Protein 8G93 (pdb70)

Radius of gyration: 23.84 Å; Cα contacts (8 Å, |Δi|>4): 1086; chains: 2; bounding box: 52×50×65 Å

B-factor: mean 42.61, std 30.13, range [10.78, 173.71]

Foldseek 3Di:
DLVVLLVVVVVVVVVCCVVPNFAFAQQAAAEEEFEPCLFFQNLLLLLVVLLSNYAYEYEELPPNSRVVSVVNSVVSVHHYHYDHADLLDLVRLLVVLVVCCVPPRAHAEYALDDAAFDFAAPVPDDPVRLSSRLSRLAVSLVSNCVSRVVVCQVVLAHEYEREAACLLLDPDGSGVSNSVSSVNSVVCLVVVQVVCVVVVSPHYAYAYEYEYDEPGVSDDDVHYRNQSSVQRSVCVRSSPHYGYVVPSVVVVSVVVVD/DVVVVVVVVVLLVVVVVVVVVCCVVPNFAFAQQAAAEEEFEPCLFFQSLLLLQVVLLSNYAYEYEELDPNSNVVSVVNSVVSVHHYHYDNADLLDLVRLLVVLVVCCVPPRAHAEYALADAAFDFAAPVPDDVVRLSSRLSRLAVSLVSNCVSRVVVCQVVLAHEYEQEAACLLLDPDGSGVSNSVSSVNSVVCLVVVQVVCVVVVRPRYAYAYEYEYDEPGVNDDPDDPDPYHYRNQSSVQRSVCVRSSPHYGYVVPSVVVVSVVVVPDD

Structure (mmCIF, N/CA/C/O backbone):
data_8G93
#
_entry.id   8G93
#
_cell.length_a   76.730
_cell.length_b   186.320
_cell.length_c   65.320
_cell.angle_alpha   90.00
_cell.angle_beta   90.00
_cell.angle_gamma   90.00
#
_symmetry.space_group_name_H-M   'P 21 21 2'
#
loop_
_entity.id
_entity.type
_entity.pdbx_description
1 polymer 'Hydroxysteroid 17-beta dehydrogenase 13'
2 non-polymer NICOTINAMIDE-ADENINE-DINUCLEOTIDE
3 non-polymer 3-fluoro-N-({(1r,4r)-4-[(2-fluorophenoxy)methyl]-1-hydroxycyclohexyl}methyl)-4-hydroxybenzamide
4 water water
#
loop_
_atom_site.group_PDB
_atom_site.id
_atom_site.type_symbol
_atom_site.label_atom_id
_atom_site.label_alt_id
_atom_site.label_comp_id
_atom_site.label_asym_id
_atom_site.label_entity_id
_atom_site.label_seq_id
_atom_site.pdbx_PDB_ins_code
_atom_site.Cartn_x
_atom_site.Cartn_y
_atom_site.Cartn_z
_atom_site.occupancy
_atom_site.B_iso_or_equiv
_atom_site.auth_seq_id
_atom_site.auth_comp_id
_atom_site.auth_asym_id
_atom_site.auth_atom_id
_atom_site.pdbx_PDB_model_num
ATOM 1 N N . LEU A 1 9 ? 40.540 2.472 73.653 1.00 72.69 8 LEU A N 1
ATOM 2 C CA . LEU A 1 9 ? 39.129 2.460 73.278 1.00 72.59 8 LEU A CA 1
ATOM 3 C C . LEU A 1 9 ? 38.825 3.603 72.314 1.00 75.86 8 LEU A C 1
ATOM 4 O O . LEU A 1 9 ? 38.330 3.354 71.211 1.00 76.28 8 LEU A O 1
ATOM 9 N N . LEU A 1 10 ? 39.110 4.855 72.734 1.00 70.66 9 LEU A N 1
ATOM 10 C CA . LEU A 1 10 ? 38.864 6.068 71.945 1.00 68.88 9 LEU A CA 1
ATOM 11 C C . LEU A 1 10 ? 39.818 6.227 70.756 1.00 71.29 9 LEU A C 1
ATOM 12 O O . LEU A 1 10 ? 39.428 6.817 69.747 1.00 70.06 9 LEU A O 1
ATOM 17 N N . LEU A 1 11 ? 41.055 5.700 70.866 1.00 67.99 10 LEU A N 1
ATOM 18 C CA . LEU A 1 11 ? 42.062 5.735 69.796 1.00 67.72 10 LEU A CA 1
ATOM 19 C C . LEU A 1 11 ? 41.563 4.893 68.609 1.00 71.92 10 LEU A C 1
ATOM 20 O O . LEU A 1 11 ? 41.799 5.255 67.453 1.00 71.29 10 LEU A O 1
ATOM 25 N N . LEU A 1 12 ? 40.791 3.824 68.902 1.00 68.98 11 LEU A N 1
ATOM 26 C CA . LEU A 1 12 ? 40.204 2.955 67.879 1.00 69.21 11 LEU A CA 1
ATOM 27 C C . LEU A 1 12 ? 38.999 3.595 67.196 1.00 74.32 11 LEU A C 1
ATOM 28 O O . LEU A 1 12 ? 38.877 3.492 65.974 1.00 74.36 11 LEU A O 1
ATOM 33 N N . LEU A 1 13 ? 38.124 4.272 67.977 1.00 71.32 12 LEU A N 1
ATOM 34 C CA . LEU A 1 13 ? 36.937 4.974 67.468 1.00 71.32 12 LEU A CA 1
ATOM 35 C C . LEU A 1 13 ? 37.361 6.080 66.499 1.00 76.23 12 LEU A C 1
ATOM 36 O O . LEU A 1 13 ? 36.666 6.346 65.520 1.00 74.99 12 LEU A O 1
ATOM 41 N N . THR A 1 14 ? 38.540 6.675 66.762 1.00 74.61 13 THR A N 1
ATOM 42 C CA . THR A 1 14 ? 39.198 7.703 65.962 1.00 74.95 13 THR A CA 1
ATOM 43 C C . THR A 1 14 ? 39.592 7.126 64.586 1.00 80.35 13 THR A C 1
ATOM 44 O O . THR A 1 14 ? 39.274 7.756 63.583 1.00 80.28 13 THR A O 1
ATOM 48 N N . ILE A 1 15 ? 40.250 5.930 64.543 1.00 77.30 14 ILE A N 1
ATOM 49 C CA . ILE A 1 15 ? 40.660 5.239 63.303 1.00 77.34 14 ILE A CA 1
ATOM 50 C C . ILE A 1 15 ? 39.420 4.733 62.523 1.00 81.00 14 ILE A C 1
ATOM 51 O O . ILE A 1 15 ? 39.383 4.864 61.293 1.00 80.28 14 ILE A O 1
ATOM 56 N N . ILE A 1 16 ? 38.397 4.204 63.252 1.00 77.10 15 ILE A N 1
ATOM 57 C CA . ILE A 1 16 ? 37.135 3.692 62.688 1.00 76.56 15 ILE A CA 1
ATOM 58 C C . ILE A 1 16 ? 36.334 4.826 61.991 1.00 80.24 15 ILE A C 1
ATOM 59 O O . ILE A 1 16 ? 36.046 4.692 60.805 1.00 79.40 15 ILE A O 1
ATOM 64 N N . TYR A 1 17 ? 36.020 5.935 62.708 1.00 77.16 16 TYR A N 1
ATOM 65 C CA . TYR A 1 17 ? 35.299 7.105 62.175 1.00 76.70 16 TYR A CA 1
ATOM 66 C C . TYR A 1 17 ? 36.062 7.741 61.006 1.00 79.84 16 TYR A C 1
ATOM 67 O O . TYR A 1 17 ? 35.435 8.066 59.998 1.00 79.28 16 TYR A O 1
ATOM 76 N N . SER A 1 18 ? 37.400 7.919 61.145 1.00 76.55 17 SER A N 1
ATOM 77 C CA . SER A 1 18 ? 38.270 8.517 60.122 1.00 76.79 17 SER A CA 1
ATOM 78 C C . SER A 1 18 ? 38.289 7.730 58.811 1.00 83.14 17 SER A C 1
ATOM 79 O O . SER A 1 18 ? 38.183 8.341 57.742 1.00 82.79 17 SER A O 1
ATOM 82 N N . TYR A 1 19 ? 38.430 6.387 58.891 1.00 81.00 18 TYR A N 1
ATOM 83 C CA . TYR A 1 19 ? 38.458 5.521 57.715 1.00 81.43 18 TYR A CA 1
ATOM 84 C C . TYR A 1 19 ? 37.056 5.378 57.095 1.00 84.73 18 TYR A C 1
ATOM 85 O O . TYR A 1 19 ? 36.959 5.271 55.875 1.00 84.54 18 TYR A O 1
ATOM 94 N N . LEU A 1 20 ? 35.980 5.415 57.925 1.00 80.88 19 LEU A N 1
ATOM 95 C CA . LEU A 1 20 ? 34.578 5.360 57.479 1.00 80.48 19 LEU A CA 1
ATOM 96 C C . LEU A 1 20 ? 34.260 6.598 56.636 1.00 85.67 19 LEU A C 1
ATOM 97 O O . LEU A 1 20 ? 33.603 6.481 55.601 1.00 86.05 19 LEU A O 1
ATOM 102 N N . GLU A 1 21 ? 34.738 7.779 57.086 1.00 81.90 20 GLU A N 1
ATOM 103 C CA . GLU A 1 21 ? 34.556 9.072 56.427 1.00 81.12 20 GLU A CA 1
ATOM 104 C C . GLU A 1 21 ? 35.291 9.134 55.086 1.00 83.57 20 GLU A C 1
ATOM 105 O O . GLU A 1 21 ? 34.692 9.572 54.104 1.00 83.57 20 GLU A O 1
ATOM 111 N N . ALA A 1 22 ? 36.573 8.693 55.040 1.00 78.54 21 ALA A N 1
ATOM 112 C CA . ALA A 1 22 ? 37.393 8.680 53.822 1.00 78.09 21 ALA A CA 1
ATOM 113 C C . ALA A 1 22 ? 36.846 7.685 52.777 1.00 82.14 21 ALA A C 1
ATOM 114 O O . ALA A 1 22 ? 37.148 7.811 51.585 1.00 80.91 21 ALA A O 1
ATOM 116 N N . LEU A 1 23 ? 36.026 6.710 53.241 1.00 79.12 22 LEU A N 1
ATOM 117 C CA . LEU A 1 23 ? 35.364 5.691 52.430 1.00 78.97 22 LEU A CA 1
ATOM 118 C C . LEU A 1 23 ? 34.122 6.310 51.771 1.00 83.52 22 LEU A C 1
ATOM 119 O O . LEU A 1 23 ? 33.941 6.150 50.561 1.00 83.76 22 LEU A O 1
ATOM 124 N N . VAL A 1 24 ? 33.287 7.027 52.561 1.00 79.60 23 VAL A N 1
ATOM 125 C CA . VAL A 1 24 ? 32.070 7.708 52.088 1.00 79.49 23 VAL A CA 1
ATOM 126 C C . VAL A 1 24 ? 32.438 8.883 51.148 1.00 85.03 23 VAL A C 1
ATOM 127 O O . VAL A 1 24 ? 31.719 9.132 50.180 1.00 84.35 23 VAL A O 1
ATOM 131 N N . LYS A 1 25 ? 33.594 9.540 51.394 1.00 83.02 24 LYS A N 1
ATOM 132 C CA . LYS A 1 25 ? 34.117 10.669 50.608 1.00 83.50 24 LYS A CA 1
ATOM 133 C C . LYS A 1 25 ? 34.479 10.296 49.162 1.00 89.98 24 LYS A C 1
ATOM 134 O O . LYS A 1 25 ? 34.579 11.185 48.313 1.00 90.14 24 LYS A O 1
ATOM 140 N N . VAL A 1 26 ? 34.674 8.991 48.887 1.00 87.94 25 VAL A N 1
ATOM 141 C CA . VAL A 1 26 ? 35.002 8.471 47.554 1.00 88.16 25 VAL A CA 1
ATOM 142 C C . VAL A 1 26 ? 33.774 7.744 46.961 1.00 93.16 25 VAL A C 1
ATOM 143 O O . VAL A 1 26 ? 33.512 7.874 45.761 1.00 92.84 25 VAL A O 1
ATOM 147 N N . PHE A 1 27 ? 33.016 7.008 47.810 1.00 90.42 26 PHE A N 1
ATOM 148 C CA . PHE A 1 27 ? 31.813 6.262 47.416 1.00 90.47 26 PHE A CA 1
ATOM 149 C C . PHE A 1 27 ? 30.641 7.201 47.076 1.00 93.08 26 PHE A C 1
ATOM 150 O O . PHE A 1 27 ? 30.086 7.105 45.980 1.00 93.22 26 PHE A O 1
ATOM 158 N N . PHE A 1 28 ? 30.289 8.114 48.001 1.00 88.01 27 PHE A N 1
ATOM 159 C CA . PHE A 1 28 ? 29.208 9.096 47.829 1.00 86.90 27 PHE A CA 1
ATOM 160 C C . PHE A 1 28 ? 29.775 10.510 48.070 1.00 85.28 27 PHE A C 1
ATOM 161 O O . PHE A 1 28 ? 29.574 11.076 49.150 1.00 84.54 27 PHE A O 1
ATOM 169 N N . PRO A 1 29 ? 30.526 11.088 47.100 1.00 77.95 28 PRO A N 1
ATOM 170 C CA . PRO A 1 29 ? 31.115 12.417 47.333 1.00 75.98 28 PRO A CA 1
ATOM 171 C C . PRO A 1 29 ? 30.151 13.590 47.160 1.00 74.92 28 PRO A C 1
ATOM 172 O O . PRO A 1 29 ? 29.197 13.515 46.382 1.00 74.27 28 PRO A O 1
ATOM 176 N N . ARG A 1 30 ? 30.418 14.684 47.893 1.00 67.96 29 ARG A N 1
ATOM 177 C CA . ARG A 1 30 ? 29.656 15.931 47.800 1.00 65.50 29 ARG A CA 1
ATOM 178 C C . ARG A 1 30 ? 30.272 16.690 46.618 1.00 65.69 29 ARG A C 1
ATOM 179 O O . ARG A 1 30 ? 31.496 16.643 46.442 1.00 64.63 29 ARG A O 1
ATOM 187 N N . LYS A 1 31 ? 29.445 17.349 45.782 1.00 59.68 30 LYS A N 1
ATOM 188 C CA . LYS A 1 31 ? 29.998 18.062 44.631 1.00 58.13 30 LYS A CA 1
ATOM 189 C C . LYS A 1 31 ? 30.604 19.418 45.043 1.00 55.34 30 LYS A C 1
ATOM 190 O O . LYS A 1 31 ? 30.083 20.097 45.934 1.00 55.08 30 LYS A O 1
ATOM 196 N N . ARG A 1 32 ? 31.757 19.749 44.431 1.00 46.49 31 ARG A N 1
ATOM 197 C CA . ARG A 1 32 ? 32.537 20.959 44.698 1.00 43.48 31 ARG A CA 1
ATOM 198 C C . ARG A 1 32 ? 32.109 22.095 43.777 1.00 43.98 31 ARG A C 1
ATOM 199 O O . ARG A 1 32 ? 32.057 21.921 42.562 1.00 45.87 31 ARG A O 1
ATOM 207 N N . LYS A 1 33 ? 31.790 23.252 44.348 1.00 35.78 32 LYS A N 1
ATOM 208 C CA . LYS A 1 33 ? 31.411 24.429 43.563 1.00 33.03 32 LYS A CA 1
ATOM 209 C C . LYS A 1 33 ? 32.687 25.221 43.242 1.00 37.10 32 LYS A C 1
ATOM 210 O O . LYS A 1 33 ? 33.745 24.946 43.815 1.00 38.78 32 LYS A O 1
ATOM 216 N N . SER A 1 34 ? 32.586 26.205 42.347 1.00 31.45 33 SER A N 1
ATOM 217 C CA . SER A 1 34 ? 33.690 27.089 42.034 1.00 29.42 33 SER A CA 1
ATOM 218 C C . SER A 1 34 ? 33.497 28.385 42.833 1.00 32.42 33 SER A C 1
ATOM 219 O O . SER A 1 34 ? 32.353 28.819 43.074 1.00 32.32 33 SER A O 1
ATOM 222 N N . VAL A 1 35 ? 34.623 28.973 43.284 1.00 25.85 34 VAL A N 1
ATOM 223 C CA . VAL A 1 35 ? 34.653 30.257 43.959 1.00 24.23 34 VAL A CA 1
ATOM 224 C C . VAL A 1 35 ? 35.526 31.257 43.153 1.00 29.59 34 VAL A C 1
ATOM 225 O O . VAL A 1 35 ? 35.848 32.341 43.640 1.00 31.21 34 VAL A O 1
ATOM 229 N N . ALA A 1 36 ? 35.871 30.903 41.902 1.00 27.19 35 ALA A N 1
ATOM 230 C CA . ALA A 1 36 ? 36.646 31.758 41.015 1.00 26.54 35 ALA A CA 1
ATOM 231 C C . ALA A 1 36 ? 35.829 33.011 40.693 1.00 29.21 35 ALA A C 1
ATOM 232 O O . ALA A 1 36 ? 34.652 32.906 40.349 1.00 27.13 35 ALA A O 1
ATOM 234 N N . GLY A 1 37 ? 36.443 34.174 40.889 1.00 26.35 36 GLY A N 1
ATOM 235 C CA . GLY A 1 37 ? 35.830 35.462 40.580 1.00 26.32 36 GLY A CA 1
ATOM 236 C C . GLY A 1 37 ? 34.953 36.053 41.654 1.00 31.25 36 GLY A C 1
ATOM 237 O O . GLY A 1 37 ? 34.473 37.179 41.508 1.00 32.32 36 GLY A O 1
ATOM 238 N N . GLU A 1 38 ? 34.745 35.301 42.743 1.00 27.66 37 GLU A N 1
ATOM 239 C CA . GLU A 1 38 ? 33.948 35.713 43.895 1.00 27.16 37 GLU A CA 1
ATOM 240 C C . GLU A 1 38 ? 34.771 36.705 44.670 1.00 30.39 37 GLU A C 1
ATOM 241 O O . GLU A 1 38 ? 35.997 36.589 44.674 1.00 30.53 37 GLU A O 1
ATOM 247 N N . ILE A 1 39 ? 34.114 37.666 45.335 1.00 25.96 38 ILE A N 1
ATOM 248 C CA . ILE A 1 39 ? 34.813 38.636 46.173 1.00 24.28 38 ILE A CA 1
ATOM 249 C C . ILE A 1 39 ? 34.782 38.061 47.586 1.00 27.20 38 ILE A C 1
ATOM 250 O O . ILE A 1 39 ? 33.727 37.995 48.215 1.00 26.74 38 ILE A O 1
ATOM 255 N N . VAL A 1 40 ? 35.943 37.564 48.043 1.00 22.43 39 VAL A N 1
ATOM 256 C CA . VAL A 1 40 ? 36.108 36.942 49.353 1.00 20.01 39 VAL A CA 1
ATOM 257 C C . VAL A 1 40 ? 36.733 37.918 50.353 1.00 24.46 39 VAL A C 1
ATOM 258 O O . VAL A 1 40 ? 37.834 38.392 50.122 1.00 25.31 39 VAL A O 1
ATOM 262 N N . LEU A 1 41 ? 36.008 38.248 51.443 1.00 21.11 40 LEU A N 1
ATOM 263 C CA . LEU A 1 41 ? 36.536 39.098 52.509 1.00 20.29 40 LEU A CA 1
ATOM 264 C C . LEU A 1 41 ? 36.954 38.165 53.625 1.00 24.54 40 LEU A C 1
ATOM 265 O O . LEU A 1 41 ? 36.105 37.429 54.137 1.00 24.29 40 LEU A O 1
ATOM 270 N N . ILE A 1 42 ? 38.253 38.182 53.996 1.00 20.03 41 ILE A N 1
ATOM 271 C CA . ILE A 1 42 ? 38.786 37.387 55.119 1.00 18.53 41 ILE A CA 1
ATOM 272 C C . ILE A 1 42 ? 39.301 38.308 56.208 1.00 23.55 41 ILE A C 1
ATOM 273 O O . ILE A 1 42 ? 40.183 39.131 55.938 1.00 23.60 41 ILE A O 1
ATOM 278 N N . THR A 1 43 ? 38.770 38.151 57.440 1.00 21.39 42 THR A N 1
ATOM 279 C CA . THR A 1 43 ? 39.208 38.945 58.590 1.00 20.86 42 THR A CA 1
ATOM 280 C C . THR A 1 43 ? 40.324 38.217 59.317 1.00 26.21 42 THR A C 1
ATOM 281 O O . THR A 1 43 ? 40.408 36.986 59.244 1.00 25.44 42 THR A O 1
ATOM 285 N N . GLY A 1 44 ? 41.173 38.982 60.005 1.00 23.73 43 GLY A N 1
ATOM 286 C CA . GLY A 1 44 ? 42.330 38.450 60.704 1.00 23.45 43 GLY A CA 1
ATOM 287 C C . GLY A 1 44 ? 43.192 37.615 59.779 1.00 29.30 43 GLY A C 1
ATOM 288 O O . GLY A 1 44 ? 43.649 36.535 60.174 1.00 29.79 43 GLY A O 1
ATOM 289 N N . ALA A 1 45 ? 43.372 38.102 58.513 1.00 25.53 44 ALA A N 1
ATOM 290 C CA . ALA A 1 45 ? 44.104 37.450 57.424 1.00 25.16 44 ALA A CA 1
ATOM 291 C C . ALA A 1 45 ? 45.580 37.781 57.407 1.00 29.99 44 ALA A C 1
ATOM 292 O O . ALA A 1 45 ? 46.299 37.380 56.481 1.00 29.36 44 ALA A O 1
ATOM 294 N N . GLY A 1 46 ? 46.040 38.471 58.448 1.00 26.79 45 GLY A N 1
ATOM 295 C CA . GLY A 1 46 ? 47.435 38.885 58.568 1.00 25.21 45 GLY A CA 1
ATOM 296 C C . GLY A 1 46 ? 48.353 37.850 59.153 1.00 25.19 45 GLY A C 1
ATOM 297 O O . GLY A 1 46 ? 49.535 38.124 59.326 1.00 25.25 45 GLY A O 1
ATOM 298 N N . HIS A 1 47 ? 47.815 36.669 59.481 1.00 21.34 46 HIS A N 1
ATOM 299 C CA . HIS A 1 47 ? 48.519 35.544 60.114 1.00 20.87 46 HIS A CA 1
ATOM 300 C C . HIS A 1 47 ? 47.599 34.326 60.245 1.00 25.09 46 HIS A C 1
ATOM 301 O O . HIS A 1 47 ? 46.394 34.439 60.071 1.00 23.97 46 HIS A O 1
ATOM 308 N N . GLY A 1 48 ? 48.201 33.192 60.595 1.00 23.48 47 GLY A N 1
ATOM 309 C CA . GLY A 1 48 ? 47.574 31.927 60.949 1.00 22.84 47 GLY A CA 1
ATOM 310 C C . GLY A 1 48 ? 46.549 31.379 60.005 1.00 28.02 47 GLY A C 1
ATOM 311 O O . GLY A 1 48 ? 46.822 31.245 58.819 1.00 28.81 47 GLY A O 1
ATOM 312 N N . ILE A 1 49 ? 45.375 31.006 60.538 1.00 25.06 48 ILE A N 1
ATOM 313 C CA . ILE A 1 49 ? 44.302 30.395 59.743 1.00 25.04 48 ILE A CA 1
ATOM 314 C C . ILE A 1 49 ? 43.816 31.344 58.635 1.00 28.93 48 ILE A C 1
ATOM 315 O O . ILE A 1 49 ? 43.717 30.908 57.510 1.00 27.97 48 ILE A O 1
ATOM 320 N N . GLY A 1 50 ? 43.554 32.614 58.958 1.00 26.25 49 GLY A N 1
ATOM 321 C CA . GLY A 1 50 ? 43.112 33.625 58.001 1.00 24.96 49 GLY A CA 1
ATOM 322 C C . GLY A 1 50 ? 44.079 33.843 56.855 1.00 29.05 49 GLY A C 1
ATOM 323 O O . GLY A 1 50 ? 43.651 34.061 55.712 1.00 30.39 49 GLY A O 1
ATOM 324 N N . ARG A 1 51 ? 45.391 33.762 57.142 1.00 24.26 50 ARG A N 1
ATOM 325 C CA . ARG A 1 51 ? 46.445 33.915 56.135 1.00 23.15 50 ARG A CA 1
ATOM 326 C C . ARG A 1 51 ? 46.433 32.751 55.187 1.00 27.30 50 ARG A C 1
ATOM 327 O O . ARG A 1 51 ? 46.445 32.949 53.970 1.00 27.11 50 ARG A O 1
ATOM 335 N N . TRP A 1 52 ? 46.456 31.527 55.739 1.00 26.65 51 TRP A N 1
ATOM 336 C CA . TRP A 1 52 ? 46.539 30.308 54.933 1.00 28.03 51 TRP A CA 1
ATOM 337 C C . TRP A 1 52 ? 45.219 30.023 54.194 1.00 33.75 51 TRP A C 1
ATOM 338 O O . TRP A 1 52 ? 45.242 29.401 53.134 1.00 34.18 51 TRP A O 1
ATOM 349 N N . THR A 1 53 ? 44.088 30.562 54.702 1.00 30.35 52 THR A N 1
ATOM 350 C CA . THR A 1 53 ? 42.788 30.496 54.050 1.00 29.49 52 THR A CA 1
ATOM 351 C C . THR A 1 53 ? 42.829 31.430 52.833 1.00 33.64 52 THR A C 1
ATOM 352 O O . THR A 1 53 ? 42.240 31.091 51.802 1.00 35.11 52 THR A O 1
ATOM 356 N N . ALA A 1 54 ? 43.521 32.595 52.951 1.00 28.40 53 ALA A N 1
ATOM 357 C CA . ALA A 1 54 ? 43.670 33.556 51.853 1.00 28.02 53 ALA A CA 1
ATOM 358 C C . ALA A 1 54 ? 44.449 32.943 50.720 1.00 31.00 53 ALA A C 1
ATOM 359 O O . ALA A 1 54 ? 44.115 33.196 49.562 1.00 31.53 53 ALA A O 1
ATOM 361 N N . TYR A 1 55 ? 45.443 32.087 51.045 1.00 27.09 54 TYR A N 1
ATOM 362 C CA . TYR A 1 55 ? 46.281 31.366 50.061 1.00 26.86 54 TYR A CA 1
ATOM 363 C C . TYR A 1 55 ? 45.462 30.346 49.278 1.00 29.86 54 TYR A C 1
ATOM 364 O O . TYR A 1 55 ? 45.653 30.211 48.063 1.00 31.08 54 TYR A O 1
ATOM 373 N N . GLU A 1 56 ? 44.544 29.643 49.963 1.00 24.38 55 GLU A N 1
ATOM 374 C CA . GLU A 1 56 ? 43.649 28.660 49.348 1.00 24.86 55 GLU A CA 1
ATOM 375 C C . GLU A 1 56 ? 42.694 29.341 48.373 1.00 28.37 55 GLU A C 1
ATOM 376 O O . GLU A 1 56 ? 42.500 28.845 47.261 1.00 27.88 55 GLU A O 1
ATOM 382 N N . PHE A 1 57 ? 42.132 30.500 48.780 1.00 24.96 56 PHE A N 1
ATOM 383 C CA . PHE A 1 57 ? 41.247 31.299 47.937 1.00 24.41 56 PHE A CA 1
ATOM 384 C C . PHE A 1 57 ? 41.950 31.897 46.726 1.00 32.84 56 PHE A C 1
ATOM 385 O O . PHE A 1 57 ? 41.314 32.026 45.681 1.00 34.19 56 PHE A O 1
ATOM 393 N N . ALA A 1 58 ? 43.253 32.246 46.856 1.00 30.46 57 ALA A N 1
ATOM 394 C CA . ALA A 1 58 ? 44.084 32.782 45.771 1.00 30.11 57 ALA A CA 1
ATOM 395 C C . ALA A 1 58 ? 44.295 31.704 44.701 1.00 34.00 57 ALA A C 1
ATOM 396 O O . ALA A 1 58 ? 44.197 31.995 43.504 1.00 34.01 57 ALA A O 1
ATOM 398 N N . LYS A 1 59 ? 44.502 30.441 45.134 1.00 29.92 58 LYS A N 1
ATOM 399 C CA . LYS A 1 59 ? 44.667 29.291 44.233 1.00 28.85 58 LYS A CA 1
ATOM 400 C C . LYS A 1 59 ? 43.341 28.965 43.550 1.00 32.49 58 LYS A C 1
ATOM 401 O O . LYS A 1 59 ? 43.348 28.433 42.462 1.00 34.92 58 LYS A O 1
ATOM 407 N N . GLN A 1 60 ? 42.207 29.273 44.206 1.00 28.97 59 GLN A N 1
ATOM 408 C CA . GLN A 1 60 ? 40.837 29.053 43.731 1.00 27.69 59 GLN A CA 1
ATOM 409 C C . GLN A 1 60 ? 40.379 30.100 42.724 1.00 30.47 59 GLN A C 1
ATOM 410 O O . GLN A 1 60 ? 39.305 29.959 42.142 1.00 31.51 59 GLN A O 1
ATOM 416 N N . LYS A 1 61 ? 41.200 31.144 42.525 1.00 26.99 60 LYS A N 1
ATOM 417 C CA . LYS A 1 61 ? 41.048 32.269 41.588 1.00 26.67 60 LYS A CA 1
ATOM 418 C C . LYS A 1 61 ? 39.929 33.267 42.005 1.00 31.06 60 LYS A C 1
ATOM 419 O O . LYS A 1 61 ? 39.264 33.877 41.157 1.00 31.88 60 LYS A O 1
ATOM 425 N N . SER A 1 62 ? 39.796 33.488 43.324 1.00 25.72 61 SER A N 1
ATOM 426 C CA . SER A 1 62 ? 38.854 34.448 43.918 1.00 24.72 61 SER A CA 1
ATOM 427 C C . SER A 1 62 ? 39.508 35.840 43.948 1.00 27.28 61 SER A C 1
ATOM 428 O O . SER A 1 62 ? 40.732 35.945 43.859 1.00 24.51 61 SER A O 1
ATOM 431 N N . ARG A 1 63 ? 38.690 36.894 44.092 1.00 24.76 62 ARG A N 1
ATOM 432 C CA . ARG A 1 63 ? 39.131 38.282 44.275 1.00 24.07 62 ARG A CA 1
ATOM 433 C C . ARG A 1 63 ? 39.190 38.398 45.795 1.00 27.79 62 ARG A C 1
ATOM 434 O O . ARG A 1 63 ? 38.237 38.007 46.486 1.00 28.74 62 ARG A O 1
ATOM 442 N N . LEU A 1 64 ? 40.305 38.888 46.332 1.00 22.25 63 LEU A N 1
ATOM 443 C CA . LEU A 1 64 ? 40.483 38.906 47.781 1.00 20.25 63 LEU A CA 1
ATOM 444 C C . LEU A 1 64 ? 40.477 40.250 48.422 1.00 22.18 63 LEU A C 1
ATOM 445 O O . LEU A 1 64 ? 41.116 41.179 47.921 1.00 20.60 63 LEU A O 1
ATOM 450 N N . VAL A 1 65 ? 39.738 40.357 49.557 1.00 18.91 64 VAL A N 1
ATOM 451 C CA . VAL A 1 65 ? 39.654 41.542 50.417 1.00 17.72 64 VAL A CA 1
ATOM 452 C C . VAL A 1 65 ? 40.138 41.061 51.786 1.00 24.33 64 VAL A C 1
ATOM 453 O O . VAL A 1 65 ? 39.516 40.203 52.407 1.00 24.74 64 VAL A O 1
ATOM 457 N N . LEU A 1 66 ? 41.305 41.530 52.198 1.00 21.64 65 LEU A N 1
ATOM 458 C CA . LEU A 1 66 ? 41.906 41.083 53.437 1.00 20.80 65 LEU A CA 1
ATOM 459 C C . LEU A 1 66 ? 41.894 42.184 54.469 1.00 25.99 65 LEU A C 1
ATOM 460 O O . LEU A 1 66 ? 42.322 43.312 54.181 1.00 26.84 65 LEU A O 1
ATOM 465 N N . TRP A 1 67 ? 41.343 41.865 55.652 1.00 20.26 66 TRP A N 1
ATOM 466 C CA . TRP A 1 67 ? 41.238 42.784 56.794 1.00 19.88 66 TRP A CA 1
ATOM 467 C C . TRP A 1 67 ? 42.059 42.294 57.963 1.00 25.38 66 TRP A C 1
ATOM 468 O O . TRP A 1 67 ? 42.053 41.096 58.245 1.00 26.72 66 TRP A O 1
ATOM 479 N N . ASP A 1 68 ? 42.722 43.221 58.682 1.00 20.95 67 ASP A N 1
ATOM 480 C CA . ASP A 1 68 ? 43.460 42.938 59.910 1.00 21.04 67 ASP A CA 1
ATOM 481 C C . ASP A 1 68 ? 43.921 44.256 60.542 1.00 23.04 67 ASP A C 1
ATOM 482 O O . ASP A 1 68 ? 43.969 45.276 59.847 1.00 21.44 67 ASP A O 1
ATOM 487 N N . ILE A 1 69 ? 44.254 44.231 61.860 1.00 18.68 68 ILE A N 1
ATOM 488 C CA . ILE A 1 69 ? 44.796 45.371 62.612 1.00 17.66 68 ILE A CA 1
ATOM 489 C C . ILE A 1 69 ? 46.339 45.394 62.480 1.00 23.97 68 ILE A C 1
ATOM 490 O O . ILE A 1 69 ? 47.006 46.429 62.707 1.00 22.66 68 ILE A O 1
ATOM 495 N N . ASN A 1 70 ? 46.886 44.234 62.058 1.00 22.24 69 ASN A N 1
ATOM 496 C CA . ASN A 1 70 ? 48.297 44.054 61.764 1.00 22.49 69 ASN A CA 1
ATOM 497 C C . ASN A 1 70 ? 48.501 44.315 60.272 1.00 28.72 69 ASN A C 1
ATOM 498 O O . ASN A 1 70 ? 48.403 43.389 59.455 1.00 30.21 69 ASN A O 1
ATOM 503 N N . LYS A 1 71 ? 48.810 45.575 59.938 1.00 23.95 70 LYS A N 1
ATOM 504 C CA . LYS A 1 71 ? 49.047 46.088 58.601 1.00 23.55 70 LYS A CA 1
ATOM 505 C C . LYS A 1 71 ? 50.140 45.325 57.836 1.00 29.76 70 LYS A C 1
ATOM 506 O O . LYS A 1 71 ? 49.904 44.908 56.702 1.00 26.31 70 LYS A O 1
ATOM 512 N N . HIS A 1 72 ? 51.337 45.165 58.463 1.00 29.82 71 HIS A N 1
ATOM 513 C CA . HIS A 1 72 ? 52.495 44.479 57.887 1.00 30.47 71 HIS A CA 1
ATOM 514 C C . HIS A 1 72 ? 52.172 43.018 57.589 1.00 34.30 71 HIS A C 1
ATOM 515 O O . HIS A 1 72 ? 52.413 42.567 56.470 1.00 34.80 71 HIS A O 1
ATOM 522 N N . GLY A 1 73 ? 51.592 42.312 58.559 1.00 29.54 72 GLY A N 1
ATOM 523 C CA . GLY A 1 73 ? 51.180 40.923 58.394 1.00 28.68 72 GLY A CA 1
ATOM 524 C C . GLY A 1 73 ? 50.136 40.735 57.300 1.00 31.54 72 GLY A C 1
ATOM 525 O O . GLY A 1 73 ? 50.192 39.744 56.572 1.00 30.54 72 GLY A O 1
ATOM 526 N N . VAL A 1 74 ? 49.166 41.670 57.176 1.00 26.93 73 VAL A N 1
ATOM 527 C CA . VAL A 1 74 ? 48.111 41.549 56.171 1.00 26.20 73 VAL A CA 1
ATOM 528 C C . VAL A 1 74 ? 48.670 41.870 54.760 1.00 30.22 73 VAL A C 1
ATOM 529 O O . VAL A 1 74 ? 48.294 41.189 53.815 1.00 29.27 73 VAL A O 1
ATOM 533 N N . GLU A 1 75 ? 49.631 42.816 54.642 1.00 27.31 74 GLU A N 1
ATOM 534 C CA . GLU A 1 75 ? 50.264 43.150 53.360 1.00 26.82 74 GLU A CA 1
ATOM 535 C C . GLU A 1 75 ? 51.226 42.040 52.926 1.00 32.05 74 GLU A C 1
ATOM 536 O O . GLU A 1 75 ? 51.439 41.832 51.725 1.00 33.39 74 GLU A O 1
ATOM 542 N N . GLU A 1 76 ? 51.738 41.279 53.910 1.00 28.22 75 GLU A N 1
ATOM 543 C CA . GLU A 1 76 ? 52.625 40.130 53.711 1.00 27.77 75 GLU A CA 1
ATOM 544 C C . GLU A 1 76 ? 51.802 38.992 53.147 1.00 29.68 75 GLU A C 1
ATOM 545 O O . GLU A 1 76 ? 52.245 38.365 52.195 1.00 29.18 75 GLU A O 1
ATOM 551 N N . THR A 1 77 ? 50.588 38.757 53.695 1.00 26.40 76 THR A N 1
ATOM 552 C CA . THR A 1 77 ? 49.665 37.744 53.159 1.00 26.04 76 THR A CA 1
ATOM 553 C C . THR A 1 77 ? 49.289 38.091 51.713 1.00 27.07 76 THR A C 1
ATOM 554 O O . THR A 1 77 ? 49.278 37.206 50.869 1.00 27.26 76 THR A O 1
ATOM 558 N N . ALA A 1 78 ? 48.963 39.371 51.449 1.00 23.29 77 ALA A N 1
ATOM 559 C CA . ALA A 1 78 ? 48.539 39.889 50.156 1.00 24.64 77 ALA A CA 1
ATOM 560 C C . ALA A 1 78 ? 49.610 39.717 49.106 1.00 30.01 77 ALA A C 1
ATOM 561 O O . ALA A 1 78 ? 49.280 39.371 47.974 1.00 30.10 77 ALA A O 1
ATOM 563 N N . ALA A 1 79 ? 50.889 39.935 49.478 1.00 27.55 78 ALA A N 1
ATOM 564 C CA . ALA A 1 79 ? 52.020 39.775 48.574 1.00 27.75 78 ALA A CA 1
ATOM 565 C C . ALA A 1 79 ? 52.112 38.326 48.130 1.00 33.07 78 ALA A C 1
ATOM 566 O O . ALA A 1 79 ? 52.287 38.097 46.948 1.00 35.07 78 ALA A O 1
ATOM 568 N N . GLU A 1 80 ? 51.901 37.358 49.040 1.00 30.09 79 GLU A N 1
ATOM 569 C CA . GLU A 1 80 ? 51.913 35.934 48.690 1.00 29.84 79 GLU A CA 1
ATOM 570 C C . GLU A 1 80 ? 50.743 35.522 47.804 1.00 33.05 79 GLU A C 1
ATOM 571 O O . GLU A 1 80 ? 50.927 34.737 46.866 1.00 31.62 79 GLU A O 1
ATOM 577 N N . CYS A 1 81 ? 49.548 36.078 48.084 1.00 29.72 80 CYS A N 1
ATOM 578 C CA . CYS A 1 81 ? 48.340 35.856 47.294 1.00 29.00 80 CYS A CA 1
ATOM 579 C C . CYS A 1 81 ? 48.535 36.364 45.862 1.00 33.88 80 CYS A C 1
ATOM 580 O O . CYS A 1 81 ? 48.155 35.666 44.930 1.00 34.13 80 CYS A O 1
ATOM 583 N N . ARG A 1 82 ? 49.169 37.552 45.689 1.00 30.47 81 ARG A N 1
ATOM 584 C CA . ARG A 1 82 ? 49.466 38.143 44.387 1.00 30.71 81 ARG A CA 1
ATOM 585 C C . ARG A 1 82 ? 50.470 37.282 43.611 1.00 36.14 81 ARG A C 1
ATOM 586 O O . ARG A 1 82 ? 50.368 37.186 42.384 1.00 36.44 81 ARG A O 1
ATOM 594 N N . LYS A 1 83 ? 51.418 36.628 44.319 1.00 33.78 82 LYS A N 1
ATOM 595 C CA . LYS A 1 83 ? 52.378 35.705 43.693 1.00 34.73 82 LYS A CA 1
ATOM 596 C C . LYS A 1 83 ? 51.621 34.467 43.147 1.00 41.22 82 LYS A C 1
ATOM 597 O O . LYS A 1 83 ? 51.978 33.937 42.089 1.00 44.01 82 LYS A O 1
ATOM 603 N N . LEU A 1 84 ? 50.538 34.060 43.852 1.00 35.56 83 LEU A N 1
ATOM 604 C CA . LEU A 1 84 ? 49.657 32.947 43.495 1.00 33.28 83 LEU A CA 1
ATOM 605 C C . LEU A 1 84 ? 48.711 33.299 42.316 1.00 37.02 83 LEU A C 1
ATOM 606 O O . LEU A 1 84 ? 47.972 32.424 41.832 1.00 38.32 83 LEU A O 1
ATOM 611 N N . GLY A 1 85 ? 48.748 34.562 41.880 1.00 30.88 84 GLY A N 1
ATOM 612 C CA . GLY A 1 85 ? 48.009 35.050 40.719 1.00 29.96 84 GLY A CA 1
ATOM 613 C C . GLY A 1 85 ? 46.738 35.813 41.003 1.00 31.74 84 GLY A C 1
ATOM 614 O O . GLY A 1 85 ? 46.086 36.269 40.063 1.00 31.50 84 GLY A O 1
ATOM 615 N N . ALA A 1 86 ? 46.395 35.992 42.287 1.00 26.18 85 ALA A N 1
ATOM 616 C CA . ALA A 1 86 ? 45.157 36.671 42.695 1.00 24.82 85 ALA A CA 1
ATOM 617 C C . ALA A 1 86 ? 45.240 38.194 42.749 1.00 29.99 85 ALA A C 1
ATOM 618 O O . ALA A 1 86 ? 46.305 38.758 42.999 1.00 29.52 85 ALA A O 1
ATOM 620 N N . THR A 1 87 ? 44.090 38.848 42.548 1.00 27.06 86 THR A N 1
ATOM 621 C CA . THR A 1 87 ? 43.912 40.281 42.723 1.00 26.83 86 THR A CA 1
ATOM 622 C C . THR A 1 87 ? 43.519 40.441 44.193 1.00 30.33 86 THR A C 1
ATOM 623 O O . THR A 1 87 ? 42.607 39.771 44.670 1.00 29.51 86 THR A O 1
ATOM 627 N N . VAL A 1 88 ? 44.242 41.282 44.920 1.00 27.96 87 VAL A N 1
ATOM 628 C CA . VAL A 1 88 ? 44.042 41.445 46.356 1.00 26.83 87 VAL A CA 1
ATOM 629 C C . VAL A 1 88 ? 43.976 42.907 46.780 1.00 30.36 87 VAL A C 1
ATOM 630 O O . VAL A 1 88 ? 44.856 43.683 46.414 1.00 29.53 87 VAL A O 1
ATOM 634 N N . HIS A 1 89 ? 42.997 43.238 47.655 1.00 27.81 88 HIS A N 1
ATOM 635 C CA . HIS A 1 89 ? 42.823 44.541 48.304 1.00 27.08 88 HIS A CA 1
ATOM 636 C C . HIS A 1 89 ? 42.957 44.362 49.829 1.00 28.15 88 HIS A C 1
ATOM 637 O O . HIS A 1 89 ? 42.298 43.497 50.386 1.00 26.15 88 HIS A O 1
ATOM 644 N N . THR A 1 90 ? 43.838 45.146 50.489 1.00 25.01 89 THR A N 1
ATOM 645 C CA . THR A 1 90 ? 44.012 45.104 51.955 1.00 25.20 89 THR A CA 1
ATOM 646 C C . THR A 1 90 ? 43.472 46.357 52.629 1.00 28.50 89 THR A C 1
ATOM 647 O O . THR A 1 90 ? 43.523 47.446 52.069 1.00 28.51 89 THR A O 1
ATOM 651 N N . PHE A 1 91 ? 42.973 46.200 53.844 1.00 25.91 90 PHE A N 1
ATOM 652 C CA . PHE A 1 91 ? 42.447 47.297 54.649 1.00 25.31 90 PHE A CA 1
ATOM 653 C C . PHE A 1 91 ? 42.825 47.012 56.095 1.00 27.06 90 PHE A C 1
ATOM 654 O O . PHE A 1 91 ? 42.832 45.845 56.504 1.00 24.84 90 PHE A O 1
ATOM 662 N N . VAL A 1 92 ? 43.233 48.070 56.839 1.00 23.17 91 VAL A N 1
ATOM 663 C CA . VAL A 1 92 ? 43.531 47.983 58.273 1.00 21.54 91 VAL A CA 1
ATOM 664 C C . VAL A 1 92 ? 42.209 48.257 58.988 1.00 26.33 91 VAL A C 1
ATOM 665 O O . VAL A 1 92 ? 41.724 49.390 58.954 1.00 26.63 91 VAL A O 1
ATOM 669 N N . VAL A 1 93 ? 41.580 47.206 59.547 1.00 20.50 92 VAL A N 1
ATOM 670 C CA . VAL A 1 93 ? 40.262 47.322 60.164 1.00 18.96 92 VAL A CA 1
ATOM 671 C C . VAL A 1 93 ? 40.216 46.593 61.491 1.00 21.63 92 VAL A C 1
ATOM 672 O O . VAL A 1 93 ? 40.543 45.405 61.558 1.00 20.03 92 VAL A O 1
ATOM 676 N N . ASP A 1 94 ? 39.746 47.294 62.536 1.00 19.73 93 ASP A N 1
ATOM 677 C CA . ASP A 1 94 ? 39.527 46.702 63.839 1.00 18.60 93 ASP A CA 1
ATOM 678 C C . ASP A 1 94 ? 38.171 46.032 63.737 1.00 22.77 93 ASP A C 1
ATOM 679 O O . ASP A 1 94 ? 37.143 46.715 63.697 1.00 21.78 93 ASP A O 1
ATOM 684 N N . CYS A 1 95 ? 38.187 44.683 63.667 1.00 20.09 94 CYS A N 1
ATOM 685 C CA . CYS A 1 95 ? 37.017 43.840 63.470 1.00 21.39 94 CYS A CA 1
ATOM 686 C C . CYS A 1 95 ? 36.199 43.607 64.739 1.00 26.57 94 CYS A C 1
ATOM 687 O O . CYS A 1 95 ? 35.253 42.829 64.725 1.00 26.42 94 CYS A O 1
ATOM 690 N N . GLY A 1 96 ? 36.524 44.363 65.787 1.00 24.37 95 GLY A N 1
ATOM 691 C CA . GLY A 1 96 ? 35.806 44.424 67.041 1.00 24.02 95 GLY A CA 1
ATOM 692 C C . GLY A 1 96 ? 35.211 45.813 67.219 1.00 27.92 95 GLY A C 1
ATOM 693 O O . GLY A 1 96 ? 34.547 46.074 68.225 1.00 27.30 95 GLY A O 1
ATOM 694 N N . ASN A 1 97 ? 35.461 46.728 66.251 1.00 23.32 96 ASN A N 1
ATOM 695 C CA . ASN A 1 97 ? 34.983 48.107 66.294 1.00 23.19 96 ASN A CA 1
ATOM 696 C C . ASN A 1 97 ? 33.932 48.330 65.203 1.00 30.11 96 ASN A C 1
ATOM 697 O O . ASN A 1 97 ? 34.269 48.439 64.021 1.00 29.50 96 ASN A O 1
ATOM 702 N N . ARG A 1 98 ? 32.648 48.408 65.639 1.00 27.33 97 ARG A N 1
ATOM 703 C CA . ARG A 1 98 ? 31.426 48.621 64.861 1.00 27.00 97 ARG A CA 1
ATOM 704 C C . ARG A 1 98 ? 31.528 49.786 63.865 1.00 31.90 97 ARG A C 1
ATOM 705 O O . ARG A 1 98 ? 31.223 49.602 62.704 1.00 32.44 97 ARG A O 1
ATOM 713 N N . GLU A 1 99 ? 31.985 50.958 64.310 1.00 29.58 98 GLU A N 1
ATOM 714 C CA . GLU A 1 99 ? 32.160 52.170 63.508 1.00 28.98 98 GLU A CA 1
ATOM 715 C C . GLU A 1 99 ? 33.230 51.962 62.422 1.00 31.48 98 GLU A C 1
ATOM 716 O O . GLU A 1 99 ? 33.003 52.352 61.280 1.00 30.45 98 GLU A O 1
ATOM 722 N N . ASP A 1 100 ? 34.385 51.340 62.780 1.00 26.99 99 ASP A N 1
ATOM 723 C CA . ASP A 1 100 ? 35.497 51.048 61.865 1.00 24.96 99 ASP A CA 1
ATOM 724 C C . ASP A 1 100 ? 35.058 50.053 60.799 1.00 27.51 99 ASP A C 1
ATOM 725 O O . ASP A 1 100 ? 35.424 50.220 59.628 1.00 25.73 99 ASP A O 1
ATOM 730 N N . ILE A 1 101 ? 34.263 49.032 61.195 1.00 24.97 100 ILE A N 1
ATOM 731 C CA . ILE A 1 101 ? 33.733 48.008 60.278 1.00 25.26 100 ILE A CA 1
ATOM 732 C C . ILE A 1 101 ? 32.827 48.639 59.221 1.00 30.45 100 ILE A C 1
ATOM 733 O O . ILE A 1 101 ? 33.043 48.411 58.023 1.00 32.56 100 ILE A O 1
ATOM 738 N N . TYR A 1 102 ? 31.856 49.470 59.662 1.00 25.64 101 TYR A N 1
ATOM 739 C CA . TYR A 1 102 ? 30.892 50.109 58.766 1.00 25.32 101 TYR A CA 1
ATOM 740 C C . TYR A 1 102 ? 31.519 51.054 57.767 1.00 30.44 101 TYR A C 1
ATOM 741 O O . TYR A 1 102 ? 31.116 51.038 56.593 1.00 31.47 101 TYR A O 1
ATOM 750 N N . ASN A 1 103 ? 32.492 51.875 58.213 1.00 26.04 102 ASN A N 1
ATOM 751 C CA . ASN A 1 103 ? 33.195 52.809 57.330 1.00 24.92 102 ASN A CA 1
ATOM 752 C C . ASN A 1 103 ? 34.029 52.052 56.304 1.00 28.34 102 ASN A C 1
ATOM 753 O O . ASN A 1 103 ? 34.089 52.471 55.160 1.00 29.24 102 ASN A O 1
ATOM 758 N N . SER A 1 104 ? 34.662 50.931 56.710 1.00 24.40 103 SER A N 1
ATOM 759 C CA . SER A 1 104 ? 35.494 50.090 55.848 1.00 23.64 103 SER A CA 1
ATOM 760 C C . SER A 1 104 ? 34.667 49.342 54.826 1.00 27.95 103 SER A C 1
ATOM 761 O O . SER A 1 104 ? 35.138 49.155 53.708 1.00 27.72 103 SER A O 1
ATOM 764 N N . VAL A 1 105 ? 33.418 48.952 55.193 1.00 24.81 104 VAL A N 1
ATOM 765 C CA . VAL A 1 105 ? 32.471 48.322 54.272 1.00 23.70 104 VAL A CA 1
ATOM 766 C C . VAL A 1 105 ? 32.128 49.346 53.164 1.00 28.91 104 VAL A C 1
ATOM 767 O O . VAL A 1 105 ? 32.040 48.950 52.002 1.00 27.41 104 VAL A O 1
ATOM 771 N N . LYS A 1 106 ? 32.056 50.681 53.513 1.00 25.64 105 LYS A N 1
ATOM 772 C CA . LYS A 1 106 ? 31.821 51.741 52.519 1.00 25.47 105 LYS A CA 1
ATOM 773 C C . LYS A 1 106 ? 32.975 51.786 51.505 1.00 29.90 105 LYS A C 1
ATOM 774 O O . LYS A 1 106 ? 32.761 51.994 50.298 1.00 29.65 105 LYS A O 1
ATOM 780 N N . GLN A 1 107 ? 34.196 51.632 52.015 1.00 26.72 106 GLN A N 1
ATOM 781 C CA . GLN A 1 107 ? 35.401 51.671 51.212 1.00 26.90 106 GLN A CA 1
ATOM 782 C C . GLN A 1 107 ? 35.533 50.425 50.349 1.00 30.94 106 GLN A C 1
ATOM 783 O O . GLN A 1 107 ? 35.924 50.535 49.179 1.00 31.07 106 GLN A O 1
ATOM 789 N N . VAL A 1 108 ? 35.147 49.253 50.893 1.00 26.88 107 VAL A N 1
ATOM 790 C CA . VAL A 1 108 ? 35.188 47.997 50.132 1.00 26.07 107 VAL A CA 1
ATOM 791 C C . VAL A 1 108 ? 34.196 48.090 48.956 1.00 32.95 107 VAL A C 1
ATOM 792 O O . VAL A 1 108 ? 34.555 47.782 47.815 1.00 33.30 107 VAL A O 1
ATOM 796 N N . LYS A 1 109 ? 33.008 48.629 49.213 1.00 30.89 108 LYS A N 1
ATOM 797 C CA . LYS A 1 109 ? 31.977 48.810 48.189 1.00 31.67 108 LYS A CA 1
ATOM 798 C C . LYS A 1 109 ? 32.441 49.715 47.042 1.00 36.99 108 LYS A C 1
ATOM 799 O O . LYS A 1 109 ? 32.240 49.380 45.872 1.00 39.39 108 LYS A O 1
ATOM 805 N N . LYS A 1 110 ? 33.072 50.851 47.383 1.00 32.53 109 LYS A N 1
ATOM 806 C CA . LYS A 1 110 ? 33.585 51.854 46.441 1.00 31.60 109 LYS A CA 1
ATOM 807 C C . LYS A 1 110 ? 34.814 51.371 45.650 1.00 37.34 109 LYS A C 1
ATOM 808 O O . LYS A 1 110 ? 34.973 51.760 44.492 1.00 38.17 109 LYS A O 1
ATOM 814 N N . GLU A 1 111 ? 35.693 50.553 46.261 1.00 34.37 110 GLU A N 1
ATOM 815 C CA . GLU A 1 111 ? 36.919 50.110 45.589 1.00 33.38 110 GLU A CA 1
ATOM 816 C C . GLU A 1 111 ? 36.865 48.763 44.889 1.00 33.29 110 GLU A C 1
ATOM 817 O O . GLU A 1 111 ? 37.540 48.592 43.877 1.00 34.03 110 GLU A O 1
ATOM 823 N N . VAL A 1 112 ? 36.170 47.784 45.478 1.00 27.64 111 VAL A N 1
ATOM 824 C CA . VAL A 1 112 ? 36.124 46.400 44.989 1.00 26.59 111 VAL A CA 1
ATOM 825 C C . VAL A 1 112 ? 34.741 46.018 44.459 1.00 32.58 111 VAL A C 1
ATOM 826 O O . VAL A 1 112 ? 34.627 45.493 43.337 1.00 33.94 111 VAL A O 1
ATOM 830 N N . GLY A 1 113 ? 33.720 46.258 45.282 1.00 27.97 112 GLY A N 1
ATOM 831 C CA . GLY A 1 113 ? 32.338 45.935 44.972 1.00 27.35 112 GLY A CA 1
ATOM 832 C C . GLY A 1 113 ? 31.682 45.210 46.123 1.00 32.35 112 GLY A C 1
ATOM 833 O O . GLY A 1 113 ? 32.032 45.431 47.290 1.00 31.45 112 GLY A O 1
ATOM 834 N N . ASP A 1 114 ? 30.745 44.307 45.790 1.00 29.09 113 ASP A N 1
ATOM 835 C CA . ASP A 1 114 ? 29.994 43.532 46.769 1.00 27.56 113 ASP A CA 1
ATOM 836 C C . ASP A 1 114 ? 30.635 42.201 47.121 1.00 28.78 113 ASP A C 1
ATOM 837 O O . ASP A 1 114 ? 30.771 41.345 46.239 1.00 27.37 113 ASP A O 1
ATOM 842 N N . VAL A 1 115 ? 30.987 42.010 48.428 1.00 22.62 114 VAL A N 1
ATOM 843 C CA . VAL A 1 115 ? 31.555 40.769 48.935 1.00 21.15 114 VAL A CA 1
ATOM 844 C C . VAL A 1 115 ? 30.480 39.687 48.777 1.00 26.22 114 VAL A C 1
ATOM 845 O O . VAL A 1 115 ? 29.318 39.923 49.131 1.00 25.69 114 VAL A O 1
ATOM 849 N N . THR A 1 116 ? 30.877 38.508 48.250 1.00 22.80 115 THR A N 1
ATOM 850 C CA . THR A 1 116 ? 30.006 37.339 48.063 1.00 22.28 115 THR A CA 1
ATOM 851 C C . THR A 1 116 ? 30.329 36.234 49.071 1.00 27.93 115 THR A C 1
ATOM 852 O O . THR A 1 116 ? 29.458 35.420 49.342 1.00 30.20 115 THR A O 1
ATOM 856 N N . ILE A 1 117 ? 31.577 36.174 49.591 1.00 22.15 116 ILE A N 1
ATOM 857 C CA . ILE A 1 117 ? 31.991 35.186 50.592 1.00 20.73 116 ILE A CA 1
ATOM 858 C C . ILE A 1 117 ? 32.632 35.929 51.752 1.00 25.35 116 ILE A C 1
ATOM 859 O O . ILE A 1 117 ? 33.632 36.609 51.553 1.00 26.75 116 ILE A O 1
ATOM 864 N N . LEU A 1 118 ? 32.058 35.815 52.945 1.00 19.49 117 LEU A N 1
ATOM 865 C CA . LEU A 1 118 ? 32.594 36.451 54.137 1.00 18.61 117 LEU A CA 1
ATOM 866 C C . LEU A 1 118 ? 33.165 35.399 55.060 1.00 24.66 117 LEU A C 1
ATOM 867 O O . LEU A 1 118 ? 32.449 34.471 55.450 1.00 23.63 117 LEU A O 1
ATOM 872 N N . VAL A 1 119 ? 34.459 35.552 55.423 1.00 22.33 118 VAL A N 1
ATOM 873 C CA . VAL A 1 119 ? 35.130 34.652 56.377 1.00 21.08 118 VAL A CA 1
ATOM 874 C C . VAL A 1 119 ? 35.414 35.423 57.664 1.00 22.21 118 VAL A C 1
ATOM 875 O O . VAL A 1 119 ? 36.325 36.250 57.680 1.00 21.49 118 VAL A O 1
ATOM 879 N N . ASN A 1 120 ? 34.593 35.196 58.710 1.00 16.88 119 ASN A N 1
ATOM 880 C CA . ASN A 1 120 ? 34.771 35.819 60.020 1.00 17.64 119 ASN A CA 1
ATOM 881 C C . ASN A 1 120 ? 35.797 35.007 60.852 1.00 18.94 119 ASN A C 1
ATOM 882 O O . ASN A 1 120 ? 35.428 34.170 61.693 1.00 16.81 119 ASN A O 1
ATOM 887 N N . ASN A 1 121 ? 37.090 35.271 60.586 1.00 15.62 120 ASN A N 1
ATOM 888 C CA . ASN A 1 121 ? 38.235 34.586 61.201 1.00 16.79 120 ASN A CA 1
ATOM 889 C C . ASN A 1 121 ? 38.879 35.326 62.367 1.00 22.73 120 ASN A C 1
ATOM 890 O O . ASN A 1 121 ? 39.266 34.666 63.324 1.00 24.42 120 ASN A O 1
ATOM 895 N N . ALA A 1 122 ? 39.057 36.659 62.297 1.00 19.14 121 ALA A N 1
ATOM 896 C CA . ALA A 1 122 ? 39.670 37.444 63.378 1.00 17.71 121 ALA A CA 1
ATOM 897 C C . ALA A 1 122 ? 39.136 36.996 64.746 1.00 25.45 121 ALA A C 1
ATOM 898 O O . ALA A 1 122 ? 37.928 36.747 64.912 1.00 27.25 121 ALA A O 1
ATOM 900 N N . GLY A 1 123 ? 40.064 36.838 65.678 1.00 21.47 122 GLY A N 1
ATOM 901 C CA . GLY A 1 123 ? 39.788 36.375 67.020 1.00 21.18 122 GLY A CA 1
ATOM 902 C C . GLY A 1 123 ? 40.846 36.808 68.006 1.00 26.44 122 GLY A C 1
ATOM 903 O O . GLY A 1 123 ? 41.951 37.206 67.616 1.00 23.92 122 GLY A O 1
ATOM 904 N N . THR A 1 124 ? 40.505 36.694 69.315 1.00 24.32 123 THR A N 1
ATOM 905 C CA . THR A 1 124 ? 41.356 37.051 70.443 1.00 24.34 123 THR A CA 1
ATOM 906 C C . THR A 1 124 ? 41.104 36.125 71.637 1.00 28.63 123 THR A C 1
ATOM 907 O O . THR A 1 124 ? 40.017 35.554 71.791 1.00 27.74 123 THR A O 1
ATOM 911 N N . VAL A 1 125 ? 42.127 35.983 72.465 1.00 25.57 124 VAL A N 1
ATOM 912 C CA . VAL A 1 125 ? 42.120 35.125 73.644 1.00 26.52 124 VAL A CA 1
ATOM 913 C C . VAL A 1 125 ? 43.127 35.656 74.631 1.00 29.56 124 VAL A C 1
ATOM 914 O O . VAL A 1 125 ? 44.208 36.100 74.235 1.00 28.99 124 VAL A O 1
ATOM 918 N N . TYR A 1 126 ? 42.745 35.615 75.902 1.00 26.68 125 TYR A N 1
ATOM 919 C CA . TYR A 1 126 ? 43.555 35.955 77.072 1.00 26.67 125 TYR A CA 1
ATOM 920 C C . TYR A 1 126 ? 43.435 34.809 78.075 1.00 28.47 125 TYR A C 1
ATOM 921 O O . TYR A 1 126 ? 42.630 34.909 78.993 1.00 30.04 125 TYR A O 1
ATOM 930 N N . PRO A 1 127 ? 44.162 33.682 77.898 1.00 25.27 126 PRO A N 1
ATOM 931 C CA . PRO A 1 127 ? 44.033 32.574 78.871 1.00 26.17 126 PRO A CA 1
ATOM 932 C C . PRO A 1 127 ? 44.364 32.998 80.295 1.00 32.23 126 PRO A C 1
ATOM 933 O O . PRO A 1 127 ? 45.333 33.739 80.513 1.00 32.67 126 PRO A O 1
ATOM 937 N N . ALA A 1 128 ? 43.489 32.594 81.243 1.00 28.56 127 ALA A N 1
ATOM 938 C CA . ALA A 1 128 ? 43.538 32.872 82.684 1.00 27.90 127 ALA A CA 1
ATOM 939 C C . ALA A 1 128 ? 42.299 32.253 83.333 1.00 31.86 127 ALA A C 1
ATOM 940 O O . ALA A 1 128 ? 41.234 32.184 82.700 1.00 30.16 127 ALA A O 1
ATOM 942 N N . ASP A 1 129 ? 42.404 31.871 84.624 1.00 29.99 128 ASP A N 1
ATOM 943 C CA . ASP A 1 129 ? 41.230 31.383 85.348 1.00 29.63 128 ASP A CA 1
ATOM 944 C C . ASP A 1 129 ? 40.313 32.604 85.543 1.00 33.12 128 ASP A C 1
ATOM 945 O O . ASP A 1 129 ? 40.803 33.748 85.476 1.00 31.22 128 ASP A O 1
ATOM 950 N N . LEU A 1 130 ? 38.997 32.374 85.725 1.00 29.19 129 LEU A N 1
ATOM 951 C CA . LEU A 1 130 ? 38.005 33.443 85.814 1.00 28.13 129 LEU A CA 1
ATOM 952 C C . LEU A 1 130 ? 38.418 34.623 86.704 1.00 30.49 129 LEU A C 1
ATOM 953 O O . LEU A 1 130 ? 38.301 35.772 86.285 1.00 27.73 129 LEU A O 1
ATOM 958 N N . LEU A 1 131 ? 38.930 34.343 87.903 1.00 28.73 130 LEU A N 1
ATOM 959 C CA . LEU A 1 131 ? 39.248 35.393 88.859 1.00 27.88 130 LEU A CA 1
ATOM 960 C C . LEU A 1 131 ? 40.551 36.147 88.546 1.00 35.31 130 LEU A C 1
ATOM 961 O O . LEU A 1 131 ? 40.746 37.246 89.061 1.00 36.54 130 LEU A O 1
ATOM 966 N N . SER A 1 132 ? 41.373 35.613 87.629 1.00 34.06 131 SER A N 1
ATOM 967 C CA . SER A 1 132 ? 42.613 36.230 87.134 1.00 33.55 131 SER A CA 1
ATOM 968 C C . SER A 1 132 ? 42.406 37.021 85.837 1.00 32.79 131 SER A C 1
ATOM 969 O O . SER A 1 132 ? 43.292 37.767 85.442 1.00 32.83 131 SER A O 1
ATOM 972 N N . THR A 1 133 ? 41.254 36.878 85.184 1.00 28.03 132 THR A N 1
ATOM 973 C CA . THR A 1 133 ? 40.971 37.622 83.942 1.00 27.13 132 THR A CA 1
ATOM 974 C C . THR A 1 133 ? 40.781 39.125 84.254 1.00 31.57 132 THR A C 1
ATOM 975 O O . THR A 1 133 ? 40.423 39.480 85.385 1.00 30.85 132 THR A O 1
ATOM 979 N N . LYS A 1 134 ? 41.036 39.996 83.266 1.00 27.93 133 LYS A N 1
ATOM 980 C CA . LYS A 1 134 ? 40.807 41.440 83.390 1.00 27.40 133 LYS A CA 1
ATOM 981 C C . LYS A 1 134 ? 39.461 41.676 82.698 1.00 31.78 133 LYS A C 1
ATOM 982 O O . LYS A 1 134 ? 39.194 41.041 81.683 1.00 31.75 133 LYS A O 1
ATOM 988 N N . ASP A 1 135 ? 38.609 42.559 83.245 1.00 28.27 134 ASP A N 1
ATOM 989 C CA . ASP A 1 135 ? 37.280 42.837 82.672 1.00 27.64 134 ASP A CA 1
ATOM 990 C C . ASP A 1 135 ? 37.351 43.384 81.243 1.00 30.95 134 ASP A C 1
ATOM 991 O O . ASP A 1 135 ? 36.565 42.966 80.396 1.00 30.71 134 ASP A O 1
ATOM 996 N N . GLU A 1 136 ? 38.393 44.190 80.957 1.00 28.75 135 GLU A N 1
ATOM 997 C CA . GLU A 1 136 ? 38.705 44.819 79.656 1.00 28.94 135 GLU A CA 1
ATOM 998 C C . GLU A 1 136 ? 38.972 43.762 78.604 1.00 32.02 135 GLU A C 1
ATOM 999 O O . GLU A 1 136 ? 38.709 43.983 77.424 1.00 32.61 135 GLU A O 1
ATOM 1005 N N . GLU A 1 137 ? 39.529 42.628 79.027 1.00 26.49 136 GLU A N 1
ATOM 1006 C CA . GLU A 1 137 ? 39.881 41.516 78.168 1.00 24.87 136 GLU A CA 1
ATOM 1007 C C . GLU A 1 137 ? 38.678 40.611 77.912 1.00 28.71 136 GLU A C 1
ATOM 1008 O O . GLU A 1 137 ? 38.620 40.004 76.851 1.00 31.24 136 GLU A O 1
ATOM 1014 N N . ILE A 1 138 ? 37.721 40.514 78.861 1.00 24.19 137 ILE A N 1
ATOM 1015 C CA . ILE A 1 138 ? 36.487 39.755 78.641 1.00 22.38 137 ILE A CA 1
ATOM 1016 C C . ILE A 1 138 ? 35.704 40.476 77.533 1.00 25.96 137 ILE A C 1
ATOM 1017 O O . ILE A 1 138 ? 35.259 39.816 76.596 1.00 25.30 137 ILE A O 1
ATOM 1022 N N . THR A 1 139 ? 35.561 41.835 77.647 1.00 23.59 138 THR A N 1
ATOM 1023 C CA . THR A 1 139 ? 34.903 42.721 76.680 1.00 23.15 138 THR A CA 1
ATOM 1024 C C . THR A 1 139 ? 35.540 42.594 75.294 1.00 27.95 138 THR A C 1
ATOM 1025 O O . THR A 1 139 ? 34.812 42.324 74.356 1.00 29.19 138 THR A O 1
ATOM 1029 N N . LYS A 1 140 ? 36.879 42.740 75.172 1.00 24.60 139 LYS A N 1
ATOM 1030 C CA . LYS A 1 140 ? 37.628 42.596 73.899 1.00 24.54 139 LYS A CA 1
ATOM 1031 C C . LYS A 1 140 ? 37.319 41.238 73.252 1.00 24.65 139 LYS A C 1
ATOM 1032 O O . LYS A 1 140 ? 37.032 41.186 72.051 1.00 24.42 139 LYS A O 1
ATOM 1038 N N . THR A 1 141 ? 37.345 40.135 74.058 1.00 19.26 140 THR A N 1
ATOM 1039 C CA . THR A 1 141 ? 37.058 38.779 73.567 1.00 19.10 140 THR A CA 1
ATOM 1040 C C . THR A 1 141 ? 35.683 38.738 72.885 1.00 23.33 140 THR A C 1
ATOM 1041 O O . THR A 1 141 ? 35.600 38.322 71.739 1.00 20.77 140 THR A O 1
ATOM 1045 N N . PHE A 1 142 ? 34.623 39.241 73.569 1.00 20.92 141 PHE A N 1
ATOM 1046 C CA . PHE A 1 142 ? 33.284 39.268 72.987 1.00 18.76 141 PHE A CA 1
ATOM 1047 C C . PHE A 1 142 ? 33.168 40.200 71.785 1.00 22.43 141 PHE A C 1
ATOM 1048 O O . PHE A 1 142 ? 32.513 39.855 70.800 1.00 22.85 141 PHE A O 1
ATOM 1056 N N . GLU A 1 143 ? 33.789 41.384 71.873 1.00 17.91 142 GLU A N 1
ATOM 1057 C CA . GLU A 1 143 ? 33.771 42.401 70.830 1.00 17.26 142 GLU A CA 1
ATOM 1058 C C . GLU A 1 143 ? 34.276 41.905 69.484 1.00 19.95 142 GLU A C 1
ATOM 1059 O O . GLU A 1 143 ? 33.663 42.209 68.455 1.00 18.97 142 GLU A O 1
ATOM 1065 N N . ILE A 1 144 ? 35.382 41.141 69.506 1.00 18.25 143 ILE A N 1
ATOM 1066 C CA . ILE A 1 144 ? 36.048 40.591 68.320 1.00 19.57 143 ILE A CA 1
ATOM 1067 C C . ILE A 1 144 ? 35.486 39.212 67.898 1.00 24.01 143 ILE A C 1
ATOM 1068 O O . ILE A 1 144 ? 35.190 39.016 66.719 1.00 24.25 143 ILE A O 1
ATOM 1073 N N . ASN A 1 145 ? 35.382 38.262 68.843 1.00 18.65 144 ASN A N 1
ATOM 1074 C CA . ASN A 1 145 ? 34.976 36.889 68.542 1.00 18.20 144 ASN A CA 1
ATOM 1075 C C . ASN A 1 145 ? 33.525 36.676 68.198 1.00 20.81 144 ASN A C 1
ATOM 1076 O O . ASN A 1 145 ? 33.197 35.591 67.703 1.00 19.60 144 ASN A O 1
ATOM 1081 N N . ILE A 1 146 ? 32.636 37.641 68.506 1.00 17.27 145 ILE A N 1
ATOM 1082 C CA . ILE A 1 146 ? 31.229 37.447 68.168 1.00 16.33 145 ILE A CA 1
ATOM 1083 C C . ILE A 1 146 ? 30.555 38.745 67.724 1.00 23.02 145 ILE A C 1
ATOM 1084 O O . ILE A 1 146 ? 29.948 38.760 66.638 1.00 22.98 145 ILE A O 1
ATOM 1089 N N . LEU A 1 147 ? 30.647 39.821 68.532 1.00 19.31 146 LEU A N 1
ATOM 1090 C CA . LEU A 1 147 ? 29.971 41.080 68.204 1.00 20.16 146 LEU A CA 1
ATOM 1091 C C . LEU A 1 147 ? 30.391 41.627 66.829 1.00 24.15 146 LEU A C 1
ATOM 1092 O O . LEU A 1 147 ? 29.533 42.067 66.069 1.00 23.06 146 LEU A O 1
ATOM 1097 N N . GLY A 1 148 ? 31.669 41.474 66.493 1.00 20.68 147 GLY A N 1
ATOM 1098 C CA . GLY A 1 148 ? 32.217 41.855 65.203 1.00 20.34 147 GLY A CA 1
ATOM 1099 C C . GLY A 1 148 ? 31.593 41.057 64.075 1.00 25.96 147 GLY A C 1
ATOM 1100 O O . GLY A 1 148 ? 31.348 41.603 62.996 1.00 25.46 147 GLY A O 1
ATOM 1101 N N . HIS A 1 149 ? 31.276 39.763 64.326 1.00 21.50 148 HIS A N 1
ATOM 1102 C CA . HIS A 1 149 ? 30.601 38.932 63.326 1.00 20.01 148 HIS A CA 1
ATOM 1103 C C . HIS A 1 149 ? 29.219 39.507 63.011 1.00 26.21 148 HIS A C 1
ATOM 1104 O O . HIS A 1 149 ? 28.814 39.491 61.848 1.00 27.98 148 HIS A O 1
ATOM 1111 N N . PHE A 1 150 ? 28.518 40.075 64.015 1.00 19.73 149 PHE A N 1
ATOM 1112 C CA . PHE A 1 150 ? 27.206 40.679 63.772 1.00 18.44 149 PHE A CA 1
ATOM 1113 C C . PHE A 1 150 ? 27.309 41.873 62.865 1.00 20.77 149 PHE A C 1
ATOM 1114 O O . PHE A 1 150 ? 26.576 41.916 61.899 1.00 20.12 149 PHE A O 1
ATOM 1122 N N . TRP A 1 151 ? 28.205 42.841 63.169 1.00 19.02 150 TRP A N 1
ATOM 1123 C CA . TRP A 1 151 ? 28.345 44.081 62.392 1.00 19.16 150 TRP A CA 1
ATOM 1124 C C . TRP A 1 151 ? 28.823 43.836 60.966 1.00 21.54 150 TRP A C 1
ATOM 1125 O O . TRP A 1 151 ? 28.306 44.467 60.052 1.00 21.25 150 TRP A O 1
ATOM 1136 N N . ILE A 1 152 ? 29.772 42.909 60.763 1.00 19.18 151 ILE A N 1
ATOM 1137 C CA . ILE A 1 152 ? 30.274 42.602 59.416 1.00 19.58 151 ILE A CA 1
ATOM 1138 C C . ILE A 1 152 ? 29.187 41.872 58.596 1.00 23.82 151 ILE A C 1
ATOM 1139 O O . ILE A 1 152 ? 28.905 42.300 57.493 1.00 23.18 151 ILE A O 1
ATOM 1144 N N . THR A 1 153 ? 28.535 40.836 59.160 1.00 22.46 152 THR A N 1
ATOM 1145 C CA . THR A 1 153 ? 27.466 40.083 58.484 1.00 21.69 152 THR A CA 1
ATOM 1146 C C . THR A 1 153 ? 26.301 40.989 58.130 1.00 25.76 152 THR A C 1
ATOM 1147 O O . THR A 1 153 ? 25.881 40.971 56.974 1.00 27.04 152 THR A O 1
ATOM 1151 N N . LYS A 1 154 ? 25.827 41.823 59.076 1.00 22.48 153 LYS A N 1
ATOM 1152 C CA . LYS A 1 154 ? 24.731 42.785 58.825 1.00 22.04 153 LYS A CA 1
ATOM 1153 C C . LYS A 1 154 ? 25.056 43.759 57.673 1.00 26.82 153 LYS A C 1
ATOM 1154 O O . LYS A 1 154 ? 24.154 44.116 56.926 1.00 25.25 153 LYS A O 1
ATOM 1160 N N . ALA A 1 155 ? 26.331 44.204 57.563 1.00 25.50 154 ALA A N 1
ATOM 1161 C CA . ALA A 1 155 ? 26.768 45.121 56.510 1.00 25.33 154 ALA A CA 1
ATOM 1162 C C . ALA A 1 155 ? 26.820 44.447 55.146 1.00 28.47 154 ALA A C 1
ATOM 1163 O O . ALA A 1 155 ? 26.467 45.080 54.145 1.00 27.27 154 ALA A O 1
ATOM 1165 N N . LEU A 1 156 ? 27.254 43.171 55.103 1.00 24.22 155 LEU A N 1
ATOM 1166 C CA . LEU A 1 156 ? 27.471 42.459 53.848 1.00 23.71 155 LEU A CA 1
ATOM 1167 C C . LEU A 1 156 ? 26.310 41.590 53.357 1.00 29.37 155 LEU A C 1
ATOM 1168 O O . LEU A 1 156 ? 26.212 41.348 52.135 1.00 28.47 155 LEU A O 1
ATOM 1173 N N . LEU A 1 157 ? 25.427 41.145 54.277 1.00 26.53 156 LEU A N 1
ATOM 1174 C CA . LEU A 1 157 ? 24.259 40.318 53.955 1.00 26.04 156 LEU A CA 1
ATOM 1175 C C . LEU A 1 157 ? 23.268 40.952 52.993 1.00 29.05 156 LEU A C 1
ATOM 1176 O O . LEU A 1 157 ? 22.704 40.197 52.203 1.00 28.99 156 LEU A O 1
ATOM 1181 N N . PRO A 1 158 ? 22.953 42.278 53.041 1.00 25.85 157 PRO A N 1
ATOM 1182 C CA . PRO A 1 158 ? 21.903 42.810 52.141 1.00 25.44 157 PRO A CA 1
ATOM 1183 C C . PRO A 1 158 ? 22.134 42.602 50.657 1.00 30.34 157 PRO A C 1
ATOM 1184 O O . PRO A 1 158 ? 21.168 42.325 49.934 1.00 31.19 157 PRO A O 1
ATOM 1188 N N . SER A 1 159 ? 23.397 42.696 50.203 1.00 26.87 158 SER A N 1
ATOM 1189 C CA . SER A 1 159 ? 23.729 42.498 48.775 1.00 27.45 158 SER A CA 1
ATOM 1190 C C . SER A 1 159 ? 23.664 41.014 48.389 1.00 30.42 158 SER A C 1
ATOM 1191 O O . SER A 1 159 ? 23.275 40.695 47.273 1.00 30.92 158 SER A O 1
ATOM 1194 N N . MET A 1 160 ? 24.042 40.121 49.318 1.00 25.03 159 MET A N 1
ATOM 1195 C CA . MET A 1 160 ? 23.996 38.668 49.121 1.00 22.93 159 MET A CA 1
ATOM 1196 C C . MET A 1 160 ? 22.530 38.214 48.986 1.00 30.08 159 MET A C 1
ATOM 1197 O O . MET A 1 160 ? 22.234 37.368 48.149 1.00 30.96 159 MET A O 1
ATOM 1202 N N . ILE A 1 161 ? 21.621 38.784 49.813 1.00 28.24 160 ILE A N 1
ATOM 1203 C CA . ILE A 1 161 ? 20.190 38.485 49.794 1.00 28.95 160 ILE A CA 1
ATOM 1204 C C . ILE A 1 161 ? 19.582 38.936 48.457 1.00 36.06 160 ILE A C 1
ATOM 1205 O O . ILE A 1 161 ? 18.860 38.156 47.821 1.00 37.02 160 ILE A O 1
ATOM 1210 N N . LYS A 1 162 ? 19.901 40.184 48.033 1.00 32.84 161 LYS A N 1
ATOM 1211 C CA . LYS A 1 162 ? 19.417 40.812 46.799 1.00 32.04 161 LYS A CA 1
ATOM 1212 C C . LYS A 1 162 ? 19.717 39.951 45.593 1.00 36.70 161 LYS A C 1
ATOM 1213 O O . LYS A 1 162 ? 18.889 39.870 44.682 1.00 38.08 161 LYS A O 1
ATOM 1219 N N . ARG A 1 163 ? 20.900 39.314 45.583 1.00 31.64 162 ARG A N 1
ATOM 1220 C CA . ARG A 1 163 ? 21.374 38.468 44.485 1.00 30.86 162 ARG A CA 1
ATOM 1221 C C . ARG A 1 163 ? 21.107 36.983 44.744 1.00 33.84 162 ARG A C 1
ATOM 1222 O O . ARG A 1 163 ? 21.328 36.172 43.854 1.00 33.91 162 ARG A O 1
ATOM 1230 N N . ASN A 1 164 ? 20.631 36.630 45.952 1.00 29.40 163 ASN A N 1
ATOM 1231 C CA . ASN A 1 164 ? 20.385 35.260 46.433 1.00 28.61 163 ASN A CA 1
ATOM 1232 C C . ASN A 1 164 ? 21.618 34.397 46.220 1.00 31.01 163 ASN A C 1
ATOM 1233 O O . ASN A 1 164 ? 21.534 33.324 45.629 1.00 30.14 163 ASN A O 1
ATOM 1238 N N . HIS A 1 165 ? 22.778 34.893 46.673 1.00 27.32 164 HIS A N 1
ATOM 1239 C CA . HIS A 1 165 ? 24.056 34.219 46.469 1.00 27.32 164 HIS A CA 1
ATOM 1240 C C . HIS A 1 165 ? 25.088 34.761 47.433 1.00 28.23 164 HIS A C 1
ATOM 1241 O O . HIS A 1 165 ? 25.375 35.956 47.437 1.00 28.82 164 HIS A O 1
ATOM 1248 N N . GLY A 1 166 ? 25.633 33.874 48.242 1.00 21.48 165 GLY A N 1
ATOM 1249 C CA . GLY A 1 166 ? 26.629 34.226 49.240 1.00 19.50 165 GLY A CA 1
ATOM 1250 C C . GLY A 1 166 ? 27.010 33.047 50.093 1.00 23.87 165 GLY A C 1
ATOM 1251 O O . GLY A 1 166 ? 26.385 31.988 50.023 1.00 26.93 165 GLY A O 1
ATOM 1252 N N . HIS A 1 167 ? 28.049 33.213 50.894 1.00 19.07 166 HIS A N 1
ATOM 1253 C CA . HIS A 1 167 ? 28.523 32.183 51.795 1.00 17.18 166 HIS A CA 1
ATOM 1254 C C . HIS A 1 167 ? 29.081 32.898 53.002 1.00 19.81 166 HIS A C 1
ATOM 1255 O O . HIS A 1 167 ? 29.963 33.743 52.847 1.00 19.45 166 HIS A O 1
ATOM 1262 N N . ILE A 1 168 ? 28.508 32.616 54.190 1.00 16.57 167 ILE A N 1
ATOM 1263 C CA . ILE A 1 168 ? 28.907 33.196 55.487 1.00 16.50 167 ILE A CA 1
ATOM 1264 C C . ILE A 1 168 ? 29.677 32.129 56.248 1.00 21.41 167 ILE A C 1
ATOM 1265 O O . ILE A 1 168 ? 29.101 31.115 56.686 1.00 21.34 167 ILE A O 1
ATOM 1270 N N . VAL A 1 169 ? 30.980 32.353 56.383 1.00 17.86 168 VAL A N 1
ATOM 1271 C CA . VAL A 1 169 ? 31.873 31.442 57.095 1.00 18.28 168 VAL A CA 1
ATOM 1272 C C . VAL A 1 169 ? 32.224 31.974 58.529 1.00 22.85 168 VAL A C 1
ATOM 1273 O O . VAL A 1 169 ? 32.814 33.053 58.681 1.00 20.73 168 VAL A O 1
ATOM 1277 N N . THR A 1 170 ? 31.820 31.196 59.568 1.00 20.31 169 THR A N 1
ATOM 1278 C CA . THR A 1 170 ? 32.092 31.507 60.979 1.00 20.84 169 THR A CA 1
ATOM 1279 C C . THR A 1 170 ? 33.253 30.647 61.418 1.00 24.70 169 THR A C 1
ATOM 1280 O O . THR A 1 170 ? 33.161 29.417 61.352 1.00 24.09 169 THR A O 1
ATOM 1284 N N . VAL A 1 171 ? 34.364 31.288 61.806 1.00 21.63 170 VAL A N 1
ATOM 1285 C CA . VAL A 1 171 ? 35.503 30.561 62.361 1.00 21.84 170 VAL A CA 1
ATOM 1286 C C . VAL A 1 171 ? 35.324 30.563 63.883 1.00 25.29 170 VAL A C 1
ATOM 1287 O O . VAL A 1 171 ? 35.455 31.611 64.536 1.00 26.95 170 VAL A O 1
ATOM 1291 N N . ALA A 1 172 ? 34.899 29.422 64.422 1.00 19.40 171 ALA A N 1
ATOM 1292 C CA . ALA A 1 172 ? 34.684 29.280 65.864 1.00 17.95 171 ALA A CA 1
ATOM 1293 C C . ALA A 1 172 ? 35.869 28.519 66.485 1.00 23.78 171 ALA A C 1
ATOM 1294 O O . ALA A 1 172 ? 36.978 29.057 66.478 1.00 24.50 171 ALA A O 1
ATOM 1296 N N . SER A 1 173 ? 35.645 27.285 66.996 1.00 19.91 172 SER A N 1
ATOM 1297 C CA . SER A 1 173 ? 36.629 26.435 67.678 1.00 20.72 172 SER A CA 1
ATOM 1298 C C . SER A 1 173 ? 35.876 25.234 68.239 1.00 24.25 172 SER A C 1
ATOM 1299 O O . SER A 1 173 ? 34.650 25.278 68.336 1.00 23.12 172 SER A O 1
ATOM 1302 N N . VAL A 1 174 ? 36.597 24.204 68.698 1.00 22.30 173 VAL A N 1
ATOM 1303 C CA . VAL A 1 174 ? 35.963 23.108 69.442 1.00 23.56 173 VAL A CA 1
ATOM 1304 C C . VAL A 1 174 ? 35.499 23.665 70.833 1.00 28.27 173 VAL A C 1
ATOM 1305 O O . VAL A 1 174 ? 34.650 23.062 71.506 1.00 26.80 173 VAL A O 1
ATOM 1309 N N . CYS A 1 175 ? 36.045 24.855 71.210 1.00 26.04 174 CYS A N 1
ATOM 1310 C CA . CYS A 1 175 ? 35.739 25.636 72.413 1.00 26.10 174 CYS A CA 1
ATOM 1311 C C . CYS A 1 175 ? 34.333 26.234 72.354 1.00 27.80 174 CYS A C 1
ATOM 1312 O O . CYS A 1 175 ? 33.852 26.746 73.362 1.00 28.69 174 CYS A O 1
ATOM 1315 N N . GLY A 1 176 ? 33.707 26.176 71.188 1.00 21.13 175 GLY A N 1
ATOM 1316 C CA . GLY A 1 176 ? 32.335 26.602 70.970 1.00 19.63 175 GLY A CA 1
ATOM 1317 C C . GLY A 1 176 ? 31.374 25.443 71.120 1.00 22.34 175 GLY A C 1
ATOM 1318 O O . GLY A 1 176 ? 30.154 25.624 71.033 1.00 19.81 175 GLY A O 1
ATOM 1319 N N . HIS A 1 177 ? 31.931 24.243 71.403 1.00 21.93 176 HIS A N 1
ATOM 1320 C CA . HIS A 1 177 ? 31.210 22.973 71.583 1.00 22.47 176 HIS A CA 1
ATOM 1321 C C . HIS A 1 177 ? 31.454 22.382 72.941 1.00 28.73 176 HIS A C 1
ATOM 1322 O O . HIS A 1 177 ? 30.541 21.786 73.521 1.00 28.98 176 HIS A O 1
ATOM 1329 N N . GLU A 1 178 ? 32.668 22.585 73.485 1.00 27.13 177 GLU A N 1
ATOM 1330 C CA . GLU A 1 178 ? 33.002 22.138 74.839 1.00 26.77 177 GLU A CA 1
ATOM 1331 C C . GLU A 1 178 ? 33.730 23.214 75.637 1.00 31.44 177 GLU A C 1
ATOM 1332 O O . GLU A 1 178 ? 34.474 24.005 75.070 1.00 30.53 177 GLU A O 1
ATOM 1338 N N . GLY A 1 179 ? 33.516 23.224 76.946 1.00 28.84 178 GLY A N 1
ATOM 1339 C CA . GLY A 1 179 ? 34.190 24.161 77.826 1.00 28.78 178 GLY A CA 1
ATOM 1340 C C . GLY A 1 179 ? 35.618 23.733 78.080 1.00 33.62 178 GLY A C 1
ATOM 1341 O O . GLY A 1 179 ? 35.913 22.535 78.069 1.00 34.22 178 GLY A O 1
ATOM 1342 N N . ILE A 1 180 ? 36.522 24.713 78.279 1.00 29.42 179 ILE A N 1
ATOM 1343 C CA . ILE A 1 180 ? 37.938 24.454 78.597 1.00 28.76 179 ILE A CA 1
ATOM 1344 C C . ILE A 1 180 ? 38.405 25.280 79.834 1.00 31.33 179 ILE A C 1
ATOM 1345 O O . ILE A 1 180 ? 38.316 26.507 79.789 1.00 29.97 179 ILE A O 1
ATOM 1350 N N . PRO A 1 181 ? 38.979 24.665 80.901 1.00 28.04 180 PRO A N 1
ATOM 1351 C CA . PRO A 1 181 ? 39.522 25.479 81.999 1.00 28.38 180 PRO A CA 1
ATOM 1352 C C . PRO A 1 181 ? 40.534 26.506 81.481 1.00 34.28 180 PRO A C 1
ATOM 1353 O O . PRO A 1 181 ? 41.191 26.285 80.442 1.00 32.36 180 PRO A O 1
ATOM 1357 N N . TYR A 1 182 ? 40.591 27.675 82.164 1.00 31.43 181 TYR A N 1
ATOM 1358 C CA . TYR A 1 182 ? 41.464 28.819 81.835 1.00 30.81 181 TYR A CA 1
ATOM 1359 C C . TYR A 1 182 ? 41.032 29.546 80.526 1.00 32.75 181 TYR A C 1
ATOM 1360 O O . TYR A 1 182 ? 41.639 30.551 80.164 1.00 33.89 181 TYR A O 1
ATOM 1369 N N . LEU A 1 183 ? 39.940 29.096 79.879 1.00 25.45 182 LEU A N 1
ATOM 1370 C CA . LEU A 1 183 ? 39.401 29.719 78.676 1.00 24.51 182 LEU A CA 1
ATOM 1371 C C . LEU A 1 183 ? 37.897 30.015 78.791 1.00 28.93 182 LEU A C 1
ATOM 1372 O O . LEU A 1 183 ? 37.213 30.006 77.780 1.00 29.79 182 LEU A O 1
ATOM 1377 N N . ILE A 1 184 ? 37.404 30.360 79.982 1.00 25.64 183 ILE A N 1
ATOM 1378 C CA . ILE A 1 184 ? 35.971 30.639 80.206 1.00 25.14 183 ILE A CA 1
ATOM 1379 C C . ILE A 1 184 ? 35.484 31.789 79.316 1.00 28.04 183 ILE A C 1
ATOM 1380 O O . ILE A 1 184 ? 34.565 31.514 78.556 1.00 27.22 183 ILE A O 1
ATOM 1385 N N . PRO A 1 185 ? 36.046 33.039 79.342 1.00 25.15 184 PRO A N 1
ATOM 1386 C CA . PRO A 1 185 ? 35.543 34.103 78.426 1.00 23.76 184 PRO A CA 1
ATOM 1387 C C . PRO A 1 185 ? 35.603 33.727 76.950 1.00 27.31 184 PRO A C 1
ATOM 1388 O O . PRO A 1 185 ? 34.667 34.009 76.203 1.00 26.62 184 PRO A O 1
ATOM 1392 N N . TYR A 1 186 ? 36.687 33.026 76.551 1.00 23.64 185 TYR A N 1
ATOM 1393 C CA . TYR A 1 186 ? 36.944 32.564 75.203 1.00 22.34 185 TYR A CA 1
ATOM 1394 C C . TYR A 1 186 ? 35.944 31.506 74.727 1.00 26.83 185 TYR A C 1
ATOM 1395 O O . TYR A 1 186 ? 35.370 31.676 73.658 1.00 26.30 185 TYR A O 1
ATOM 1404 N N . CYS A 1 187 ? 35.716 30.442 75.520 1.00 25.18 186 CYS A N 1
ATOM 1405 C CA . CYS A 1 187 ? 34.739 29.383 75.221 1.00 25.76 186 CYS A CA 1
ATOM 1406 C C . CYS A 1 187 ? 33.346 29.972 75.063 1.00 26.63 186 CYS A C 1
ATOM 1407 O O . CYS A 1 187 ? 32.639 29.643 74.123 1.00 26.57 186 CYS A O 1
ATOM 1410 N N . SER A 1 188 ? 32.968 30.862 75.987 1.00 22.54 187 SER A N 1
ATOM 1411 C CA . SER A 1 188 ? 31.676 31.534 76.023 1.00 21.13 187 SER A CA 1
ATOM 1412 C C . SER A 1 188 ? 31.453 32.313 74.721 1.00 25.59 187 SER A C 1
ATOM 1413 O O . SER A 1 188 ? 30.410 32.151 74.103 1.00 26.12 187 SER A O 1
ATOM 1416 N N . SER A 1 189 ? 32.476 33.045 74.239 1.00 21.80 188 SER A N 1
ATOM 1417 C CA . SER A 1 189 ? 32.450 33.820 72.992 1.00 20.49 188 SER A CA 1
ATOM 1418 C C . SER A 1 189 ? 32.409 32.896 71.749 1.00 22.56 188 SER A C 1
ATOM 1419 O O . SER A 1 189 ? 31.827 33.256 70.721 1.00 18.82 188 SER A O 1
ATOM 1422 N N . LYS A 1 190 ? 33.041 31.710 71.858 1.00 19.15 189 LYS A N 1
ATOM 1423 C CA . LYS A 1 190 ? 33.067 30.725 70.784 1.00 18.48 189 LYS A CA 1
ATOM 1424 C C . LYS A 1 190 ? 31.751 29.955 70.685 1.00 23.22 189 LYS A C 1
ATOM 1425 O O . LYS A 1 190 ? 31.367 29.589 69.582 1.00 23.78 189 LYS A O 1
ATOM 1431 N N . PHE A 1 191 ? 31.062 29.697 71.826 1.00 19.76 190 PHE A N 1
ATOM 1432 C CA . PHE A 1 191 ? 29.730 29.085 71.875 1.00 19.24 190 PHE A CA 1
ATOM 1433 C C . PHE A 1 191 ? 28.764 30.061 71.153 1.00 26.53 190 PHE A C 1
ATOM 1434 O O . PHE A 1 191 ? 27.998 29.646 70.289 1.00 28.21 190 PHE A O 1
ATOM 1442 N N . ALA A 1 192 ? 28.903 31.374 71.440 1.00 21.94 191 ALA A N 1
ATOM 1443 C CA . ALA A 1 192 ? 28.163 32.457 70.820 1.00 20.30 191 ALA A CA 1
ATOM 1444 C C . ALA A 1 192 ? 28.346 32.474 69.286 1.00 23.21 191 ALA A C 1
ATOM 1445 O O . ALA A 1 192 ? 27.378 32.712 68.567 1.00 22.54 191 ALA A O 1
ATOM 1447 N N . ALA A 1 193 ? 29.565 32.176 68.788 1.00 19.78 192 ALA A N 1
ATOM 1448 C CA . ALA A 1 193 ? 29.865 32.112 67.358 1.00 20.69 192 ALA A CA 1
ATOM 1449 C C . ALA A 1 193 ? 29.143 30.907 66.687 1.00 25.54 192 ALA A C 1
ATOM 1450 O O . ALA A 1 193 ? 28.562 31.064 65.612 1.00 26.35 192 ALA A O 1
ATOM 1452 N N . VAL A 1 194 ? 29.127 29.745 67.363 1.00 21.52 193 VAL A N 1
ATOM 1453 C CA . VAL A 1 194 ? 28.428 28.516 66.945 1.00 21.14 193 VAL A CA 1
ATOM 1454 C C . VAL A 1 194 ? 26.900 28.777 66.891 1.00 26.82 193 VAL A C 1
ATOM 1455 O O . VAL A 1 194 ? 26.239 28.394 65.932 1.00 28.03 193 VAL A O 1
ATOM 1459 N N . GLY A 1 195 ? 26.379 29.454 67.901 1.00 24.70 194 GLY A N 1
ATOM 1460 C CA . GLY A 1 195 ? 24.969 29.820 67.983 1.00 24.40 194 GLY A CA 1
ATOM 1461 C C . GLY A 1 195 ? 24.537 30.788 66.904 1.00 26.25 194 GLY A C 1
ATOM 1462 O O . GLY A 1 195 ? 23.446 30.643 66.361 1.00 25.64 194 GLY A O 1
ATOM 1463 N N . PHE A 1 196 ? 25.400 31.778 66.581 1.00 22.13 195 PHE A N 1
ATOM 1464 C CA . PHE A 1 196 ? 25.150 32.770 65.535 1.00 20.55 195 PHE A CA 1
ATOM 1465 C C . PHE A 1 196 ? 25.030 32.025 64.202 1.00 27.21 195 PHE A C 1
ATOM 1466 O O . PHE A 1 196 ? 24.050 32.227 63.491 1.00 27.75 195 PHE A O 1
ATOM 1474 N N . HIS A 1 197 ? 25.988 31.110 63.911 1.00 22.95 196 HIS A N 1
ATOM 1475 C CA . HIS A 1 197 ? 25.990 30.299 62.706 1.00 22.47 196 HIS A CA 1
ATOM 1476 C C . HIS A 1 197 ? 24.737 29.427 62.614 1.00 26.80 196 HIS A C 1
ATOM 1477 O O . HIS A 1 197 ? 24.137 29.361 61.548 1.00 26.93 196 HIS A O 1
ATOM 1484 N N . ARG A 1 198 ? 24.361 28.736 63.709 1.00 24.19 197 ARG A N 1
ATOM 1485 C CA . ARG A 1 198 ? 23.182 27.854 63.717 1.00 24.00 197 ARG A CA 1
ATOM 1486 C C . ARG A 1 198 ? 21.875 28.596 63.490 1.00 25.86 197 ARG A C 1
ATOM 1487 O O . ARG A 1 198 ? 21.114 28.205 62.613 1.00 23.81 197 ARG A O 1
ATOM 1495 N N . ALA A 1 199 ? 21.638 29.681 64.247 1.00 22.16 198 ALA A N 1
ATOM 1496 C CA . ALA A 1 199 ? 20.431 30.507 64.126 1.00 21.23 198 ALA A CA 1
ATOM 1497 C C . ALA A 1 199 ? 20.378 31.209 62.760 1.00 24.88 198 ALA A C 1
ATOM 1498 O O . ALA A 1 199 ? 19.298 31.263 62.170 1.00 24.41 198 ALA A O 1
ATOM 1500 N N . LEU A 1 200 ? 21.552 31.661 62.219 1.00 21.43 199 LEU A N 1
ATOM 1501 C CA . LEU A 1 200 ? 21.652 32.280 60.876 1.00 19.82 199 LEU A CA 1
ATOM 1502 C C . LEU A 1 200 ? 21.253 31.303 59.771 1.00 27.55 199 LEU A C 1
ATOM 1503 O O . LEU A 1 200 ? 20.489 31.680 58.879 1.00 27.98 199 LEU A O 1
ATOM 1508 N N . THR A 1 201 ? 21.739 30.035 59.848 1.00 25.73 200 THR A N 1
ATOM 1509 C CA . THR A 1 201 ? 21.398 28.972 58.884 1.00 25.24 200 THR A CA 1
ATOM 1510 C C . THR A 1 201 ? 19.878 28.775 58.864 1.00 30.40 200 THR A C 1
ATOM 1511 O O . THR A 1 201 ? 19.260 28.873 57.808 1.00 30.91 200 THR A O 1
ATOM 1515 N N . LEU A 1 202 ? 19.279 28.552 60.051 1.00 27.32 201 LEU A N 1
ATOM 1516 C CA . LEU A 1 202 ? 17.848 28.326 60.232 1.00 26.90 201 LEU A CA 1
ATOM 1517 C C . LEU A 1 202 ? 16.970 29.511 59.803 1.00 30.46 201 LEU A C 1
ATOM 1518 O O . LEU A 1 202 ? 15.923 29.277 59.203 1.00 30.13 201 LEU A O 1
ATOM 1523 N N . GLU A 1 203 ? 17.401 30.775 60.066 1.00 27.59 202 GLU A N 1
ATOM 1524 C CA . GLU A 1 203 ? 16.649 31.974 59.664 1.00 26.34 202 GLU A CA 1
ATOM 1525 C C . GLU A 1 203 ? 16.604 32.154 58.138 1.00 30.71 202 GLU A C 1
ATOM 1526 O O . GLU A 1 203 ? 15.531 32.437 57.605 1.00 30.97 202 GLU A O 1
ATOM 1532 N N . LEU A 1 204 ? 17.762 32.019 57.441 1.00 26.79 203 LEU A N 1
ATOM 1533 C CA . LEU A 1 204 ? 17.840 32.118 55.974 1.00 25.31 203 LEU A CA 1
ATOM 1534 C C . LEU A 1 204 ? 16.881 31.099 55.353 1.00 33.62 203 LEU A C 1
ATOM 1535 O O . LEU A 1 204 ? 16.140 31.443 54.430 1.00 35.10 203 LEU A O 1
ATOM 1540 N N . GLN A 1 205 ? 16.861 29.863 55.900 1.00 30.91 204 GLN A N 1
ATOM 1541 C CA . GLN A 1 205 ? 15.996 28.767 55.474 1.00 30.71 204 GLN A CA 1
ATOM 1542 C C . GLN A 1 205 ? 14.536 29.193 55.661 1.00 34.90 204 GLN A C 1
ATOM 1543 O O . GLN A 1 205 ? 13.780 29.183 54.696 1.00 35.79 204 GLN A O 1
ATOM 1549 N N . ALA A 1 206 ? 14.170 29.649 56.873 1.00 30.96 205 ALA A N 1
ATOM 1550 C CA . ALA A 1 206 ? 12.818 30.107 57.216 1.00 31.08 205 ALA A CA 1
ATOM 1551 C C . ALA A 1 206 ? 12.346 31.281 56.352 1.00 37.44 205 ALA A C 1
ATOM 1552 O O . ALA A 1 206 ? 11.155 31.367 56.035 1.00 37.32 205 ALA A O 1
ATOM 1554 N N . LEU A 1 207 ? 13.283 32.162 55.952 1.00 34.59 206 LEU A N 1
ATOM 1555 C CA . LEU A 1 207 ? 13.004 33.328 55.112 1.00 34.20 206 LEU A CA 1
ATOM 1556 C C . LEU A 1 207 ? 12.981 33.010 53.619 1.00 39.15 206 LEU A C 1
ATOM 1557 O O . LEU A 1 207 ? 12.737 33.901 52.799 1.00 40.64 206 LEU A O 1
ATOM 1562 N N . GLY A 1 208 ? 13.186 31.742 53.278 1.00 34.42 207 GLY A N 1
ATOM 1563 C CA . GLY A 1 208 ? 13.182 31.264 51.897 1.00 32.94 207 GLY A CA 1
ATOM 1564 C C . GLY A 1 208 ? 14.406 31.663 51.096 1.00 36.35 207 GLY A C 1
ATOM 1565 O O . GLY A 1 208 ? 14.349 31.668 49.868 1.00 36.04 207 GLY A O 1
ATOM 1566 N N . ILE A 1 209 ? 15.528 32.004 51.773 1.00 33.04 208 ILE A N 1
ATOM 1567 C CA . ILE A 1 209 ? 16.784 32.402 51.117 1.00 33.03 208 ILE A CA 1
ATOM 1568 C C . ILE A 1 209 ? 17.662 31.150 50.880 1.00 38.46 208 ILE A C 1
ATOM 1569 O O . ILE A 1 209 ? 18.383 30.688 51.773 1.00 38.56 208 ILE A O 1
ATOM 1574 N N . THR A 1 210 ? 17.573 30.611 49.659 1.00 34.80 209 THR A N 1
ATOM 1575 C CA . THR A 1 210 ? 18.245 29.370 49.270 1.00 34.51 209 THR A CA 1
ATOM 1576 C C . THR A 1 210 ? 19.693 29.523 48.774 1.00 36.79 209 THR A C 1
ATOM 1577 O O . THR A 1 210 ? 20.433 28.545 48.823 1.00 37.63 209 THR A O 1
ATOM 1581 N N . GLY A 1 211 ? 20.085 30.716 48.331 1.00 30.89 210 GLY A N 1
ATOM 1582 C CA . GLY A 1 211 ? 21.401 30.961 47.736 1.00 30.05 210 GLY A CA 1
ATOM 1583 C C . GLY A 1 211 ? 22.552 31.305 48.661 1.00 31.39 210 GLY A C 1
ATOM 1584 O O . GLY A 1 211 ? 23.716 31.321 48.234 1.00 30.38 210 GLY A O 1
ATOM 1585 N N . ILE A 1 212 ? 22.242 31.608 49.926 1.00 27.66 211 ILE A N 1
ATOM 1586 C CA . ILE A 1 212 ? 23.251 31.971 50.913 1.00 26.00 211 ILE A CA 1
ATOM 1587 C C . ILE A 1 212 ? 23.590 30.763 51.757 1.00 29.10 211 ILE A C 1
ATOM 1588 O O . ILE A 1 212 ? 22.732 30.241 52.464 1.00 30.90 211 ILE A O 1
ATOM 1593 N N . LYS A 1 213 ? 24.823 30.295 51.639 1.00 23.21 212 LYS A N 1
ATOM 1594 C CA . LYS A 1 213 ? 25.320 29.131 52.380 1.00 22.49 212 LYS A CA 1
ATOM 1595 C C . LYS A 1 213 ? 26.073 29.554 53.644 1.00 24.79 212 LYS A C 1
ATOM 1596 O O . LYS A 1 213 ? 26.490 30.708 53.769 1.00 21.88 212 LYS A O 1
ATOM 1602 N N . THR A 1 214 ? 26.207 28.624 54.602 1.00 23.43 213 THR A N 1
ATOM 1603 C CA . THR A 1 214 ? 26.886 28.888 55.867 1.00 23.90 213 THR A CA 1
ATOM 1604 C C . THR A 1 214 ? 27.761 27.710 56.226 1.00 28.12 213 THR A C 1
ATOM 1605 O O . THR A 1 214 ? 27.348 26.554 56.078 1.00 27.73 213 THR A O 1
ATOM 1609 N N . SER A 1 215 ? 28.964 28.010 56.707 1.00 24.51 214 SER A N 1
ATOM 1610 C CA . SER A 1 215 ? 29.930 27.018 57.181 1.00 24.38 214 SER A CA 1
ATOM 1611 C C . SER A 1 215 ? 30.485 27.530 58.494 1.00 25.47 214 SER A C 1
ATOM 1612 O O . SER A 1 215 ? 30.673 28.736 58.654 1.00 23.98 214 SER A O 1
ATOM 1615 N N . CYS A 1 216 ? 30.771 26.609 59.412 1.00 21.90 215 CYS A N 1
ATOM 1616 C CA . CYS A 1 216 ? 31.329 26.909 60.714 1.00 22.22 215 CYS A CA 1
ATOM 1617 C C . CYS A 1 216 ? 32.563 26.040 60.910 1.00 26.76 215 CYS A C 1
ATOM 1618 O O . CYS A 1 216 ? 32.458 24.806 60.908 1.00 27.57 215 CYS A O 1
ATOM 1621 N N . LEU A 1 217 ? 33.736 26.681 61.027 1.00 20.89 216 LEU A N 1
ATOM 1622 C CA . LEU A 1 217 ? 34.991 25.968 61.217 1.00 20.39 216 LEU A CA 1
ATOM 1623 C C . LEU A 1 217 ? 35.294 25.832 62.702 1.00 22.41 216 LEU A C 1
ATOM 1624 O O . LEU A 1 217 ? 35.403 26.832 63.402 1.00 19.10 216 LEU A O 1
ATOM 1629 N N . CYS A 1 218 ? 35.417 24.591 63.174 1.00 21.16 217 CYS A N 1
ATOM 1630 C CA . CYS A 1 218 ? 35.716 24.290 64.563 1.00 22.38 217 CYS A CA 1
ATOM 1631 C C . CYS A 1 218 ? 36.975 23.459 64.740 1.00 27.68 217 CYS A C 1
ATOM 1632 O O . CYS A 1 218 ? 36.883 22.243 64.956 1.00 28.26 217 CYS A O 1
ATOM 1635 N N . PRO A 1 219 ? 38.165 24.095 64.703 1.00 24.63 218 PRO A N 1
ATOM 1636 C CA . PRO A 1 219 ? 39.404 23.341 64.930 1.00 24.42 218 PRO A CA 1
ATOM 1637 C C . PRO A 1 219 ? 39.724 23.146 66.426 1.00 29.12 218 PRO A C 1
ATOM 1638 O O . PRO A 1 219 ? 39.210 23.860 67.296 1.00 27.30 218 PRO A O 1
ATOM 1642 N N . VAL A 1 220 ? 40.596 22.163 66.722 1.00 26.82 219 VAL A N 1
ATOM 1643 C CA . VAL A 1 220 ? 41.150 21.936 68.055 1.00 26.09 219 VAL A CA 1
ATOM 1644 C C . VAL A 1 220 ? 42.368 22.867 68.093 1.00 29.06 219 VAL A C 1
ATOM 1645 O O 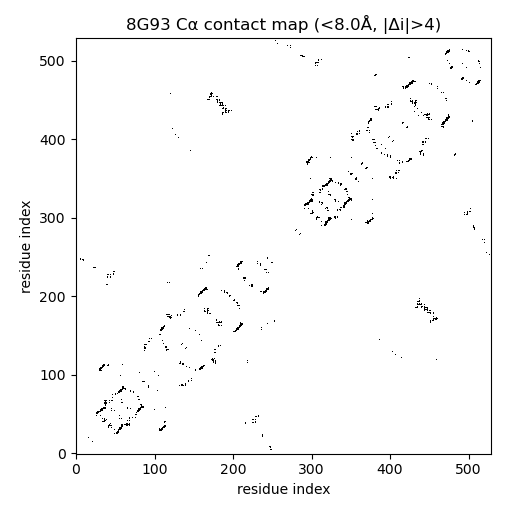. VAL A 1 220 ? 42.429 23.779 67.266 1.00 26.48 219 VAL A O 1
ATOM 1649 N N . PHE A 1 221 ? 43.336 22.658 69.023 1.00 26.92 220 PHE A N 1
ATOM 1650 C CA . PHE A 1 221 ? 44.55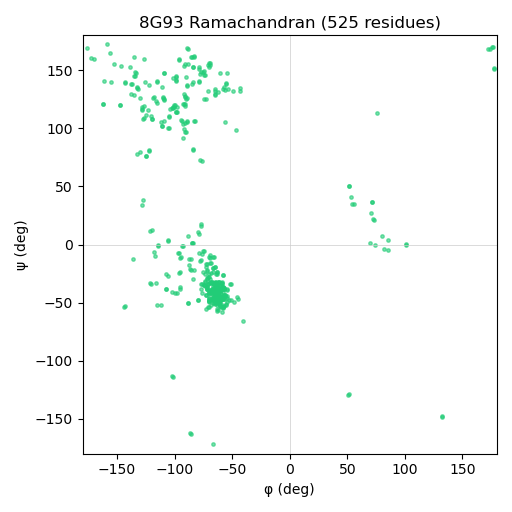1 23.480 69.052 1.00 26.46 220 PHE A CA 1
ATOM 1651 C C . PHE A 1 221 ? 45.294 23.440 67.671 1.00 30.39 220 PHE A C 1
ATOM 1652 O O . PHE A 1 221 ? 45.416 22.376 67.055 1.00 29.11 220 PHE A O 1
ATOM 1660 N N . VAL A 1 222 ? 45.688 24.624 67.168 1.00 26.31 221 VAL A N 1
ATOM 1661 C CA . VAL A 1 222 ? 46.470 24.813 65.946 1.00 25.99 221 VAL A CA 1
ATOM 1662 C C . VAL A 1 222 ? 47.740 25.585 66.353 1.00 34.54 221 VAL A C 1
ATOM 1663 O O . VAL A 1 222 ? 47.657 26.533 67.148 1.00 33.07 221 VAL A O 1
ATOM 1667 N N . ASN A 1 223 ? 48.908 25.160 65.803 1.00 35.21 222 ASN A N 1
ATOM 1668 C CA . ASN A 1 223 ? 50.243 25.728 66.015 1.00 35.93 222 ASN A CA 1
ATOM 1669 C C . ASN A 1 223 ? 50.418 27.047 65.233 1.00 39.56 222 ASN A C 1
ATOM 1670 O O . ASN A 1 223 ? 51.134 27.074 64.236 1.00 40.24 222 ASN A O 1
ATOM 1675 N N . THR A 1 224 ? 49.757 28.133 65.688 1.00 34.49 223 THR A N 1
ATOM 1676 C CA . THR A 1 224 ? 49.780 29.475 65.075 1.00 32.48 223 THR A CA 1
ATOM 1677 C C . THR A 1 224 ? 50.386 30.487 66.077 1.00 35.11 223 THR A C 1
ATOM 1678 O O . THR A 1 224 ? 50.559 31.663 65.762 1.00 34.58 223 THR A O 1
ATOM 1682 N N . GLY A 1 225 ? 50.642 30.037 67.296 1.00 31.74 224 GLY A N 1
ATOM 1683 C CA . GLY A 1 225 ? 51.119 30.909 68.362 1.00 30.38 224 GLY A CA 1
ATOM 1684 C C . GLY A 1 225 ? 49.969 31.693 68.979 1.00 32.98 224 GLY A C 1
ATOM 1685 O O . GLY A 1 225 ? 50.213 32.569 69.802 1.00 32.93 224 GLY A O 1
ATOM 1686 N N . PHE A 1 226 ? 48.695 31.391 68.598 1.00 27.88 225 PHE A N 1
ATOM 1687 C CA . PHE A 1 226 ? 47.502 32.039 69.182 1.00 26.88 225 PHE A CA 1
ATOM 1688 C C . PHE A 1 226 ? 47.522 31.890 70.736 1.00 32.64 225 PHE A C 1
ATOM 1689 O O . PHE A 1 226 ? 47.284 32.869 71.458 1.00 30.58 225 PHE A O 1
ATOM 1697 N N . THR A 1 227 ? 47.852 30.668 71.220 1.00 31.64 226 THR A N 1
ATOM 1698 C CA . THR A 1 227 ? 48.024 30.338 72.638 1.00 33.47 226 THR A CA 1
ATOM 1699 C C . THR A 1 227 ? 49.240 29.432 72.789 1.00 40.44 226 THR A C 1
ATOM 1700 O O . THR A 1 227 ? 49.536 28.651 71.876 1.00 41.57 226 THR A O 1
ATOM 1704 N N . LYS A 1 228 ? 49.881 29.484 73.975 1.00 37.87 227 LYS A N 1
ATOM 1705 C CA . LYS A 1 228 ? 50.998 28.648 74.408 1.00 38.54 227 LYS A CA 1
ATOM 1706 C C . LYS A 1 228 ? 50.579 27.190 74.266 1.00 46.06 227 LYS A C 1
ATOM 1707 O O . LYS A 1 228 ? 49.431 26.851 74.558 1.00 45.52 227 LYS A O 1
ATOM 1713 N N . ASN A 1 229 ? 51.495 26.347 73.776 1.00 46.30 228 ASN A N 1
ATOM 1714 C CA . ASN A 1 229 ? 51.272 24.925 73.539 1.00 47.96 228 ASN A CA 1
ATOM 1715 C C . ASN A 1 229 ? 50.946 24.179 74.861 1.00 56.50 228 ASN A C 1
ATOM 1716 O O . ASN A 1 229 ? 51.647 24.399 75.867 1.00 57.94 228 ASN A O 1
ATOM 1721 N N . PRO A 1 230 ? 49.865 23.347 74.907 1.00 53.82 229 PRO A N 1
ATOM 1722 C CA . PRO A 1 230 ? 49.522 22.647 76.168 1.00 57.01 229 PRO A CA 1
ATOM 1723 C C . PRO A 1 230 ? 50.594 21.686 76.700 1.00 85.87 229 PRO A C 1
ATOM 1724 O O . PRO A 1 230 ? 51.280 21.006 75.936 1.00 53.45 229 PRO A O 1
ATOM 1728 N N . LEU A 1 238 ? 48.285 19.559 65.023 1.00 34.52 237 LEU A N 1
ATOM 1729 C CA . LEU A 1 238 ? 47.465 20.179 63.969 1.00 34.46 237 LEU A CA 1
ATOM 1730 C C . LEU A 1 238 ? 48.129 21.460 63.456 1.00 36.55 237 LEU A C 1
ATOM 1731 O O . LEU A 1 238 ? 48.251 22.451 64.191 1.00 35.31 237 LEU A O 1
ATOM 1736 N N . GLU A 1 239 ? 48.561 21.418 62.186 1.00 33.75 238 GLU A N 1
ATOM 1737 C CA . GLU A 1 239 ? 49.239 22.519 61.490 1.00 33.33 238 GLU A CA 1
ATOM 1738 C C . GLU A 1 239 ? 48.269 23.464 60.735 1.00 34.94 238 GLU A C 1
ATOM 1739 O O . GLU A 1 239 ? 47.149 23.075 60.401 1.00 33.03 238 GLU A O 1
ATOM 1745 N N . THR A 1 240 ? 48.699 24.724 60.516 1.00 31.56 239 THR A N 1
ATOM 1746 C CA . THR A 1 240 ? 47.905 25.793 59.892 1.00 30.64 239 THR A CA 1
ATOM 1747 C C . THR A 1 240 ? 47.421 25.469 58.473 1.00 35.98 239 THR A C 1
ATOM 1748 O O . THR A 1 240 ? 46.262 25.752 58.171 1.00 36.82 239 THR A O 1
ATOM 1752 N N . ASP A 1 241 ? 48.293 24.920 57.609 1.00 32.17 240 ASP A N 1
ATOM 1753 C CA . ASP A 1 241 ? 47.936 24.599 56.227 1.00 32.67 240 ASP A CA 1
ATOM 1754 C C . ASP A 1 241 ? 46.856 23.513 56.144 1.00 38.92 240 ASP A C 1
ATOM 1755 O O . ASP A 1 241 ? 46.004 23.565 55.250 1.00 39.97 240 ASP A O 1
ATOM 1760 N N . THR A 1 242 ? 46.861 22.569 57.111 1.00 35.43 241 THR A N 1
ATOM 1761 C CA . THR A 1 242 ? 45.877 21.482 57.236 1.00 34.72 241 THR A CA 1
ATOM 1762 C C . THR A 1 242 ? 44.479 22.070 57.503 1.00 37.04 241 THR A C 1
ATOM 1763 O O . THR A 1 242 ? 43.504 21.639 56.891 1.00 37.90 241 THR A O 1
ATOM 1767 N N . VAL A 1 243 ? 44.404 23.055 58.404 1.00 31.40 242 VAL A N 1
ATOM 1768 C CA . VAL A 1 243 ? 43.174 23.735 58.807 1.00 29.70 242 VAL A CA 1
ATOM 1769 C C . VAL A 1 243 ? 42.613 24.542 57.650 1.00 30.11 242 VAL A C 1
ATOM 1770 O O . VAL A 1 243 ? 41.415 24.443 57.368 1.00 29.87 242 VAL A O 1
ATOM 1774 N N . ALA A 1 244 ? 43.482 25.313 56.968 1.00 26.17 243 ALA A N 1
ATOM 1775 C CA . ALA A 1 244 ? 43.127 26.110 55.779 1.00 26.55 243 ALA A CA 1
ATOM 1776 C C . ALA A 1 244 ? 42.595 25.215 54.632 1.00 30.63 243 ALA A C 1
ATOM 1777 O O . ALA A 1 244 ? 41.639 25.607 53.980 1.00 30.99 243 ALA A O 1
ATOM 1779 N N . ARG A 1 245 ? 43.183 23.999 54.431 1.00 26.62 244 ARG A N 1
ATOM 1780 C CA . ARG A 1 245 ? 42.739 23.006 53.452 1.00 26.14 244 ARG A CA 1
ATOM 1781 C C . ARG A 1 245 ? 41.356 22.460 53.824 1.00 28.86 244 ARG A C 1
ATOM 1782 O O . ARG A 1 245 ? 40.483 22.371 52.974 1.00 30.32 244 ARG A O 1
ATOM 1790 N N . SER A 1 246 ? 41.152 22.116 55.089 1.00 23.99 245 SER A N 1
ATOM 1791 C CA . SER A 1 246 ? 39.888 21.592 55.612 1.00 23.76 245 SER A CA 1
ATOM 1792 C C . SER A 1 246 ? 38.757 22.600 55.411 1.00 27.63 245 SER A C 1
ATOM 1793 O O . SER A 1 246 ? 37.677 22.225 54.947 1.00 26.02 245 SER A O 1
ATOM 1796 N N . LEU A 1 247 ? 39.023 23.888 55.736 1.00 24.72 246 LEU A N 1
ATOM 1797 C CA . LEU A 1 247 ? 38.075 24.979 55.568 1.00 23.30 246 LEU A CA 1
ATOM 1798 C C . LEU A 1 247 ? 37.679 25.141 54.092 1.00 26.37 246 LEU A C 1
ATOM 1799 O O . LEU A 1 247 ? 36.480 25.131 53.792 1.00 25.11 246 LEU A O 1
ATOM 1804 N N . ILE A 1 248 ? 38.676 25.265 53.168 1.00 24.61 247 ILE A N 1
ATOM 1805 C CA . ILE A 1 248 ? 38.396 25.443 51.742 1.00 23.62 247 ILE A CA 1
ATOM 1806 C C . ILE A 1 248 ? 37.591 24.250 51.200 1.00 29.06 247 ILE A C 1
ATOM 1807 O O . ILE A 1 248 ? 36.603 24.475 50.502 1.00 29.90 247 ILE A O 1
ATOM 1812 N N . ASP A 1 249 ? 37.944 23.006 51.593 1.00 26.88 248 ASP A N 1
ATOM 1813 C CA . ASP A 1 249 ? 37.211 21.807 51.165 1.00 28.23 248 ASP A CA 1
ATOM 1814 C C . ASP A 1 249 ? 35.776 21.803 51.697 1.00 31.10 248 ASP A C 1
ATOM 1815 O O . ASP A 1 249 ? 34.882 21.351 50.997 1.00 30.55 248 ASP A O 1
ATOM 1820 N N . GLY A 1 250 ? 35.574 22.361 52.895 1.00 27.39 249 GLY A N 1
ATOM 1821 C CA . GLY A 1 250 ? 34.269 22.510 53.533 1.00 27.01 249 GLY A CA 1
ATOM 1822 C C . GLY A 1 250 ? 33.383 23.535 52.845 1.00 30.99 249 GLY A C 1
ATOM 1823 O O . GLY A 1 250 ? 32.205 23.265 52.609 1.00 30.60 249 GLY A O 1
ATOM 1824 N N . ILE A 1 251 ? 33.942 24.722 52.516 1.00 25.59 250 ILE A N 1
ATOM 1825 C CA . ILE A 1 251 ? 33.248 25.803 51.803 1.00 23.28 250 ILE A CA 1
ATOM 1826 C C . ILE A 1 251 ? 32.785 25.360 50.403 1.00 29.36 250 ILE A C 1
ATOM 1827 O O . ILE A 1 251 ? 31.622 25.581 50.021 1.00 28.67 250 ILE A O 1
ATOM 1832 N N . LEU A 1 252 ? 33.700 24.737 49.641 1.00 27.21 251 LEU A N 1
ATOM 1833 C CA . LEU A 1 252 ? 33.467 24.301 48.260 1.00 27.76 251 LEU A CA 1
ATOM 1834 C C . LEU A 1 252 ? 32.389 23.242 48.143 1.00 31.61 251 LEU A C 1
ATOM 1835 O O . LEU A 1 252 ? 31.751 23.115 47.103 1.00 31.30 251 LEU A O 1
ATOM 1840 N N . THR A 1 253 ? 32.186 22.504 49.221 1.00 28.42 252 THR A N 1
ATOM 1841 C CA . THR A 1 253 ? 31.301 21.361 49.314 1.00 28.61 252 THR A CA 1
ATOM 1842 C C . THR A 1 253 ? 30.036 21.728 50.108 1.00 32.73 252 THR A C 1
ATOM 1843 O O . THR A 1 253 ? 29.166 20.884 50.302 1.00 33.02 252 THR A O 1
ATOM 1847 N N . ASN A 1 254 ? 29.913 23.013 50.491 1.00 29.72 253 ASN A N 1
ATOM 1848 C CA . ASN A 1 254 ? 28.818 23.604 51.280 1.00 29.82 253 ASN A CA 1
ATOM 1849 C C . ASN A 1 254 ? 28.550 22.881 52.615 1.00 32.20 253 ASN A C 1
ATOM 1850 O O . ASN A 1 254 ? 27.394 22.810 53.057 1.00 32.17 253 ASN A O 1
ATOM 1855 N N . LYS A 1 255 ? 29.625 22.375 53.266 1.00 28.22 254 LYS A N 1
ATOM 1856 C CA . LYS A 1 255 ? 29.540 21.701 54.568 1.00 27.93 254 LYS A CA 1
ATOM 1857 C C . LYS A 1 255 ? 29.281 22.726 55.666 1.00 29.43 254 LYS A C 1
ATOM 1858 O O . LYS A 1 255 ? 29.996 23.716 55.764 1.00 29.86 254 LYS A O 1
ATOM 1864 N N . LYS A 1 256 ? 28.220 22.515 56.445 1.00 25.73 255 LYS A N 1
ATOM 1865 C CA . LYS A 1 256 ? 27.813 23.417 57.524 1.00 25.73 255 LYS A CA 1
ATOM 1866 C C . LYS A 1 256 ? 28.742 23.416 58.726 1.00 27.84 255 LYS A C 1
ATOM 1867 O O . LYS A 1 256 ? 29.096 24.491 59.187 1.00 26.65 255 LYS A O 1
ATOM 1873 N N . MET A 1 257 ? 29.122 22.238 59.249 1.00 24.84 256 MET A N 1
ATOM 1874 C CA . MET A 1 257 ? 29.974 22.142 60.451 1.00 24.64 256 MET A CA 1
ATOM 1875 C C . MET A 1 257 ? 31.270 21.405 60.136 1.00 29.63 256 MET A C 1
ATOM 1876 O O . MET A 1 257 ? 31.252 20.200 59.891 1.00 30.19 256 MET A O 1
ATOM 1881 N N . ILE A 1 258 ? 32.386 22.148 60.092 1.00 26.26 257 ILE A N 1
ATOM 1882 C CA . ILE A 1 258 ? 33.701 21.608 59.733 1.00 25.78 257 ILE A CA 1
ATOM 1883 C C . ILE A 1 258 ? 34.569 21.479 60.975 1.00 31.36 257 ILE A C 1
ATOM 1884 O O . ILE A 1 258 ? 35.125 22.471 61.445 1.00 32.29 257 ILE A O 1
ATOM 1889 N N . PHE A 1 259 ? 34.669 20.258 61.514 1.00 28.09 258 PHE A N 1
ATOM 1890 C CA . PHE A 1 259 ? 35.506 19.980 62.681 1.00 27.48 258 PHE A CA 1
ATOM 1891 C C . PHE A 1 259 ? 36.884 19.610 62.174 1.00 31.24 258 PHE A C 1
ATOM 1892 O O . PHE A 1 259 ? 37.000 18.920 61.159 1.00 26.45 258 PHE A O 1
ATOM 1900 N N . VAL A 1 260 ? 37.930 20.143 62.827 1.00 30.98 259 VAL A N 1
ATOM 1901 C CA . VAL A 1 260 ? 39.310 19.861 62.436 1.00 31.08 259 VAL A CA 1
ATOM 1902 C C . VAL A 1 260 ? 40.060 19.375 63.687 1.00 34.40 259 VAL A C 1
ATOM 1903 O O . VAL A 1 260 ? 40.262 20.169 64.602 1.00 33.45 259 VAL A O 1
ATOM 1907 N N . PRO A 1 261 ? 40.414 18.065 63.789 1.00 32.12 260 PRO A N 1
ATOM 1908 C CA . PRO A 1 261 ? 40.189 16.976 62.811 1.00 32.77 260 PRO A CA 1
ATOM 1909 C C . PRO A 1 261 ? 38.726 16.545 62.779 1.00 39.73 260 PRO A C 1
ATOM 1910 O O . PRO A 1 261 ? 38.066 16.579 63.815 1.00 40.56 260 PRO A O 1
ATOM 1914 N N . SER A 1 262 ? 38.222 16.150 61.602 1.00 37.29 261 SER A N 1
ATOM 1915 C CA . SER A 1 262 ? 36.821 15.748 61.419 1.00 37.62 261 SER A CA 1
ATOM 1916 C C . SER A 1 262 ? 36.336 14.691 62.415 1.00 43.37 261 SER A C 1
ATOM 1917 O O . SER A 1 262 ? 35.180 14.758 62.833 1.00 42.99 261 SER A O 1
ATOM 1920 N N . TYR A 1 263 ? 37.236 13.757 62.836 1.00 42.34 262 TYR A N 1
ATOM 1921 C CA . TYR A 1 263 ? 36.952 12.694 63.811 1.00 43.25 262 TYR A CA 1
ATOM 1922 C C . TYR A 1 263 ? 36.648 13.217 65.222 1.00 48.80 262 TYR A C 1
ATOM 1923 O O . TYR A 1 263 ? 36.234 12.428 66.071 1.00 48.56 262 TYR A O 1
ATOM 1932 N N . TYR A 1 264 ? 36.877 14.522 65.483 1.00 46.49 263 TYR A N 1
ATOM 1933 C CA . TYR A 1 264 ? 36.648 15.103 66.802 1.00 47.57 263 TYR A CA 1
ATOM 1934 C C . TYR A 1 264 ? 35.182 15.054 67.235 1.00 51.78 263 TYR A C 1
ATOM 1935 O O . TYR A 1 264 ? 34.896 15.018 68.426 1.00 50.81 263 TYR A O 1
ATOM 1944 N N . ASN A 1 265 ? 34.273 14.977 66.261 1.00 49.02 264 ASN A N 1
ATOM 1945 C CA . ASN A 1 265 ? 32.833 14.868 66.441 1.00 49.10 264 ASN A CA 1
ATOM 1946 C C . ASN A 1 265 ? 32.411 13.635 67.279 1.00 55.42 264 ASN A C 1
ATOM 1947 O O . ASN A 1 265 ? 31.363 13.705 67.919 1.00 56.32 264 ASN A O 1
ATOM 1952 N N . ILE A 1 266 ? 33.210 12.527 67.311 1.00 52.65 265 ILE A N 1
ATOM 1953 C CA . ILE A 1 266 ? 32.853 11.360 68.143 1.00 53.26 265 ILE A CA 1
ATOM 1954 C C . ILE A 1 266 ? 32.827 11.726 69.633 1.00 58.30 265 ILE A C 1
ATOM 1955 O O . ILE A 1 266 ? 31.928 11.273 70.333 1.00 58.26 265 ILE A O 1
ATOM 1960 N N . TYR A 1 267 ? 33.788 12.556 70.103 1.00 55.33 266 TYR A N 1
ATOM 1961 C CA . TYR A 1 267 ? 33.863 13.012 71.494 1.00 55.81 266 TYR A CA 1
ATOM 1962 C C . TYR A 1 267 ? 32.648 13.862 71.841 1.00 58.78 266 TYR A C 1
ATOM 1963 O O . TYR A 1 267 ? 32.110 13.749 72.944 1.00 58.58 266 TYR A O 1
ATOM 1972 N N . LEU A 1 268 ? 32.190 14.668 70.873 1.00 54.41 267 LEU A N 1
ATOM 1973 C CA . LEU A 1 268 ? 31.015 15.523 70.999 1.00 54.61 267 LEU A CA 1
ATOM 1974 C C . LEU A 1 268 ? 29.725 14.699 71.043 1.00 60.08 267 LEU A C 1
ATOM 1975 O O . LEU A 1 268 ? 28.842 15.011 71.842 1.00 59.97 267 LEU A O 1
ATOM 1980 N N . ILE A 1 269 ? 29.617 13.645 70.200 1.00 57.29 268 ILE A N 1
ATOM 1981 C CA . ILE A 1 269 ? 28.470 12.729 70.184 1.00 57.13 268 ILE A CA 1
ATOM 1982 C C . ILE A 1 269 ? 28.477 11.922 71.502 1.00 62.27 268 ILE A C 1
ATOM 1983 O O . ILE A 1 269 ? 27.415 11.695 72.073 1.00 61.62 268 ILE A O 1
ATOM 1988 N N . LEU A 1 270 ? 29.674 11.535 71.996 1.00 60.86 269 LEU A N 1
ATOM 1989 C CA . LEU A 1 270 ? 29.830 10.780 73.244 1.00 61.95 269 LEU A CA 1
ATOM 1990 C C . LEU A 1 270 ? 29.415 11.561 74.474 1.00 67.61 269 LEU A C 1
ATOM 1991 O O . LEU A 1 270 ? 28.745 10.994 75.331 1.00 67.17 269 LEU A O 1
ATOM 1996 N N . ASP A 1 271 ? 29.772 12.863 74.544 1.00 66.41 270 ASP A N 1
ATOM 1997 C CA . ASP A 1 271 ? 29.422 13.772 75.650 1.00 67.27 270 ASP A CA 1
ATOM 1998 C C . ASP A 1 271 ? 27.910 13.909 75.856 1.00 71.57 270 ASP A C 1
ATOM 1999 O O . ASP A 1 271 ? 27.469 14.036 77.003 1.00 70.88 270 ASP A O 1
ATOM 2004 N N . LYS A 1 272 ? 27.120 13.826 74.756 1.00 68.39 271 LYS A N 1
ATOM 2005 C CA . LYS A 1 272 ? 25.655 13.891 74.759 1.00 68.59 271 LYS A CA 1
ATOM 2006 C C . LYS A 1 272 ? 24.982 12.584 75.216 1.00 75.30 271 LYS A C 1
ATOM 2007 O O . LYS A 1 272 ? 23.790 12.399 74.964 1.00 75.74 271 LYS A O 1
ATOM 2013 N N . PHE A 1 273 ? 25.740 11.680 75.895 1.00 72.76 272 PHE A N 1
ATOM 2014 C CA . PHE A 1 273 ? 25.261 10.392 76.422 1.00 92.70 272 PHE A CA 1
ATOM 2015 C C . PHE A 1 273 ? 25.810 10.129 77.829 1.00 119.13 272 PHE A C 1
ATOM 2016 O O . PHE A 1 273 ? 25.246 9.338 78.573 1.00 89.78 272 PHE A O 1
ATOM 2024 N N . ASN B 1 3 ? 4.965 13.021 57.661 1.00 154.48 2 ASN B N 1
ATOM 2025 C CA . ASN B 1 3 ? 4.381 14.060 58.504 1.00 154.38 2 ASN B CA 1
ATOM 2026 C C . ASN B 1 3 ? 3.510 13.491 59.633 1.00 159.17 2 ASN B C 1
ATOM 2027 O O . ASN B 1 3 ? 3.656 13.919 60.781 1.00 158.65 2 ASN B O 1
ATOM 2032 N N . ILE B 1 4 ? 2.617 12.526 59.312 1.00 156.38 3 ILE B N 1
ATOM 2033 C CA . ILE B 1 4 ? 1.753 11.843 60.291 1.00 156.35 3 ILE B CA 1
ATOM 2034 C C . ILE B 1 4 ? 2.619 10.805 61.035 1.00 160.67 3 ILE B C 1
ATOM 2035 O O . ILE B 1 4 ? 2.472 10.632 62.248 1.00 160.04 3 ILE B O 1
ATOM 2040 N N . ILE B 1 5 ? 3.535 10.141 60.287 1.00 157.61 4 ILE B N 1
ATOM 2041 C CA . ILE B 1 5 ? 4.474 9.117 60.763 1.00 157.42 4 ILE B CA 1
ATOM 2042 C C . ILE B 1 5 ? 5.520 9.714 61.733 1.00 161.72 4 ILE B C 1
ATOM 2043 O O . ILE B 1 5 ? 5.729 9.138 62.805 1.00 161.39 4 ILE B O 1
ATOM 2048 N N . LEU B 1 6 ? 6.157 10.861 61.372 1.00 158.28 5 LEU B N 1
ATOM 2049 C CA . LEU B 1 6 ? 7.161 11.516 62.228 1.00 158.02 5 LEU B CA 1
ATOM 2050 C C . LEU B 1 6 ? 6.537 12.151 63.486 1.00 162.22 5 LEU B C 1
ATOM 2051 O O . LEU B 1 6 ? 7.232 12.285 64.498 1.00 161.82 5 LEU B O 1
ATOM 2056 N N . ASP B 1 7 ? 5.232 12.521 63.427 1.00 158.89 6 ASP B N 1
ATOM 2057 C CA . ASP B 1 7 ? 4.502 13.077 64.572 1.00 158.64 6 ASP B CA 1
ATOM 2058 C C . ASP B 1 7 ? 4.278 11.971 65.607 1.00 162.14 6 ASP B C 1
ATOM 2059 O O . ASP B 1 7 ? 4.599 12.180 66.775 1.00 161.96 6 ASP B O 1
ATOM 2064 N N . LEU B 1 8 ? 3.773 10.789 65.169 1.00 157.86 7 LEU B N 1
ATOM 2065 C CA . LEU B 1 8 ? 3.513 9.620 66.023 1.00 157.12 7 LEU B CA 1
ATOM 2066 C C . LEU B 1 8 ? 4.803 8.971 66.570 1.00 159.79 7 LEU B C 1
ATOM 2067 O O . LEU B 1 8 ? 4.762 8.337 67.627 1.00 159.35 7 LEU B O 1
ATOM 2072 N N . LEU B 1 9 ? 5.940 9.157 65.862 1.00 155.19 8 LEU B N 1
ATOM 2073 C CA . LEU B 1 9 ? 7.261 8.635 66.228 1.00 154.40 8 LEU B CA 1
ATOM 2074 C C . LEU B 1 9 ? 7.842 9.409 67.422 1.00 157.83 8 LEU B C 1
ATOM 2075 O O . LEU B 1 9 ? 8.187 8.796 68.435 1.00 157.44 8 LEU B O 1
ATOM 2080 N N . LEU B 1 10 ? 7.948 10.750 67.293 1.00 153.74 9 LEU B N 1
ATOM 2081 C CA . LEU B 1 10 ? 8.493 11.644 68.321 1.00 153.13 9 LEU B CA 1
ATOM 2082 C C . LEU B 1 10 ? 7.577 11.816 69.535 1.00 156.35 9 LEU B C 1
ATOM 2083 O O . LEU B 1 10 ? 8.080 12.046 70.639 1.00 156.20 9 LEU B O 1
ATOM 2088 N N . LEU B 1 11 ? 6.234 11.696 69.330 1.00 151.99 10 LEU B N 1
ATOM 2089 C CA . LEU B 1 11 ? 5.204 11.775 70.379 1.00 151.39 10 LEU B CA 1
ATOM 2090 C C . LEU B 1 11 ? 5.349 10.572 71.324 1.00 154.75 10 LEU B C 1
ATOM 2091 O O . LEU B 1 11 ? 5.159 10.734 72.530 1.00 154.26 10 LEU B O 1
ATOM 2096 N N . LEU B 1 12 ? 5.646 9.367 70.770 1.00 150.75 11 LEU B N 1
ATOM 2097 C CA . LEU B 1 12 ? 5.848 8.144 71.554 1.00 150.21 11 LEU B CA 1
ATOM 2098 C C . LEU B 1 12 ? 7.068 8.291 72.466 1.00 153.31 11 LEU B C 1
ATOM 2099 O O . LEU B 1 12 ? 6.990 7.905 73.630 1.00 152.73 11 LEU B O 1
ATOM 2104 N N . LEU B 1 13 ? 8.160 8.914 71.958 1.00 149.40 12 LEU B N 1
ATOM 2105 C CA . LEU B 1 13 ? 9.397 9.192 72.705 1.00 148.93 12 LEU B CA 1
ATOM 2106 C C . LEU B 1 13 ? 9.238 10.309 73.754 1.00 152.45 12 LEU B C 1
ATOM 2107 O O . LEU B 1 13 ? 10.011 10.357 74.710 1.00 151.76 12 LEU B O 1
ATOM 2112 N N . THR B 1 14 ? 8.223 11.190 73.579 1.00 148.95 13 THR B N 1
ATOM 2113 C CA . THR B 1 14 ? 7.838 12.266 74.507 1.00 148.54 13 THR B CA 1
ATOM 2114 C C . THR B 1 14 ? 7.160 11.599 75.731 1.00 152.46 13 THR B C 1
ATOM 2115 O O . THR B 1 14 ? 7.091 12.196 76.807 1.00 151.77 13 THR B O 1
ATOM 2119 N N . ILE B 1 15 ? 6.696 10.340 75.551 1.00 149.34 14 ILE B N 1
ATOM 2120 C CA . ILE B 1 15 ? 6.068 9.521 76.594 1.00 149.17 14 ILE B CA 1
ATOM 2121 C C . ILE B 1 15 ? 7.078 8.476 77.137 1.00 153.29 14 ILE B C 1
ATOM 2122 O O . ILE B 1 15 ? 7.126 8.269 78.352 1.00 152.98 14 ILE B O 1
ATOM 2127 N N . ILE B 1 16 ? 7.894 7.850 76.244 1.00 149.59 15 ILE B N 1
ATOM 2128 C CA . ILE B 1 16 ? 8.909 6.835 76.573 1.00 149.21 15 ILE B CA 1
ATOM 2129 C C . ILE B 1 16 ? 10.011 7.421 77.487 1.00 152.80 15 ILE B C 1
ATOM 2130 O O . ILE B 1 16 ? 10.195 6.900 78.588 1.00 152.51 15 ILE B O 1
ATOM 2135 N N . TYR B 1 17 ? 10.708 8.507 77.049 1.00 148.73 16 TYR B N 1
ATOM 2136 C CA . TYR B 1 17 ? 11.771 9.189 77.813 1.00 148.03 16 TYR B CA 1
ATOM 2137 C C . TYR B 1 17 ? 11.230 9.734 79.141 1.00 150.21 16 TYR B C 1
ATOM 2138 O O . TYR B 1 17 ? 11.891 9.566 80.166 1.00 149.57 16 TYR B O 1
ATOM 2147 N N . SER B 1 18 ? 10.036 10.378 79.117 1.00 145.77 17 SER B N 1
ATOM 2148 C CA . SER B 1 18 ? 9.385 10.962 80.296 1.00 145.23 17 SER B CA 1
ATOM 2149 C C . SER B 1 18 ? 9.049 9.930 81.375 1.00 148.66 17 SER B C 1
ATOM 2150 O O . SER B 1 18 ? 9.315 10.183 82.553 1.00 148.24 17 SER B O 1
ATOM 2153 N N . TYR B 1 19 ? 8.467 8.778 80.978 1.00 144.79 18 TYR B N 1
ATOM 2154 C CA . TYR B 1 19 ? 8.107 7.708 81.909 1.00 144.32 18 TYR B CA 1
ATOM 2155 C C . TYR B 1 19 ? 9.345 6.940 82.398 1.00 147.37 18 TYR B C 1
ATOM 2156 O O . TYR B 1 19 ? 9.353 6.499 83.547 1.00 146.53 18 TYR B O 1
ATOM 2165 N N . LEU B 1 20 ? 10.400 6.823 81.548 1.00 143.69 19 LEU B N 1
ATOM 2166 C CA . LEU B 1 20 ? 11.681 6.187 81.897 1.00 143.28 19 LEU B CA 1
ATOM 2167 C C . LEU B 1 20 ? 12.369 6.994 83.004 1.00 146.80 19 LEU B C 1
ATOM 2168 O O . LEU B 1 20 ? 12.907 6.410 83.945 1.00 146.43 19 LEU B O 1
ATOM 2173 N N . GLU B 1 21 ? 12.337 8.341 82.881 1.00 142.78 20 GLU B N 1
ATOM 2174 C CA . GLU B 1 21 ? 12.922 9.295 83.825 1.00 142.14 20 GLU B CA 1
ATOM 2175 C C . GLU B 1 21 ? 12.203 9.262 85.176 1.00 144.55 20 GLU B C 1
ATOM 2176 O O . GLU B 1 21 ? 12.877 9.210 86.204 1.00 144.47 20 GLU B O 1
ATOM 2182 N N . ALA B 1 22 ? 10.847 9.281 85.176 1.00 139.33 21 ALA B N 1
ATOM 2183 C CA . ALA B 1 22 ? 10.023 9.239 86.394 1.00 138.21 21 ALA B CA 1
ATOM 2184 C C . ALA B 1 22 ? 10.157 7.893 87.131 1.00 139.66 21 ALA B C 1
ATOM 2185 O O . ALA B 1 22 ? 9.866 7.815 88.328 1.00 138.96 21 ALA B O 1
ATOM 2187 N N . LEU B 1 23 ? 10.615 6.847 86.404 1.00 134.36 22 LEU B N 1
ATOM 2188 C CA . LEU B 1 23 ? 10.861 5.496 86.908 1.00 132.99 22 LEU B CA 1
ATOM 2189 C C . LEU B 1 23 ? 12.212 5.469 87.639 1.00 133.88 22 LEU B C 1
ATOM 2190 O O . LEU B 1 23 ? 12.281 4.964 88.761 1.00 133.22 22 LEU B O 1
ATOM 2195 N N . VAL B 1 24 ? 13.272 6.032 87.009 1.00 128.36 23 VAL B N 1
ATOM 2196 C CA . VAL B 1 24 ? 14.628 6.121 87.575 1.00 127.20 23 VAL B CA 1
ATOM 2197 C C . VAL B 1 24 ? 14.645 7.087 88.789 1.00 129.37 23 VAL B C 1
ATOM 2198 O O . VAL B 1 24 ? 15.368 6.836 89.752 1.00 128.86 23 VAL B O 1
ATOM 2202 N N . LYS B 1 25 ? 13.790 8.138 88.765 1.00 124.62 24 LYS B N 1
ATOM 2203 C CA . LYS B 1 25 ? 13.649 9.146 89.827 1.00 123.76 24 LYS B CA 1
ATOM 2204 C C . LYS B 1 25 ? 13.120 8.571 91.152 1.00 126.44 24 LYS B C 1
ATOM 2205 O O . LYS B 1 25 ? 13.287 9.203 92.195 1.00 126.00 24 LYS B O 1
ATOM 2211 N N . VAL B 1 26 ? 12.488 7.383 91.109 1.00 122.18 25 VAL B N 1
ATOM 2212 C CA . VAL B 1 26 ? 11.953 6.694 92.290 1.00 121.71 25 VAL B CA 1
ATOM 2213 C C . VAL B 1 26 ? 12.838 5.472 92.632 1.00 124.07 25 VAL B C 1
ATOM 2214 O O . VAL B 1 26 ? 13.083 5.206 93.814 1.00 123.50 25 VAL B O 1
ATOM 2218 N N . PHE B 1 27 ? 13.338 4.757 91.593 1.00 119.12 26 PHE B N 1
ATOM 2219 C CA . PHE B 1 27 ? 14.203 3.579 91.739 1.00 117.98 26 PHE B CA 1
ATOM 2220 C C . PHE B 1 27 ? 15.608 3.956 92.242 1.00 118.15 26 PHE B C 1
ATOM 2221 O O . PHE B 1 27 ? 16.054 3.418 93.258 1.00 117.62 26 PHE B O 1
ATOM 2229 N N . PHE B 1 28 ? 16.285 4.894 91.549 1.00 111.69 27 PHE B N 1
ATOM 2230 C CA . PHE B 1 28 ? 17.625 5.384 91.908 1.00 109.93 27 PHE B CA 1
ATOM 2231 C C . PHE B 1 28 ? 17.580 6.922 92.045 1.00 108.48 27 PHE B C 1
ATOM 2232 O O . PHE B 1 28 ? 18.000 7.634 91.125 1.00 108.12 27 PHE B O 1
ATOM 2240 N N . PRO B 1 29 ? 17.031 7.460 93.159 1.00 100.64 28 PRO B N 1
ATOM 2241 C CA . PRO B 1 29 ? 16.914 8.924 93.275 1.00 98.64 28 PRO B CA 1
ATOM 2242 C C . PRO B 1 29 ? 18.189 9.656 93.669 1.00 96.37 28 PRO B C 1
ATOM 2243 O O . PRO B 1 29 ? 19.040 9.098 94.364 1.00 96.72 28 PRO B O 1
ATOM 2247 N N . ARG B 1 30 ? 18.296 10.926 93.244 1.00 86.96 29 ARG B N 1
ATOM 2248 C CA . ARG B 1 30 ? 19.387 11.824 93.613 1.00 84.09 29 ARG B CA 1
ATOM 2249 C C . ARG B 1 30 ? 18.972 12.436 94.965 1.00 83.77 29 ARG B C 1
ATOM 2250 O O . ARG B 1 30 ? 17.787 12.752 95.150 1.00 83.67 29 ARG B O 1
ATOM 2258 N N . LYS B 1 31 ? 19.908 12.558 95.925 1.00 76.47 30 LYS B N 1
ATOM 2259 C CA . LYS B 1 31 ? 19.538 13.112 97.231 1.00 74.34 30 LYS B CA 1
ATOM 2260 C C . LYS B 1 31 ? 19.433 14.652 97.182 1.00 72.00 30 LYS B C 1
ATOM 2261 O O . LYS B 1 31 ? 20.204 15.319 96.473 1.00 71.64 30 LYS B O 1
ATOM 2267 N N . ARG B 1 32 ? 18.418 15.187 97.889 1.00 63.08 31 ARG B N 1
ATOM 2268 C CA . ARG B 1 32 ? 18.102 16.613 97.955 1.00 60.26 31 ARG B CA 1
ATOM 2269 C C . ARG B 1 32 ? 18.823 17.286 99.120 1.00 58.29 31 ARG B C 1
ATOM 2270 O O . ARG B 1 32 ? 18.723 16.824 100.256 1.00 58.71 31 ARG B O 1
ATOM 2278 N N . LYS B 1 33 ? 19.555 18.369 98.840 1.00 49.65 32 LYS B N 1
ATOM 2279 C CA . LYS B 1 33 ? 20.256 19.125 99.871 1.00 47.03 32 LYS B CA 1
ATOM 2280 C C . LYS B 1 33 ? 19.306 20.194 100.438 1.00 47.98 32 LYS B C 1
ATOM 2281 O O . LYS B 1 33 ? 18.240 20.440 99.855 1.00 48.29 32 LYS B O 1
ATOM 2287 N N . SER B 1 34 ? 19.698 20.829 101.560 1.00 39.84 33 SER B N 1
ATOM 2288 C CA . SER B 1 34 ? 18.934 21.929 102.129 1.00 38.21 33 SER B CA 1
ATOM 2289 C C . SER B 1 34 ? 19.585 23.239 101.684 1.00 39.63 33 SER B C 1
ATOM 2290 O O . SER B 1 34 ? 20.806 23.308 101.507 1.00 38.30 33 SER B O 1
ATOM 2293 N N . VAL B 1 35 ? 18.755 24.259 101.459 1.00 36.58 34 VAL B N 1
ATOM 2294 C CA . VAL B 1 35 ? 19.180 25.616 101.098 1.00 35.87 34 VAL B CA 1
ATOM 2295 C C . VAL B 1 35 ? 18.650 26.626 102.149 1.00 39.47 34 VAL B C 1
ATOM 2296 O O . VAL B 1 35 ? 18.732 27.838 101.938 1.00 38.94 34 VAL B O 1
ATOM 2300 N N . ALA B 1 36 ? 18.128 26.113 103.297 1.00 34.65 35 ALA B N 1
ATOM 2301 C CA . ALA B 1 36 ? 17.640 26.947 104.389 1.00 34.26 35 ALA B CA 1
ATOM 2302 C C . ALA B 1 36 ? 18.801 27.733 104.979 1.00 37.78 35 ALA B C 1
ATOM 2303 O O . ALA B 1 36 ? 19.859 27.151 105.237 1.00 37.70 35 ALA B O 1
ATOM 2305 N N . GLY B 1 37 ? 18.614 29.049 105.113 1.00 33.37 36 GLY B N 1
ATOM 2306 C CA . GLY B 1 37 ? 19.599 29.956 105.694 1.00 33.01 36 GLY B CA 1
ATOM 2307 C C . GLY B 1 37 ? 20.701 30.431 104.769 1.00 40.46 36 GLY B C 1
ATOM 2308 O O . GLY B 1 37 ? 21.526 31.254 105.186 1.00 43.61 36 GLY B O 1
ATOM 2309 N N . GLU B 1 38 ? 20.732 29.919 103.516 1.00 34.15 37 GLU B N 1
ATOM 2310 C CA . GLU B 1 38 ? 21.678 30.295 102.466 1.00 32.47 37 GLU B CA 1
ATOM 2311 C C . GLU B 1 38 ? 21.256 31.654 101.966 1.00 33.22 37 GLU B C 1
ATOM 2312 O O . GLU B 1 38 ? 20.054 31.961 101.977 1.00 32.84 37 GLU B O 1
ATOM 2318 N N . ILE B 1 39 ? 22.234 32.467 101.519 1.00 25.53 38 ILE B N 1
ATOM 2319 C CA . ILE B 1 39 ? 21.944 33.780 100.966 1.00 23.53 38 ILE B CA 1
ATOM 2320 C C . ILE B 1 39 ? 21.848 33.596 99.470 1.00 27.89 38 ILE B C 1
ATOM 2321 O O . ILE B 1 39 ? 22.850 33.320 98.806 1.00 28.98 38 ILE B O 1
ATOM 2326 N N . VAL B 1 40 ? 20.623 33.667 98.951 1.00 24.64 39 VAL B N 1
ATOM 2327 C CA . VAL B 1 40 ? 20.338 33.474 97.511 1.00 23.73 39 VAL B CA 1
ATOM 2328 C C . VAL B 1 40 ? 20.120 34.821 96.809 1.00 27.74 39 VAL B C 1
ATOM 2329 O O . VAL B 1 40 ? 19.220 35.572 97.184 1.00 27.99 39 VAL B O 1
ATOM 2333 N N . LEU B 1 41 ? 20.972 35.146 95.830 1.00 24.51 40 LEU B N 1
ATOM 2334 C CA . LEU B 1 41 ? 20.805 36.358 95.032 1.00 24.36 40 LEU B CA 1
ATOM 2335 C C . LEU B 1 41 ? 20.157 35.933 93.732 1.00 26.28 40 LEU B C 1
ATOM 2336 O O . LEU B 1 41 ? 20.742 35.114 93.025 1.00 25.20 40 LEU B O 1
ATOM 2341 N N . ILE B 1 42 ? 18.950 36.478 93.424 1.00 22.06 41 ILE B N 1
ATOM 2342 C CA . ILE B 1 42 ? 18.242 36.220 92.168 1.00 21.33 41 ILE B CA 1
ATOM 2343 C C . ILE B 1 42 ? 18.124 37.511 91.347 1.00 25.60 41 ILE B C 1
ATOM 2344 O O . ILE B 1 42 ? 17.554 38.482 91.845 1.00 24.49 41 ILE B O 1
ATOM 2349 N N . THR B 1 43 ? 18.653 37.516 90.089 1.00 22.63 42 THR B N 1
ATOM 2350 C CA . THR B 1 43 ? 18.539 38.657 89.161 1.00 22.49 42 THR B CA 1
ATOM 2351 C C . THR B 1 43 ? 17.272 38.485 88.321 1.00 27.53 42 THR B C 1
ATOM 2352 O O . THR B 1 43 ? 16.910 37.354 87.990 1.00 29.36 42 THR B O 1
ATOM 2356 N N . GLY B 1 44 ? 16.601 39.591 88.003 1.00 21.31 43 GLY B N 1
ATOM 2357 C CA . GLY B 1 44 ? 15.358 39.555 87.252 1.00 20.59 43 GLY B CA 1
ATOM 2358 C C . GLY B 1 44 ? 14.216 38.984 88.053 1.00 27.14 43 GLY B C 1
ATOM 2359 O O . GLY B 1 44 ? 13.276 38.435 87.489 1.00 27.35 43 GLY B O 1
ATOM 2360 N N . ALA B 1 45 ? 14.299 39.122 89.390 1.00 26.97 44 ALA B N 1
ATOM 2361 C CA . ALA B 1 45 ? 13.332 38.670 90.390 1.00 26.54 44 ALA B CA 1
ATOM 2362 C C . ALA B 1 45 ? 12.009 39.473 90.354 1.00 32.21 44 ALA B C 1
ATOM 2363 O O . ALA B 1 45 ? 11.038 39.098 91.018 1.00 31.64 44 ALA B O 1
ATOM 2365 N N . GLY B 1 46 ? 11.992 40.556 89.579 1.00 29.62 45 GLY B N 1
ATOM 2366 C CA . GLY B 1 46 ? 10.828 41.419 89.423 1.00 29.97 45 GLY B CA 1
ATOM 2367 C C . GLY B 1 46 ? 9.619 40.815 88.729 1.00 32.77 45 GLY B C 1
ATOM 2368 O O . GLY B 1 46 ? 8.499 41.278 88.951 1.00 33.58 45 GLY B O 1
ATOM 2369 N N . HIS B 1 47 ? 9.819 39.781 87.897 1.00 27.68 46 HIS B N 1
ATOM 2370 C CA . HIS B 1 47 ? 8.748 39.144 87.122 1.00 27.63 46 HIS B CA 1
ATOM 2371 C C . HIS B 1 47 ? 9.172 37.715 86.709 1.00 32.67 46 HIS B C 1
ATOM 2372 O O . HIS B 1 47 ? 10.324 37.341 86.922 1.00 32.29 46 HIS B O 1
ATOM 2379 N N . GLY B 1 48 ? 8.227 36.957 86.130 1.00 29.29 47 GLY B N 1
ATOM 2380 C CA . GLY B 1 48 ? 8.392 35.665 85.466 1.00 27.97 47 GLY B CA 1
ATOM 2381 C C . GLY B 1 48 ? 9.125 34.589 86.215 1.00 30.83 47 GLY B C 1
ATOM 2382 O O . GLY B 1 48 ? 8.768 34.290 87.355 1.00 31.36 47 GLY B O 1
ATOM 2383 N N . ILE B 1 49 ? 10.140 33.976 85.562 1.00 26.29 48 ILE B N 1
ATOM 2384 C CA . ILE B 1 49 ? 10.915 32.875 86.152 1.00 25.06 48 ILE B CA 1
ATOM 2385 C C . ILE B 1 49 ? 11.641 33.312 87.441 1.00 29.42 48 ILE B C 1
ATOM 2386 O O . ILE B 1 49 ? 11.543 32.605 88.431 1.00 30.23 48 ILE B O 1
ATOM 2391 N N . GLY B 1 50 ? 12.288 34.474 87.431 1.00 26.28 49 GLY B N 1
ATOM 2392 C CA . GLY B 1 50 ? 13.016 35.010 88.580 1.00 26.06 49 GLY B CA 1
ATOM 2393 C C . GLY B 1 50 ? 12.175 35.201 89.822 1.00 30.93 49 GLY B C 1
ATOM 2394 O O . GLY B 1 50 ? 12.621 34.895 90.936 1.00 31.11 49 GLY B O 1
ATOM 2395 N N . ARG B 1 51 ? 10.946 35.693 89.620 1.00 27.96 50 ARG B N 1
ATOM 2396 C CA . ARG B 1 51 ? 9.938 35.941 90.633 1.00 27.89 50 ARG B CA 1
ATOM 2397 C C . ARG B 1 51 ? 9.434 34.631 91.229 1.00 34.63 50 ARG B C 1
ATOM 2398 O O . ARG B 1 51 ? 9.327 34.536 92.449 1.00 35.19 50 ARG B O 1
ATOM 2406 N N . TRP B 1 52 ? 9.093 33.639 90.385 1.00 33.73 51 TRP B N 1
ATOM 2407 C CA . TRP B 1 52 ? 8.570 32.355 90.864 1.00 35.42 51 TRP B CA 1
ATOM 2408 C C . TRP B 1 52 ? 9.686 31.468 91.462 1.00 40.76 51 TRP B C 1
ATOM 2409 O O . TRP B 1 52 ? 9.403 30.639 92.330 1.00 41.64 51 TRP B O 1
ATOM 2420 N N . THR B 1 53 ? 10.957 31.697 91.061 1.00 35.88 52 THR B N 1
ATOM 2421 C CA . THR B 1 53 ? 12.125 31.025 91.628 1.00 33.50 52 THR B CA 1
ATOM 2422 C C . THR B 1 53 ? 12.335 31.601 93.043 1.00 37.27 52 THR B C 1
ATOM 2423 O O . THR B 1 53 ? 12.725 30.853 93.943 1.00 37.40 52 THR B O 1
ATOM 2427 N N . ALA B 1 54 ? 12.070 32.925 93.240 1.00 31.41 53 ALA B N 1
ATOM 2428 C CA . ALA B 1 54 ? 12.203 33.597 94.537 1.00 29.05 53 ALA B CA 1
ATOM 2429 C C . ALA B 1 54 ? 11.204 33.019 95.521 1.00 34.72 53 ALA B C 1
ATOM 2430 O O . ALA B 1 54 ? 11.542 32.867 96.689 1.00 33.70 53 ALA B O 1
ATOM 2432 N N . TYR B 1 55 ? 9.996 32.648 95.027 1.00 33.60 54 TYR B N 1
ATOM 2433 C CA . TYR B 1 55 ? 8.922 32.035 95.816 1.00 34.41 54 TYR B CA 1
ATOM 2434 C C . TYR B 1 55 ? 9.313 30.635 96.299 1.00 39.95 54 TYR B C 1
ATOM 2435 O O . TYR B 1 55 ? 9.026 30.285 97.443 1.00 42.26 54 TYR B O 1
ATOM 2444 N N . GLU B 1 56 ? 9.974 29.850 95.436 1.00 35.11 55 GLU B N 1
ATOM 2445 C CA . GLU B 1 56 ? 10.454 28.505 95.756 1.00 34.31 55 GLU B CA 1
ATOM 2446 C C . GLU B 1 56 ? 11.528 28.571 96.839 1.00 38.03 55 GLU B C 1
ATOM 2447 O O . GLU B 1 56 ? 11.485 27.783 97.790 1.00 39.01 55 GLU B O 1
ATOM 2453 N N . PHE B 1 57 ? 12.470 29.533 96.710 1.00 31.85 56 PHE B N 1
ATOM 2454 C CA . PHE B 1 57 ? 13.529 29.755 97.688 1.00 30.33 56 PHE B CA 1
ATOM 2455 C C . PHE B 1 57 ? 12.998 30.240 99.041 1.00 36.34 56 PHE B C 1
ATOM 2456 O O . PHE B 1 57 ? 13.579 29.886 100.063 1.00 37.45 56 PHE B O 1
ATOM 2464 N N . ALA B 1 58 ? 11.894 31.035 99.044 1.00 32.22 57 ALA B N 1
ATOM 2465 C CA . ALA B 1 58 ? 11.230 31.539 100.251 1.00 31.53 57 ALA B CA 1
ATOM 2466 C C . ALA B 1 58 ? 10.619 30.368 101.020 1.00 37.27 57 ALA B C 1
ATOM 2467 O O . ALA B 1 58 ? 10.758 30.305 102.244 1.00 37.37 57 ALA B O 1
ATOM 2469 N N . LYS B 1 59 ? 10.017 29.392 100.295 1.00 35.19 58 LYS B N 1
ATOM 2470 C CA . LYS B 1 59 ? 9.434 28.183 100.893 1.00 35.77 58 LYS B CA 1
ATOM 2471 C C . LYS B 1 59 ? 10.537 27.268 101.445 1.00 42.02 58 LYS B C 1
ATOM 2472 O O . LYS B 1 59 ? 10.305 26.553 102.415 1.00 43.32 58 LYS B O 1
ATOM 2478 N N . GLN B 1 60 ? 11.730 27.314 100.837 1.00 38.93 59 GLN B N 1
ATOM 2479 C CA . GLN B 1 60 ? 12.927 26.548 101.203 1.00 38.44 59 GLN B CA 1
ATOM 2480 C C . GLN B 1 60 ? 13.657 27.099 102.446 1.00 41.95 59 GLN B C 1
ATOM 2481 O O . GLN B 1 60 ? 14.601 26.474 102.942 1.00 41.08 59 GLN B O 1
ATOM 2487 N N . LYS B 1 61 ? 13.216 28.282 102.916 1.00 37.91 60 LYS B N 1
ATOM 2488 C CA . LYS B 1 61 ? 13.687 29.040 104.089 1.00 36.68 60 LYS B CA 1
ATOM 2489 C C . LYS B 1 61 ? 15.097 29.663 103.876 1.00 38.74 60 LYS B C 1
ATOM 2490 O O . LYS B 1 61 ? 15.889 29.804 104.818 1.00 39.02 60 LYS B O 1
ATOM 2496 N N . SER B 1 62 ? 15.351 30.121 102.638 1.00 33.59 61 SER B N 1
ATOM 2497 C CA . SER B 1 62 ? 16.590 30.823 102.280 1.00 32.16 61 SER B CA 1
ATOM 2498 C C . SER B 1 62 ? 16.435 32.317 102.614 1.00 34.50 61 SER B C 1
ATOM 2499 O O . SER B 1 62 ? 15.301 32.795 102.756 1.00 35.21 61 SER B O 1
ATOM 2502 N N . ARG B 1 63 ? 17.569 33.051 102.731 1.00 27.96 62 ARG B N 1
ATOM 2503 C CA . ARG B 1 63 ? 17.590 34.512 102.919 1.00 26.39 62 ARG B CA 1
ATOM 2504 C C . ARG B 1 63 ? 17.841 35.060 101.494 1.00 30.44 62 ARG B C 1
ATOM 2505 O O . ARG B 1 63 ? 18.823 34.706 100.838 1.00 28.32 62 ARG B O 1
ATOM 2513 N N . LEU B 1 64 ? 16.886 35.840 100.995 1.00 27.41 63 LEU B N 1
ATOM 2514 C CA . LEU B 1 64 ? 16.856 36.319 99.638 1.00 26.67 63 LEU B CA 1
ATOM 2515 C C . LEU B 1 64 ? 17.354 37.717 99.418 1.00 29.76 63 LEU B C 1
ATOM 2516 O O . LEU B 1 64 ? 17.117 38.625 100.212 1.00 29.26 63 LEU B O 1
ATOM 2521 N N . VAL B 1 65 ? 18.054 37.870 98.302 1.00 25.71 64 VAL B N 1
ATOM 2522 C CA . VAL B 1 65 ? 18.562 39.128 97.767 1.00 24.50 64 VAL B CA 1
ATOM 2523 C C . VAL B 1 65 ? 18.007 39.178 96.344 1.00 28.10 64 VAL B C 1
ATOM 2524 O O . VAL B 1 65 ? 18.339 38.338 95.513 1.00 28.05 64 VAL B O 1
ATOM 2528 N N . LEU B 1 66 ? 17.089 40.100 96.104 1.00 25.12 65 LEU B N 1
ATOM 2529 C CA . LEU B 1 66 ? 16.443 40.210 94.817 1.00 25.40 65 LEU B CA 1
ATOM 2530 C C . LEU B 1 66 ? 16.878 41.465 94.087 1.00 31.96 65 LEU B C 1
ATOM 2531 O O . LEU B 1 66 ? 16.827 42.564 94.654 1.00 32.70 65 LEU B O 1
ATOM 2536 N N . TRP B 1 67 ? 17.359 41.284 92.842 1.00 27.41 66 TRP B N 1
ATOM 2537 C CA . TRP B 1 67 ? 17.833 42.359 91.974 1.00 27.02 66 TRP B CA 1
ATOM 2538 C C . TRP B 1 67 ? 16.975 42.486 90.755 1.00 29.42 66 TRP B C 1
ATOM 2539 O O . TRP B 1 67 ? 16.610 41.479 90.150 1.00 29.01 66 TRP B O 1
ATOM 2550 N N . ASP B 1 68 ? 16.717 43.727 90.357 1.00 25.78 67 ASP B N 1
ATOM 2551 C CA . ASP B 1 68 ? 15.978 44.042 89.133 1.00 25.50 67 ASP B CA 1
ATOM 2552 C C . ASP B 1 68 ? 16.066 45.535 88.833 1.00 28.60 67 ASP B C 1
ATOM 2553 O O . ASP B 1 68 ? 16.359 46.326 89.741 1.00 27.49 67 ASP B O 1
ATOM 2558 N N . ILE B 1 69 ? 15.817 45.924 87.569 1.00 23.73 68 ILE B N 1
ATOM 2559 C CA . ILE B 1 69 ? 15.789 47.334 87.171 1.00 23.10 68 ILE B CA 1
ATOM 2560 C C . ILE B 1 69 ? 14.409 47.921 87.480 1.00 27.33 68 ILE B C 1
ATOM 2561 O O . ILE B 1 69 ? 14.249 49.148 87.544 1.00 26.87 68 ILE B O 1
ATOM 2566 N N . ASN B 1 70 ? 13.404 47.028 87.589 1.00 24.64 69 ASN B N 1
ATOM 2567 C CA . ASN B 1 70 ? 12.011 47.369 87.869 1.00 24.85 69 ASN B CA 1
ATOM 2568 C C . ASN B 1 70 ? 11.753 47.327 89.395 1.00 28.65 69 ASN B C 1
ATOM 2569 O O . ASN B 1 70 ? 11.557 46.253 89.995 1.00 27.37 69 ASN B O 1
ATOM 2574 N N . LYS B 1 71 ? 11.778 48.525 90.006 1.00 26.68 70 LYS B N 1
ATOM 2575 C CA . LYS B 1 71 ? 11.627 48.751 91.457 1.00 26.19 70 LYS B CA 1
ATOM 2576 C C . LYS B 1 71 ? 10.320 48.200 92.035 1.00 34.48 70 LYS B C 1
ATOM 2577 O O . LYS B 1 71 ? 10.331 47.540 93.078 1.00 35.93 70 LYS B O 1
ATOM 2583 N N . HIS B 1 72 ? 9.208 48.486 91.364 1.00 32.05 71 HIS B N 1
ATOM 2584 C CA . HIS B 1 72 ? 7.850 48.066 91.703 1.00 32.50 71 HIS B CA 1
ATOM 2585 C C . HIS B 1 72 ? 7.715 46.541 91.610 1.00 36.41 71 HIS B C 1
ATOM 2586 O O . HIS B 1 72 ? 7.187 45.933 92.526 1.00 37.20 71 HIS B O 1
ATOM 2593 N N . GLY B 1 73 ? 8.180 45.965 90.499 1.00 32.63 72 GLY B N 1
ATOM 2594 C CA . GLY B 1 73 ? 8.137 44.532 90.232 1.00 31.61 72 GLY B CA 1
ATOM 2595 C C . GLY B 1 73 ? 8.853 43.708 91.281 1.00 34.01 72 GLY B C 1
ATOM 2596 O O . GLY B 1 73 ? 8.247 42.791 91.837 1.00 33.30 72 GLY B O 1
ATOM 2597 N N . VAL B 1 74 ? 10.152 44.029 91.553 1.00 28.56 73 VAL B N 1
ATOM 2598 C CA . VAL B 1 74 ? 10.991 43.332 92.549 1.00 27.76 73 VAL B CA 1
ATOM 2599 C C . VAL B 1 74 ? 10.438 43.475 94.010 1.00 34.24 73 VAL B C 1
ATOM 2600 O O . VAL B 1 74 ? 10.487 42.514 94.789 1.00 34.66 73 VAL B O 1
ATOM 2604 N N . GLU B 1 75 ? 9.912 44.652 94.367 1.00 31.49 74 GLU B N 1
ATOM 2605 C CA . GLU B 1 75 ? 9.353 44.878 95.701 1.00 32.12 74 GLU B CA 1
ATOM 2606 C C . GLU B 1 75 ? 8.028 44.117 95.881 1.00 36.53 74 GLU B C 1
ATOM 2607 O O . GLU B 1 75 ? 7.688 43.707 96.994 1.00 35.45 74 GLU B O 1
ATOM 2613 N N . GLU B 1 76 ? 7.305 43.892 94.762 1.00 34.19 75 GLU B N 1
ATOM 2614 C CA . GLU B 1 76 ? 6.055 43.124 94.724 1.00 33.45 75 GLU B CA 1
ATOM 2615 C C . GLU B 1 76 ? 6.389 41.642 94.964 1.00 37.90 75 GLU B C 1
ATOM 2616 O O . GLU B 1 76 ? 5.716 40.999 95.753 1.00 38.35 75 GLU B O 1
ATOM 2622 N N . THR B 1 77 ? 7.477 41.126 94.353 1.00 34.62 76 THR B N 1
ATOM 2623 C CA . THR B 1 77 ? 7.941 39.752 94.576 1.00 34.07 76 THR B CA 1
ATOM 2624 C C . THR B 1 77 ? 8.374 39.589 96.031 1.00 38.45 76 THR B C 1
ATOM 2625 O O . THR B 1 77 ? 8.076 38.566 96.634 1.00 39.45 76 THR B O 1
ATOM 2629 N N . ALA B 1 78 ? 9.114 40.577 96.568 1.00 34.44 77 ALA B N 1
ATOM 2630 C CA . ALA B 1 78 ? 9.623 40.571 97.936 1.00 34.95 77 ALA B CA 1
ATOM 2631 C C . ALA B 1 78 ? 8.512 40.524 98.953 1.00 39.05 77 ALA B C 1
ATOM 2632 O O . ALA B 1 78 ? 8.656 39.821 99.952 1.00 39.81 77 ALA B O 1
ATOM 2634 N N . ALA B 1 79 ? 7.396 41.251 98.697 1.00 36.39 78 ALA B N 1
ATOM 2635 C CA . ALA B 1 79 ? 6.236 41.283 99.594 1.00 36.58 78 ALA B CA 1
ATOM 2636 C C . ALA B 1 79 ? 5.636 39.886 99.681 1.00 41.79 78 ALA B C 1
ATOM 2637 O O . ALA B 1 79 ? 5.340 39.439 100.789 1.00 42.88 78 ALA B O 1
ATOM 2639 N N . GLU B 1 80 ? 5.567 39.153 98.537 1.00 36.93 79 GLU B N 1
ATOM 2640 C CA . GLU B 1 80 ? 5.055 37.775 98.514 1.00 35.94 79 GLU B CA 1
ATOM 2641 C C . GLU B 1 80 ? 5.976 36.789 99.231 1.00 40.08 79 GLU B C 1
ATOM 2642 O O . GLU B 1 80 ? 5.494 35.910 99.954 1.00 39.48 79 GLU B O 1
ATOM 2648 N N . CYS B 1 81 ? 7.302 36.968 99.057 1.00 35.52 80 CYS B N 1
ATOM 2649 C CA . CYS B 1 81 ? 8.326 36.162 99.705 1.00 34.32 80 CYS B CA 1
ATOM 2650 C C . CYS B 1 81 ? 8.259 36.328 101.215 1.00 37.65 80 CYS B C 1
ATOM 2651 O O . CYS B 1 81 ? 8.348 35.331 101.924 1.00 37.95 80 CYS B O 1
ATOM 2654 N N . ARG B 1 82 ? 8.052 37.574 101.702 1.00 34.32 81 ARG B N 1
ATOM 2655 C CA . ARG B 1 82 ? 7.906 37.884 103.136 1.00 34.84 81 ARG B CA 1
ATOM 2656 C C . ARG B 1 82 ? 6.648 37.240 103.712 1.00 39.39 81 ARG B C 1
ATOM 2657 O O . ARG B 1 82 ? 6.674 36.810 104.858 1.00 40.26 81 ARG B O 1
ATOM 2665 N N . LYS B 1 83 ? 5.562 37.144 102.916 1.00 37.56 82 LYS B N 1
ATOM 2666 C CA . LYS B 1 83 ? 4.321 36.473 103.330 1.00 38.41 82 LYS B CA 1
ATOM 2667 C C . LYS B 1 83 ? 4.583 34.960 103.502 1.00 43.13 82 LYS B C 1
ATOM 2668 O O . LYS B 1 83 ? 4.005 34.334 104.393 1.00 44.41 82 LYS B O 1
ATOM 2674 N N . LEU B 1 84 ? 5.494 34.404 102.683 1.00 39.12 83 LEU B N 1
ATOM 2675 C CA . LEU B 1 84 ? 5.942 33.011 102.708 1.00 39.36 83 LEU B CA 1
ATOM 2676 C C . LEU B 1 84 ? 6.900 32.715 103.885 1.00 44.69 83 LEU B C 1
ATOM 2677 O O . LEU B 1 84 ? 7.275 31.557 104.099 1.00 46.45 83 LEU B O 1
ATOM 2682 N N . GLY B 1 85 ? 7.271 33.759 104.628 1.00 38.92 84 GLY B N 1
ATOM 2683 C CA . GLY B 1 85 ? 8.088 33.661 105.830 1.00 37.49 84 GLY B CA 1
ATOM 2684 C C . GLY B 1 85 ? 9.554 34.002 105.702 1.00 38.48 84 GLY B C 1
ATOM 2685 O O . GLY B 1 85 ? 10.279 33.973 106.703 1.00 37.12 84 GLY B O 1
ATOM 2686 N N . ALA B 1 86 ? 9.997 34.366 104.488 1.00 34.29 85 ALA B N 1
ATOM 2687 C CA . ALA B 1 86 ? 11.404 34.669 104.216 1.00 33.21 85 ALA B CA 1
ATOM 2688 C C . ALA B 1 86 ? 11.840 36.086 104.540 1.00 34.24 85 ALA B C 1
ATOM 2689 O O . ALA B 1 86 ? 11.046 37.020 104.488 1.00 32.93 85 ALA B O 1
ATOM 2691 N N . THR B 1 87 ? 13.133 36.237 104.838 1.00 32.37 86 THR B N 1
ATOM 2692 C CA . THR B 1 87 ? 13.803 37.529 105.024 1.00 31.59 86 THR B CA 1
ATOM 2693 C C . THR B 1 87 ? 14.298 37.903 103.622 1.00 32.13 86 THR B C 1
ATOM 2694 O O . THR B 1 87 ? 14.955 37.090 102.944 1.00 28.99 86 THR B O 1
ATOM 2698 N N . VAL B 1 88 ? 13.900 39.100 103.158 1.00 27.42 87 VAL B N 1
ATOM 2699 C CA . VAL B 1 88 ? 14.193 39.536 101.801 1.00 25.64 87 VAL B CA 1
ATOM 2700 C C . VAL B 1 88 ? 14.743 40.947 101.750 1.00 28.69 87 VAL B C 1
ATOM 2701 O O . VAL B 1 88 ? 14.169 41.847 102.357 1.00 26.49 87 VAL B O 1
ATOM 2705 N N . HIS B 1 89 ? 15.813 41.138 100.951 1.00 26.68 88 HIS B N 1
ATOM 2706 C CA . HIS B 1 89 ? 16.458 42.414 100.656 1.00 27.25 88 HIS B CA 1
ATOM 2707 C C . HIS B 1 89 ? 16.352 42.669 99.151 1.00 31.31 88 HIS B C 1
ATOM 2708 O O . HIS B 1 89 ? 16.715 41.787 98.374 1.00 32.24 88 HIS B O 1
ATOM 2715 N N . THR B 1 90 ? 15.802 43.844 98.737 1.00 26.69 89 THR B N 1
ATOM 2716 C CA . THR B 1 90 ? 15.695 44.211 97.306 1.00 26.11 89 THR B CA 1
ATOM 2717 C C . THR B 1 90 ? 16.661 45.332 96.954 1.00 29.49 89 THR B C 1
ATOM 2718 O O . THR B 1 90 ? 16.946 46.200 97.780 1.00 28.84 89 THR B O 1
ATOM 2722 N N . PHE B 1 91 ? 17.150 45.317 95.721 1.00 27.69 90 PHE B N 1
ATOM 2723 C CA . PHE B 1 91 ? 18.051 46.337 95.200 1.00 26.80 90 PHE B CA 1
ATOM 2724 C C . PHE B 1 91 ? 17.676 46.569 93.739 1.00 30.20 90 PHE B C 1
ATOM 2725 O O . PHE B 1 91 ? 17.321 45.618 93.036 1.00 30.57 90 PHE B O 1
ATOM 2733 N N . VAL B 1 92 ? 17.675 47.847 93.306 1.00 25.70 91 VAL B N 1
ATOM 2734 C CA . VAL B 1 92 ? 17.457 48.240 91.919 1.00 23.95 91 VAL B CA 1
ATOM 2735 C C . VAL B 1 92 ? 18.841 48.247 91.268 1.00 28.57 91 VAL B C 1
ATOM 2736 O O . VAL B 1 92 ? 19.668 49.106 91.590 1.00 28.64 91 VAL B O 1
ATOM 2740 N N . VAL B 1 93 ? 19.118 47.224 90.417 1.00 23.79 92 VAL B N 1
ATOM 2741 C CA . VAL B 1 93 ? 20.439 47.022 89.819 1.00 21.84 92 VAL B CA 1
ATOM 2742 C C . VAL B 1 93 ? 20.302 46.645 88.360 1.00 25.52 92 VAL B C 1
ATOM 2743 O O . VAL B 1 93 ? 19.610 45.674 88.023 1.00 24.28 92 VAL B O 1
ATOM 2747 N N . ASP B 1 94 ? 21.046 47.369 87.497 1.00 22.90 93 ASP B N 1
ATOM 2748 C CA . ASP B 1 94 ? 21.107 47.072 86.080 1.00 22.31 93 ASP B CA 1
ATOM 2749 C C . ASP B 1 94 ? 22.152 45.973 85.955 1.00 24.85 93 ASP B C 1
ATOM 2750 O O . ASP B 1 94 ? 23.340 46.225 86.118 1.00 24.23 93 ASP B O 1
ATOM 2755 N N . CYS B 1 95 ? 21.682 44.745 85.707 1.00 21.40 94 CYS B N 1
ATOM 2756 C CA . CYS B 1 95 ? 22.491 43.526 85.634 1.00 21.42 94 CYS B CA 1
ATOM 2757 C C . CYS B 1 95 ? 23.245 43.357 84.297 1.00 26.04 94 CYS B C 1
ATOM 2758 O O . CYS B 1 95 ? 23.888 42.329 84.079 1.00 25.47 94 CYS B O 1
ATOM 2761 N N . GLY B 1 96 ? 23.220 44.405 83.482 1.00 21.69 95 GLY B N 1
ATOM 2762 C CA . GLY B 1 96 ? 23.984 44.537 82.254 1.00 22.54 95 GLY B CA 1
ATOM 2763 C C . GLY B 1 96 ? 25.008 45.659 82.398 1.00 29.48 95 GLY B C 1
ATOM 2764 O O . GLY B 1 96 ? 25.737 45.955 81.457 1.00 30.65 95 GLY B O 1
ATOM 2765 N N . ASN B 1 97 ? 25.035 46.329 83.570 1.00 25.59 96 ASN B N 1
ATOM 2766 C CA . ASN B 1 97 ? 25.945 47.425 83.891 1.00 24.96 96 ASN B CA 1
ATOM 2767 C C . ASN B 1 97 ? 26.975 46.959 84.917 1.00 30.19 96 ASN B C 1
ATOM 2768 O O . ASN B 1 97 ? 26.651 46.782 86.097 1.00 30.80 96 ASN B O 1
ATOM 2773 N N . ARG B 1 98 ? 28.217 46.750 84.433 1.00 25.67 97 ARG B N 1
ATOM 2774 C CA . ARG B 1 98 ? 29.390 46.277 85.153 1.00 24.98 97 ARG B CA 1
ATOM 2775 C C . ARG B 1 98 ? 29.657 47.090 86.445 1.00 29.90 97 ARG B C 1
ATOM 2776 O O . ARG B 1 98 ? 29.799 46.482 87.504 1.00 27.88 97 ARG B O 1
ATOM 2784 N N . GLU B 1 99 ? 29.632 48.450 86.353 1.00 28.21 98 GLU B N 1
ATOM 2785 C CA . GLU B 1 99 ? 29.848 49.411 87.441 1.00 28.64 98 GLU B CA 1
ATOM 2786 C C . GLU B 1 99 ? 28.729 49.348 88.495 1.00 32.61 98 GLU B C 1
ATOM 2787 O O . GLU B 1 99 ? 29.024 49.336 89.693 1.00 33.52 98 GLU B O 1
ATOM 2793 N N . ASP B 1 100 ? 27.457 49.265 88.048 1.00 28.43 99 ASP B N 1
ATOM 2794 C CA . ASP B 1 100 ? 26.270 49.154 88.899 1.00 27.19 99 ASP B CA 1
ATOM 2795 C C . ASP B 1 100 ? 26.296 47.843 89.677 1.00 29.09 99 ASP B C 1
ATOM 2796 O O . ASP B 1 100 ? 25.941 47.827 90.848 1.00 27.64 99 ASP B O 1
ATOM 2801 N N . ILE B 1 101 ? 26.718 46.742 89.020 1.00 26.18 100 ILE B N 1
ATOM 2802 C CA . ILE B 1 101 ? 26.822 45.411 89.627 1.00 24.57 100 ILE B CA 1
ATOM 2803 C C . ILE B 1 101 ? 27.839 45.417 90.779 1.00 29.81 100 ILE B C 1
ATOM 2804 O O . ILE B 1 101 ? 27.509 44.983 91.891 1.00 29.04 100 ILE B O 1
ATOM 2809 N N . TYR B 1 102 ? 29.057 45.942 90.517 1.00 25.14 101 TYR B N 1
ATOM 2810 C CA . TYR B 1 102 ? 30.129 45.972 91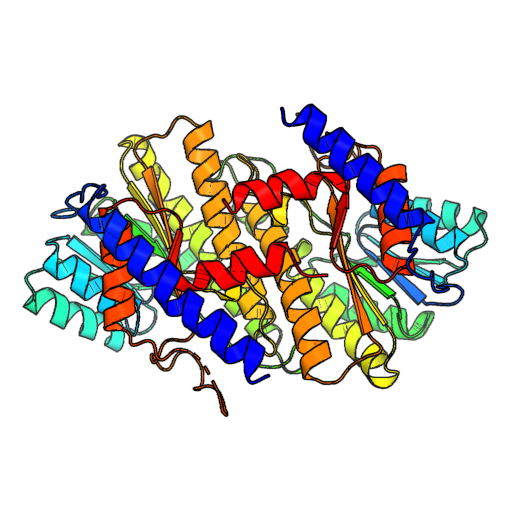.496 1.00 24.58 101 TYR B CA 1
ATOM 2811 C C . TYR B 1 102 ? 29.805 46.797 92.728 1.00 30.45 101 TYR B C 1
ATOM 2812 O O . TYR B 1 102 ? 30.119 46.352 93.843 1.00 31.47 101 TYR B O 1
ATOM 2821 N N . ASN B 1 103 ? 29.200 47.991 92.537 1.00 26.12 102 ASN B N 1
ATOM 2822 C CA . ASN B 1 103 ? 28.811 48.864 93.631 1.00 26.46 102 ASN B CA 1
ATOM 2823 C C . ASN B 1 103 ? 27.746 48.205 94.485 1.00 31.67 102 ASN B C 1
ATOM 2824 O O . ASN B 1 103 ? 27.819 48.303 95.701 1.00 30.40 102 ASN B O 1
ATOM 2829 N N . SER B 1 104 ? 26.761 47.528 93.840 1.00 30.78 103 SER B N 1
ATOM 2830 C CA . SER B 1 104 ? 25.652 46.836 94.503 1.00 30.80 103 SER B CA 1
ATOM 2831 C C . SER B 1 104 ? 26.118 45.618 95.266 1.00 34.72 103 SER B C 1
ATOM 2832 O O . SER B 1 104 ? 25.553 45.339 96.324 1.00 35.58 103 SER B O 1
ATOM 2835 N N . VAL B 1 105 ? 27.170 44.920 94.765 1.00 30.01 104 VAL B N 1
ATOM 2836 C CA . VAL B 1 105 ? 27.785 43.792 95.461 1.00 29.97 104 VAL B CA 1
ATOM 2837 C C . VAL B 1 105 ? 28.398 44.282 96.777 1.00 32.70 104 VAL B C 1
ATOM 2838 O O . VAL B 1 105 ? 28.261 43.584 97.777 1.00 32.26 104 VAL B O 1
ATOM 2842 N N . LYS B 1 106 ? 29.013 45.481 96.809 1.00 30.14 105 LYS B N 1
ATOM 2843 C CA . LYS B 1 106 ? 29.547 46.045 98.064 1.00 30.94 105 LYS B CA 1
ATOM 2844 C C . LYS B 1 106 ? 28.388 46.284 99.093 1.00 36.72 105 LYS B C 1
ATOM 2845 O O . LYS B 1 106 ? 28.548 46.017 100.297 1.00 37.26 105 LYS B O 1
ATOM 2851 N N . GLN B 1 107 ? 27.228 46.774 98.610 1.00 33.80 106 GLN B N 1
ATOM 2852 C CA . GLN B 1 107 ? 26.043 47.020 99.446 1.00 34.18 106 GLN B CA 1
ATOM 2853 C C . GLN B 1 107 ? 25.453 45.694 99.955 1.00 37.31 106 GLN B C 1
ATOM 2854 O O . GLN B 1 107 ? 25.002 45.633 101.095 1.00 38.19 106 GLN B O 1
ATOM 2860 N N . VAL B 1 108 ? 25.410 44.653 99.100 1.00 30.87 107 VAL B N 1
ATOM 2861 C CA . VAL B 1 108 ? 24.866 43.360 99.500 1.00 28.79 107 VAL B CA 1
ATOM 2862 C C . VAL B 1 108 ? 25.752 42.819 100.602 1.00 33.13 107 VAL B C 1
ATOM 2863 O O . VAL B 1 108 ? 25.221 42.426 101.651 1.00 32.94 107 VAL B O 1
ATOM 2867 N N . LYS B 1 109 ? 27.095 42.921 100.425 1.00 29.49 108 LYS B N 1
ATOM 2868 C CA . LYS B 1 109 ? 28.090 42.487 101.423 1.00 29.80 108 LYS B CA 1
ATOM 2869 C C . LYS B 1 109 ? 27.913 43.195 102.778 1.00 36.27 108 LYS B C 1
ATOM 2870 O O . LYS B 1 109 ? 27.923 42.546 103.822 1.00 36.79 108 LYS B O 1
ATOM 2876 N N . LYS B 1 110 ? 27.738 44.527 102.743 1.00 33.68 109 LYS B N 1
ATOM 2877 C CA . LYS B 1 110 ? 27.567 45.373 103.912 1.00 33.54 109 LYS B CA 1
ATOM 2878 C C . LYS B 1 110 ? 26.197 45.175 104.606 1.00 36.32 109 LYS B C 1
ATOM 2879 O O . LYS B 1 110 ? 26.118 45.310 105.828 1.00 35.57 109 LYS B O 1
ATOM 2885 N N . GLU B 1 111 ? 25.126 44.885 103.837 1.00 31.25 110 GLU B N 1
ATOM 2886 C CA . GLU B 1 111 ? 23.775 44.762 104.386 1.00 30.44 110 GLU B CA 1
ATOM 2887 C C . GLU B 1 111 ? 23.296 43.369 104.744 1.00 34.21 110 GLU B C 1
ATOM 2888 O O . GLU B 1 111 ? 22.539 43.232 105.698 1.00 37.15 110 GLU B O 1
ATOM 2894 N N . VAL B 1 112 ? 23.669 42.360 103.971 1.00 28.73 111 VAL B N 1
ATOM 2895 C CA . VAL B 1 112 ? 23.208 40.967 104.101 1.00 26.92 111 VAL B CA 1
ATOM 2896 C C . VAL B 1 112 ? 24.348 40.020 104.470 1.00 30.32 111 VAL B C 1
ATOM 2897 O O . VAL B 1 112 ? 24.213 39.236 105.408 1.00 30.73 111 VAL B O 1
ATOM 2901 N N . GLY B 1 113 ? 25.439 40.079 103.701 1.00 27.45 112 GLY B N 1
ATOM 2902 C CA . GLY B 1 113 ? 26.622 39.246 103.883 1.00 26.57 112 GLY B CA 1
ATOM 2903 C C . GLY B 1 113 ? 27.072 38.645 102.575 1.00 30.13 112 GLY B C 1
ATOM 2904 O O . GLY B 1 113 ? 26.894 39.252 101.517 1.00 29.13 112 GLY B O 1
ATOM 2905 N N . ASP B 1 114 ? 27.647 37.438 102.630 1.00 28.31 113 ASP B N 1
ATOM 2906 C CA . ASP B 1 114 ? 28.147 36.744 101.437 1.00 28.56 113 ASP B CA 1
ATOM 2907 C C . ASP B 1 114 ? 27.111 35.842 100.796 1.00 30.04 113 ASP B C 1
ATOM 2908 O O . ASP B 1 114 ? 26.629 34.905 101.448 1.00 29.22 113 ASP B O 1
ATOM 2913 N N . VAL B 1 115 ? 26.788 36.115 99.497 1.00 25.40 114 VAL B N 1
ATOM 2914 C CA . VAL B 1 115 ? 25.862 35.306 98.706 1.00 23.46 114 VAL B CA 1
ATOM 2915 C C . VAL B 1 115 ? 26.508 33.920 98.549 1.00 26.75 114 VAL B C 1
ATOM 2916 O O . VAL B 1 115 ? 27.710 33.832 98.226 1.00 23.86 114 VAL B O 1
ATOM 2920 N N . THR B 1 116 ? 25.709 32.849 98.801 1.00 24.01 115 THR B N 1
ATOM 2921 C CA . THR B 1 116 ? 26.131 31.453 98.654 1.00 24.17 115 THR B CA 1
ATOM 2922 C C . THR B 1 116 ? 25.512 30.812 97.406 1.00 32.09 115 THR B C 1
ATOM 2923 O O . THR B 1 116 ? 26.077 29.853 96.891 1.00 34.18 115 THR B O 1
ATOM 2927 N N . ILE B 1 117 ? 24.338 31.297 96.948 1.00 27.36 116 ILE B N 1
ATOM 2928 C CA . ILE B 1 117 ? 23.676 30.792 95.734 1.00 27.72 116 ILE B CA 1
ATOM 2929 C C . ILE B 1 117 ? 23.388 31.977 94.814 1.00 30.06 116 ILE B C 1
ATOM 2930 O O . ILE B 1 117 ? 22.675 32.889 95.207 1.00 32.25 116 ILE B O 1
ATOM 2935 N N . LEU B 1 118 ? 23.943 31.971 93.618 1.00 25.60 117 LEU B N 1
ATOM 2936 C CA . LEU B 1 118 ? 23.700 33.030 92.644 1.00 24.43 117 LEU B CA 1
ATOM 2937 C C . LEU B 1 118 ? 22.857 32.497 91.514 1.00 28.29 117 LEU B C 1
ATOM 2938 O O . LEU B 1 118 ? 23.239 31.514 90.875 1.00 28.30 117 LEU B O 1
ATOM 2943 N N . VAL B 1 119 ? 21.714 33.161 91.244 1.00 24.00 118 VAL B N 1
ATOM 2944 C CA . VAL B 1 119 ? 20.822 32.801 90.128 1.00 21.43 118 VAL B CA 1
ATOM 2945 C C . VAL B 1 119 ? 20.880 33.912 89.074 1.00 25.68 118 VAL B C 1
ATOM 2946 O O . VAL B 1 119 ? 20.301 34.973 89.283 1.00 26.35 118 VAL B O 1
ATOM 2950 N N . ASN B 1 120 ? 21.626 33.681 87.987 1.00 22.28 119 ASN B N 1
ATOM 2951 C CA . ASN B 1 120 ? 21.767 34.616 86.868 1.00 22.55 119 ASN B CA 1
ATOM 2952 C C . ASN B 1 120 ? 20.583 34.430 85.907 1.00 26.56 119 ASN B C 1
ATOM 2953 O O . ASN B 1 120 ? 20.674 33.745 84.891 1.00 24.69 119 ASN B O 1
ATOM 2958 N N . ASN B 1 121 ? 19.466 35.048 86.273 1.00 24.30 120 ASN B N 1
ATOM 2959 C CA . ASN B 1 121 ? 18.182 34.946 85.589 1.00 23.90 120 ASN B CA 1
ATOM 2960 C C . ASN B 1 121 ? 17.861 36.120 84.659 1.00 24.12 120 ASN B C 1
ATOM 2961 O O . ASN B 1 121 ? 17.338 35.864 83.606 1.00 23.60 120 ASN B O 1
ATOM 2966 N N . ALA B 1 122 ? 18.131 37.391 85.051 1.00 19.39 121 ALA B N 1
ATOM 2967 C CA . ALA B 1 122 ? 17.861 38.579 84.240 1.00 16.60 121 ALA B CA 1
ATOM 2968 C C . ALA B 1 122 ? 18.286 38.320 82.798 1.00 25.02 121 ALA B C 1
ATOM 2969 O O . ALA B 1 122 ? 19.357 37.744 82.515 1.00 26.44 121 ALA B O 1
ATOM 2971 N N . GLY B 1 123 ? 17.383 38.657 81.902 1.00 21.44 12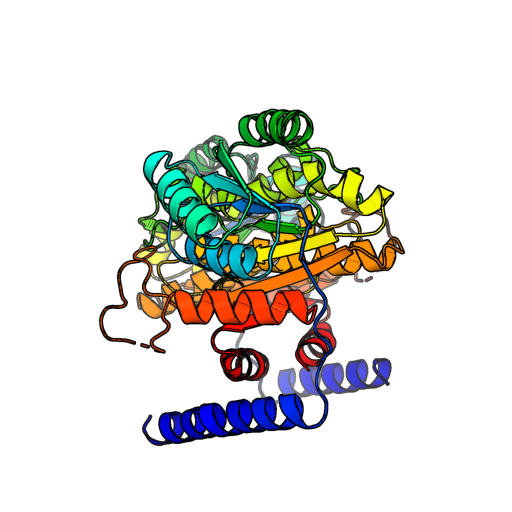2 GLY B N 1
ATOM 2972 C CA . GLY B 1 123 ? 17.548 38.457 80.487 1.00 20.76 122 GLY B CA 1
ATOM 2973 C C . GLY B 1 123 ? 16.750 39.454 79.692 1.00 25.44 122 GLY B C 1
ATOM 2974 O O . GLY B 1 123 ? 15.738 39.998 80.175 1.00 23.87 122 GLY B O 1
ATOM 2975 N N . THR B 1 124 ? 17.218 39.682 78.448 1.00 20.17 123 THR B N 1
ATOM 2976 C CA . THR B 1 124 ? 16.561 40.531 77.482 1.00 20.13 123 THR B CA 1
ATOM 2977 C C . THR B 1 124 ? 16.539 39.857 76.110 1.00 25.26 123 THR B C 1
ATOM 2978 O O . THR B 1 124 ? 17.281 38.898 75.851 1.00 26.22 123 THR B O 1
ATOM 2982 N N . VAL B 1 125 ? 15.654 40.342 75.249 1.00 21.14 124 VAL B N 1
ATOM 2983 C CA . VAL B 1 125 ? 15.437 39.825 73.903 1.00 20.40 124 VAL B CA 1
ATOM 2984 C C . VAL B 1 125 ? 14.721 40.893 73.129 1.00 25.07 124 VAL B C 1
ATOM 2985 O O . VAL B 1 125 ? 13.850 41.568 73.683 1.00 25.94 124 VAL B O 1
ATOM 2989 N N . TYR B 1 126 ? 15.097 41.045 71.865 1.00 21.66 125 TYR B N 1
ATOM 2990 C CA . TYR B 1 126 ? 14.475 41.949 70.889 1.00 21.76 125 TYR B CA 1
ATOM 2991 C C . TYR B 1 126 ? 14.246 41.137 69.602 1.00 27.03 125 TYR B C 1
ATOM 2992 O O . TYR B 1 126 ? 15.073 41.230 68.692 1.00 28.07 125 TYR B O 1
ATOM 3001 N N . PRO B 1 127 ? 13.181 40.272 69.541 1.00 24.40 126 PRO B N 1
ATOM 3002 C CA . PRO B 1 127 ? 12.931 39.477 68.318 1.00 24.48 126 PRO B CA 1
ATOM 3003 C C . PRO B 1 127 ? 12.836 40.321 67.060 1.00 29.15 126 PRO B C 1
ATOM 3004 O O . PRO B 1 127 ? 12.204 41.385 67.073 1.00 29.30 126 PRO B O 1
ATOM 3008 N N . ALA B 1 128 ? 13.541 39.864 65.997 1.00 25.51 127 ALA B N 1
ATOM 3009 C CA . ALA B 1 128 ? 13.643 40.480 64.681 1.00 25.50 127 ALA B CA 1
ATOM 3010 C C . ALA B 1 128 ? 14.594 39.647 63.829 1.00 31.04 127 ALA B C 1
ATOM 3011 O O . ALA B 1 128 ? 15.551 39.067 64.364 1.00 30.16 127 ALA B O 1
ATOM 3013 N N . ASP B 1 129 ? 14.393 39.652 62.503 1.00 27.17 128 ASP B N 1
ATOM 3014 C CA . ASP B 1 129 ? 15.334 38.982 61.611 1.00 27.72 128 ASP B CA 1
ATOM 3015 C C . ASP B 1 129 ? 16.621 39.820 61.637 1.00 31.90 128 ASP B C 1
ATOM 3016 O O . ASP B 1 129 ? 16.555 41.000 61.997 1.00 32.27 128 ASP B O 1
ATOM 3021 N N . LEU B 1 130 ? 17.782 39.210 61.314 1.00 27.09 129 LEU B N 1
ATOM 3022 C CA . LEU B 1 130 ? 19.087 39.860 61.427 1.00 26.16 129 LEU B CA 1
ATOM 3023 C C . LEU B 1 130 ? 19.139 41.289 60.868 1.00 29.54 129 LEU B C 1
ATOM 3024 O O . LEU B 1 130 ? 19.645 42.186 61.529 1.0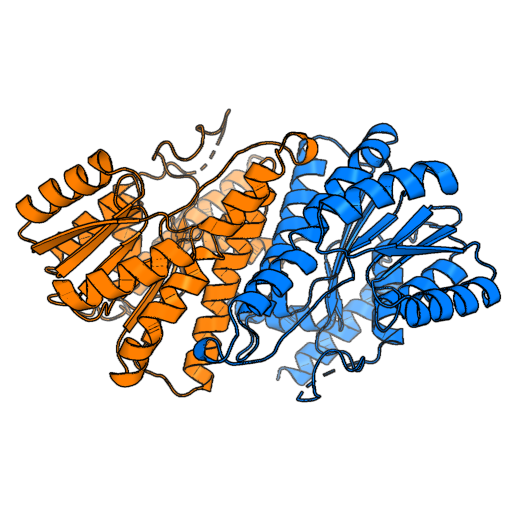0 29.94 129 LEU B O 1
ATOM 3029 N N . LEU B 1 131 ? 18.587 41.504 59.701 1.00 26.85 130 LEU B N 1
ATOM 3030 C CA . LEU B 1 131 ? 18.684 42.799 59.040 1.00 26.78 130 LEU B CA 1
ATOM 3031 C C . LEU B 1 131 ? 17.720 43.854 59.609 1.00 31.21 130 LEU B C 1
ATOM 3032 O O . LEU B 1 131 ? 17.928 45.050 59.381 1.00 31.19 130 LEU B O 1
ATOM 3037 N N . SER B 1 132 ? 16.732 43.419 60.407 1.00 27.59 131 SER B N 1
ATOM 3038 C CA . SER B 1 132 ? 15.775 44.293 61.108 1.00 27.05 131 SER B CA 1
ATOM 3039 C C . SER B 1 132 ? 16.213 44.613 62.542 1.00 34.29 131 SER B C 1
ATOM 3040 O O . SER B 1 132 ? 15.614 45.473 63.175 1.00 37.02 131 SER B O 1
ATOM 3043 N N . THR B 1 133 ? 17.243 43.935 63.070 1.00 29.23 132 THR B N 1
ATOM 3044 C CA . THR B 1 133 ? 17.715 44.196 64.442 1.00 27.46 132 THR B CA 1
ATOM 3045 C C . THR B 1 133 ? 18.415 45.565 64.484 1.00 28.73 132 THR B C 1
ATOM 3046 O O . THR B 1 133 ? 18.912 46.027 63.458 1.00 27.58 132 THR B O 1
ATOM 3050 N N . LYS B 1 134 ? 18.447 46.204 65.654 1.00 23.16 133 LYS B N 1
ATOM 3051 C CA . LYS B 1 134 ? 19.148 47.473 65.858 1.00 22.32 133 LYS B CA 1
ATOM 3052 C C . LYS B 1 134 ? 20.455 47.067 66.553 1.00 26.29 133 LYS B C 1
ATOM 3053 O O . LYS B 1 134 ? 20.442 46.137 67.352 1.00 25.43 133 LYS B O 1
ATOM 3059 N N . ASP B 1 135 ? 21.579 47.725 66.242 1.00 23.14 134 ASP B N 1
ATOM 3060 C CA . ASP B 1 135 ? 22.866 47.394 66.851 1.00 22.34 134 ASP B CA 1
ATOM 3061 C C . ASP B 1 135 ? 22.864 47.554 68.368 1.00 28.51 134 ASP B C 1
ATOM 3062 O O . ASP B 1 135 ? 23.433 46.709 69.056 1.00 28.41 134 ASP B O 1
ATOM 3067 N N . GLU B 1 136 ? 22.130 48.563 68.890 1.00 25.84 135 GLU B N 1
ATOM 3068 C CA . GLU B 1 136 ? 21.935 48.887 70.322 1.00 25.59 135 GLU B CA 1
ATOM 3069 C C . GLU B 1 136 ? 21.255 47.729 71.036 1.00 28.83 135 GLU B C 1
ATOM 3070 O O . GLU B 1 136 ? 21.497 47.508 72.216 1.00 30.80 135 GLU B O 1
ATOM 3076 N N . GLU B 1 137 ? 20.389 47.007 70.307 1.00 23.24 136 GLU B N 1
ATOM 3077 C CA . GLU B 1 137 ? 19.659 45.827 70.752 1.00 21.39 136 GLU B CA 1
ATOM 3078 C C . GLU B 1 137 ? 20.582 44.636 70.873 1.00 25.14 136 GLU B C 1
ATOM 3079 O O . GLU B 1 137 ? 20.434 43.869 71.816 1.00 24.29 136 GLU B O 1
ATOM 3085 N N . ILE B 1 138 ? 21.491 44.433 69.880 1.00 22.03 137 ILE B N 1
ATOM 3086 C CA . ILE B 1 138 ? 22.448 43.315 69.890 1.00 20.78 137 ILE B CA 1
ATOM 3087 C C . ILE B 1 138 ? 23.349 43.443 71.121 1.00 24.62 137 ILE B C 1
ATOM 3088 O O . ILE B 1 138 ? 23.509 42.473 71.856 1.00 22.71 137 ILE B O 1
ATOM 3093 N N . THR B 1 139 ? 23.889 44.660 71.352 1.00 23.46 138 THR B N 1
ATOM 3094 C CA . THR B 1 139 ? 24.750 45.009 72.481 1.00 24.19 138 THR B CA 1
ATOM 3095 C 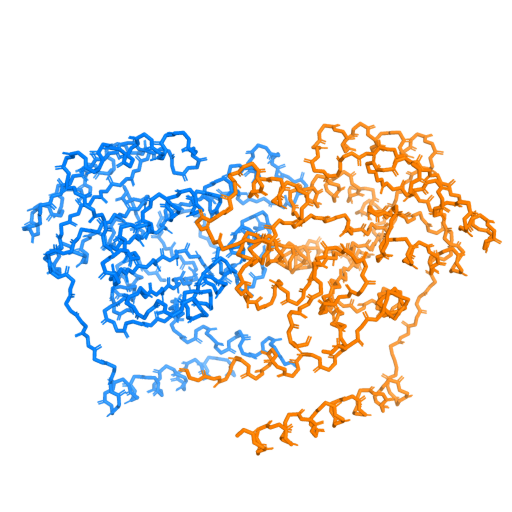C . THR B 1 139 ? 24.048 44.776 73.824 1.00 28.65 138 THR B C 1
ATOM 3096 O O . THR B 1 139 ? 24.606 44.051 74.646 1.00 28.77 138 THR B O 1
ATOM 3100 N N . LYS B 1 140 ? 22.821 45.317 74.025 1.00 24.40 139 LYS B N 1
ATOM 3101 C CA . LYS B 1 140 ? 22.009 45.127 75.233 1.00 23.74 139 LYS B CA 1
ATOM 3102 C C . LYS B 1 140 ? 21.849 43.636 75.544 1.00 29.40 139 LYS B C 1
ATOM 3103 O O . LYS B 1 140 ? 22.050 43.243 76.701 1.00 29.34 139 LYS B O 1
ATOM 3109 N N . THR B 1 141 ? 21.493 42.809 74.509 1.00 25.36 140 THR B N 1
ATOM 3110 C CA . THR B 1 141 ? 21.306 41.349 74.598 1.00 24.59 140 THR B CA 1
ATOM 3111 C C . THR B 1 141 ? 22.554 40.699 75.171 1.00 28.88 140 THR B C 1
ATOM 3112 O O . THR B 1 141 ? 22.441 39.961 76.141 1.00 30.30 140 THR B O 1
ATOM 3116 N N . PHE B 1 142 ? 23.737 41.022 74.641 1.00 24.67 141 PHE B N 1
ATOM 3117 C CA . PHE B 1 142 ? 24.981 40.447 75.161 1.00 24.80 141 PHE B CA 1
ATOM 3118 C C . PHE B 1 142 ? 25.353 40.965 76.543 1.00 27.25 141 PHE B C 1
ATOM 3119 O O . PHE B 1 142 ? 25.796 40.186 77.382 1.00 26.57 141 PHE B O 1
ATOM 3127 N N . GLU B 1 143 ? 25.160 42.271 76.779 1.00 23.77 142 GLU B N 1
ATOM 3128 C CA . GLU B 1 143 ? 25.457 42.941 78.043 1.00 23.74 142 GLU B CA 1
ATOM 3129 C C . GLU B 1 143 ? 24.744 42.335 79.226 1.00 28.06 142 GLU B C 1
ATOM 3130 O O . GLU B 1 143 ? 25.371 42.138 80.269 1.00 28.82 142 GLU B O 1
ATOM 3136 N N . ILE B 1 144 ? 23.437 42.010 79.052 1.00 25.00 143 ILE B N 1
ATOM 3137 C CA . ILE B 1 144 ? 22.569 41.434 80.087 1.00 23.61 143 ILE B CA 1
ATOM 3138 C C . ILE B 1 144 ? 22.631 39.890 80.131 1.00 25.87 143 ILE B C 1
ATOM 3139 O O . ILE B 1 144 ? 22.779 39.325 81.217 1.00 24.98 143 ILE B O 1
ATOM 3144 N N . ASN B 1 145 ? 22.465 39.221 78.963 1.00 19.11 144 ASN B N 1
ATOM 3145 C CA . ASN B 1 145 ? 22.377 37.760 78.903 1.00 17.39 144 ASN B CA 1
ATOM 3146 C C . ASN B 1 145 ? 23.653 37.005 79.143 1.00 22.73 144 ASN B C 1
ATOM 3147 O O . ASN B 1 145 ? 23.575 35.784 79.359 1.00 24.55 144 ASN B O 1
ATOM 3152 N N . ILE B 1 146 ? 24.826 37.662 79.062 1.00 18.02 145 ILE B N 1
ATOM 3153 C CA . ILE B 1 146 ? 26.070 36.928 79.276 1.00 17.30 145 ILE B CA 1
ATOM 3154 C C . ILE B 1 146 ? 27.115 37.769 80.001 1.00 23.17 145 ILE B C 1
ATOM 3155 O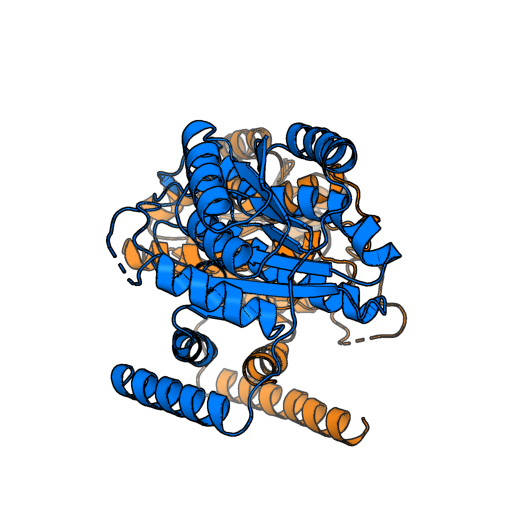 O . ILE B 1 146 ? 27.629 37.310 81.022 1.00 24.16 145 ILE B O 1
ATOM 3160 N N . LEU B 1 147 ? 27.440 38.982 79.499 1.00 18.84 146 LEU B N 1
ATOM 3161 C CA . LEU B 1 147 ? 28.476 39.828 80.107 1.00 16.55 146 LEU B CA 1
ATOM 3162 C C . LEU B 1 147 ? 28.186 40.132 81.566 1.00 22.24 146 LEU B C 1
ATOM 3163 O O . LEU B 1 147 ? 29.099 40.072 82.371 1.00 23.70 146 LEU B O 1
ATOM 3168 N N . GLY B 1 148 ? 26.915 40.331 81.906 1.00 19.88 147 GLY B N 1
ATOM 3169 C CA . GLY B 1 148 ? 26.453 40.537 83.273 1.00 19.12 147 GLY B CA 1
ATOM 3170 C C . GLY B 1 148 ? 26.709 39.320 84.135 1.00 24.33 147 GLY B C 1
ATOM 3171 O O . GLY B 1 148 ? 27.064 39.460 85.304 1.00 24.72 147 GLY B O 1
ATOM 3172 N N . HIS B 1 149 ? 26.592 38.108 83.558 1.00 21.64 148 HIS B N 1
ATOM 3173 C CA . HIS B 1 149 ? 26.908 36.877 84.286 1.00 21.19 148 HIS B CA 1
ATOM 3174 C C . HIS B 1 149 ? 28.380 36.865 84.689 1.00 28.24 148 HIS B C 1
ATOM 3175 O O . HIS B 1 149 ? 28.691 36.439 85.799 1.00 30.47 148 HIS B O 1
ATOM 3182 N N . PHE B 1 150 ? 29.285 37.385 83.832 1.00 23.58 149 PHE B N 1
ATOM 3183 C CA . PHE B 1 150 ? 30.709 37.450 84.170 1.00 22.58 149 PHE B CA 1
ATOM 3184 C C . PHE B 1 150 ? 30.958 38.341 85.355 1.00 26.66 149 PHE B C 1
ATOM 3185 O O . PHE B 1 150 ? 31.604 37.893 86.277 1.00 25.96 149 PHE B O 1
ATOM 3193 N N . TRP B 1 151 ? 30.450 39.597 85.334 1.00 24.25 150 TRP B N 1
ATOM 3194 C CA . TRP B 1 151 ? 30.685 40.573 86.402 1.00 23.39 150 TRP B CA 1
ATOM 3195 C C . TRP B 1 151 ? 30.083 40.154 87.739 1.00 26.11 150 TRP B C 1
ATOM 3196 O O . TRP B 1 151 ? 30.741 40.321 88.765 1.00 26.80 150 TRP B O 1
ATOM 3207 N N . ILE B 1 152 ? 28.867 39.577 87.739 1.00 22.64 151 ILE B N 1
ATOM 3208 C CA . ILE B 1 152 ? 28.223 39.137 88.986 1.00 21.60 151 ILE B CA 1
ATOM 3209 C C . ILE B 1 152 ? 28.960 37.918 89.560 1.00 26.78 151 ILE B C 1
ATOM 3210 O O . ILE B 1 152 ? 29.311 37.938 90.733 1.00 26.21 151 ILE B O 1
ATOM 3215 N N . THR B 1 153 ? 29.253 36.899 88.730 1.00 23.85 152 THR B N 1
ATOM 3216 C CA . THR B 1 153 ? 29.969 35.692 89.166 1.00 23.83 152 THR B CA 1
ATOM 3217 C C . THR B 1 153 ? 31.351 36.045 89.697 1.00 29.32 152 THR B C 1
ATOM 3218 O O . THR B 1 153 ? 31.682 35.600 90.786 1.00 30.06 152 THR B O 1
ATOM 3222 N N . LYS B 1 154 ? 32.127 36.884 88.973 1.00 25.82 153 LYS B N 1
ATOM 3223 C CA . LYS B 1 154 ? 33.470 37.323 89.414 1.00 24.99 153 LYS B CA 1
ATOM 3224 C C . LYS B 1 154 ? 33.430 38.037 90.780 1.00 29.47 153 LYS B C 1
ATOM 3225 O O . LYS B 1 154 ? 34.377 37.905 91.558 1.00 29.73 153 LYS B O 1
ATOM 3231 N N . ALA B 1 155 ? 32.366 38.829 91.048 1.00 25.29 154 ALA B N 1
ATOM 3232 C CA . ALA B 1 155 ? 32.209 39.553 92.309 1.00 25.26 154 ALA B CA 1
ATOM 3233 C C . ALA B 1 155 ? 31.876 38.623 93.461 1.00 30.17 154 ALA B C 1
ATOM 3234 O O . ALA B 1 155 ? 32.365 38.839 94.559 1.00 31.97 154 ALA B O 1
ATOM 3236 N N . LEU B 1 156 ? 31.050 37.594 93.214 1.00 26.87 155 LEU B N 1
ATOM 3237 C CA . LEU B 1 156 ? 30.545 36.705 94.257 1.00 26.20 155 LEU B CA 1
ATOM 3238 C C . LEU B 1 156 ? 31.328 35.412 94.446 1.00 30.34 155 LEU B C 1
ATOM 3239 O O . LEU B 1 156 ? 31.284 34.846 95.539 1.00 30.30 155 LEU B O 1
ATOM 3244 N N . LEU B 1 157 ? 32.033 34.941 93.403 1.00 27.56 156 LEU B N 1
ATOM 3245 C CA . LEU B 1 157 ? 32.841 33.716 93.451 1.00 27.53 156 LEU B CA 1
ATOM 3246 C C . LEU B 1 157 ? 33.958 33.724 94.492 1.00 30.35 156 LEU B C 1
ATOM 3247 O O . LEU B 1 157 ? 34.208 32.645 95.024 1.00 31.72 156 LEU B O 1
ATOM 3252 N N . PRO B 1 158 ? 34.704 34.837 94.760 1.00 25.67 157 PRO B N 1
ATOM 3253 C CA . PRO B 1 158 ? 35.828 34.752 95.699 1.00 25.48 157 PRO B CA 1
ATOM 3254 C C . PRO B 1 158 ? 35.478 34.274 97.105 1.00 27.55 157 PRO B C 1
ATOM 3255 O O . PRO B 1 158 ? 36.266 33.523 97.671 1.00 27.97 157 PRO B O 1
ATOM 3259 N N . SER B 1 159 ? 34.313 34.669 97.641 1.00 23.89 158 SER B N 1
ATOM 3260 C CA . SER B 1 159 ? 33.870 34.248 98.980 1.00 25.38 158 SER B CA 1
ATOM 3261 C C . SER B 1 159 ? 33.429 32.785 98.965 1.00 29.12 158 SER B C 1
ATOM 3262 O O . SER B 1 159 ? 33.643 32.092 99.937 1.00 29.33 158 SER B O 1
ATOM 3265 N N . MET B 1 160 ? 32.814 32.327 97.864 1.00 26.66 159 MET B N 1
ATOM 3266 C CA . MET B 1 160 ? 32.351 30.941 97.698 1.00 25.35 159 MET B CA 1
ATOM 3267 C C . MET B 1 160 ? 33.566 30.001 97.665 1.00 31.06 159 MET B C 1
ATOM 3268 O O . MET B 1 160 ? 33.523 28.936 98.274 1.00 30.26 159 MET B O 1
ATOM 3273 N N . ILE B 1 161 ? 34.650 30.412 96.965 1.00 29.16 160 ILE B N 1
ATOM 3274 C CA . ILE B 1 161 ? 35.902 29.656 96.843 1.00 28.77 160 ILE B CA 1
ATOM 3275 C C . ILE B 1 161 ? 36.562 29.535 98.212 1.00 36.59 160 ILE B C 1
ATOM 3276 O O . ILE B 1 161 ? 36.941 28.423 98.615 1.00 38.02 160 ILE B O 1
ATOM 3281 N N . LYS B 1 162 ? 36.677 30.681 98.932 1.00 33.57 161 LYS B N 1
ATOM 3282 C CA . LYS B 1 162 ? 37.299 30.804 100.259 1.00 33.65 161 LYS B CA 1
ATOM 3283 C C . LYS B 1 162 ? 36.684 29.836 101.252 1.00 36.26 161 LYS B C 1
ATOM 3284 O O . LYS B 1 162 ? 37.409 29.268 102.070 1.00 34.26 161 LYS B O 1
ATOM 3290 N N . ARG B 1 163 ? 35.346 29.656 101.171 1.00 32.57 162 ARG B N 1
ATOM 3291 C CA . ARG B 1 163 ? 34.553 28.786 102.044 1.00 31.95 162 ARG B CA 1
ATOM 3292 C C . ARG B 1 163 ? 34.302 27.404 101.442 1.00 36.69 162 ARG B C 1
ATOM 3293 O O . ARG B 1 163 ? 33.769 26.539 102.134 1.00 36.65 162 ARG B O 1
ATOM 3301 N N . ASN B 1 164 ? 34.685 27.200 100.161 1.00 33.59 163 ASN B N 1
ATOM 3302 C CA . ASN B 1 164 ? 34.470 25.984 99.372 1.00 33.09 163 ASN B CA 1
ATOM 3303 C C . ASN B 1 164 ? 32.997 25.569 99.423 1.00 38.23 163 ASN B C 1
ATOM 3304 O O . ASN B 1 164 ? 32.679 24.426 99.761 1.00 40.10 163 ASN B O 1
ATOM 3309 N N . HIS B 1 165 ? 32.096 26.523 99.146 1.00 32.42 164 HIS B N 1
ATOM 3310 C CA . HIS B 1 165 ? 30.666 26.290 99.217 1.00 32.01 164 HIS B CA 1
ATOM 3311 C C . HIS B 1 165 ? 29.923 27.363 98.446 1.00 34.86 164 HIS B C 1
ATOM 3312 O O . HIS B 1 165 ? 30.046 28.545 98.756 1.00 34.27 164 HIS B O 1
ATOM 3319 N N . GLY B 1 166 ? 29.158 26.936 97.449 1.00 31.55 165 GLY B N 1
ATOM 3320 C CA . GLY B 1 166 ? 28.373 27.821 96.604 1.00 30.42 165 GLY B CA 1
ATOM 3321 C C . GLY B 1 166 ? 27.658 27.079 95.506 1.00 33.59 165 GLY B C 1
ATOM 3322 O O . GLY B 1 166 ? 27.896 25.890 95.287 1.00 34.23 165 GLY B O 1
ATOM 3323 N N . HIS B 1 167 ? 26.768 27.770 94.817 1.00 28.43 166 HIS B N 1
ATOM 3324 C CA . HIS B 1 167 ? 26.023 27.216 93.704 1.00 26.96 166 HIS B CA 1
ATOM 3325 C C . HIS B 1 167 ? 25.785 28.352 92.726 1.00 29.45 166 HIS B C 1
ATOM 3326 O O . HIS B 1 167 ? 25.216 29.380 93.110 1.00 27.76 166 HIS B O 1
ATOM 3333 N N . ILE B 1 168 ? 26.296 28.192 91.484 1.00 25.53 167 ILE B N 1
ATOM 3334 C CA . ILE B 1 168 ? 26.170 29.172 90.398 1.00 25.39 167 ILE B CA 1
ATOM 3335 C C . ILE B 1 168 ? 25.127 28.642 89.421 1.00 29.54 167 ILE B C 1
ATOM 3336 O O . ILE B 1 168 ? 25.356 27.641 88.728 1.00 29.62 167 ILE B O 1
ATOM 3341 N N . VAL B 1 169 ? 23.983 29.317 89.377 1.00 25.42 168 VAL B N 1
ATOM 3342 C CA . VAL B 1 169 ? 22.862 28.955 88.517 1.00 24.13 168 VAL B CA 1
ATOM 3343 C C . VAL B 1 169 ? 22.772 29.903 87.300 1.00 26.49 168 VAL B C 1
ATOM 3344 O O . VAL B 1 169 ? 22.570 31.114 87.442 1.00 24.15 168 VAL B O 1
ATOM 3348 N N . THR B 1 170 ? 22.956 29.322 86.107 1.00 24.23 169 THR B N 1
ATOM 3349 C CA . THR B 1 170 ? 22.885 29.994 84.810 1.00 23.40 169 THR B CA 1
ATOM 3350 C C . THR B 1 170 ? 21.520 29.739 84.192 1.00 26.93 169 THR B C 1
ATOM 3351 O O . THR B 1 170 ? 21.215 28.599 83.816 1.00 27.67 169 THR B O 1
ATOM 3355 N N . VAL B 1 171 ? 20.712 30.796 84.051 1.00 21.93 170 VAL B N 1
ATOM 3356 C CA . VAL B 1 171 ? 19.439 30.654 83.365 1.00 22.28 170 VAL B CA 1
ATOM 3357 C C . VAL B 1 171 ? 19.714 30.970 81.874 1.00 27.97 170 VAL B C 1
ATOM 3358 O O . VAL B 1 171 ? 19.971 32.133 81.510 1.00 27.05 170 VAL B O 1
ATOM 3362 N N . ALA B 1 172 ? 19.752 29.914 81.046 1.00 23.46 171 ALA B N 1
ATOM 3363 C CA . ALA B 1 172 ? 19.966 30.068 79.613 1.00 23.24 171 ALA B CA 1
ATOM 3364 C C . ALA B 1 172 ? 18.615 29.930 78.890 1.00 27.11 171 ALA B C 1
ATOM 3365 O O . ALA B 1 172 ? 17.755 30.787 79.093 1.00 26.29 171 ALA B O 1
ATOM 3367 N N . SER B 1 173 ? 18.430 28.871 78.065 1.00 22.81 172 SER B N 1
ATOM 3368 C CA . SER B 1 173 ? 17.249 28.593 77.237 1.00 20.73 172 SER B CA 1
ATOM 3369 C C . SER B 1 173 ? 17.582 27.383 76.376 1.00 25.39 172 SER B C 1
ATOM 3370 O O . SER B 1 173 ? 18.762 27.037 76.249 1.00 25.69 172 SER B O 1
ATOM 3373 N N . VAL B 1 174 ? 16.576 26.791 75.703 1.00 23.19 173 VAL B N 1
ATOM 3374 C CA . VAL B 1 174 ? 16.844 25.760 74.683 1.00 23.49 173 VAL B CA 1
ATOM 3375 C C . VAL B 1 174 ? 17.537 26.462 73.461 1.00 27.18 173 VAL B C 1
ATOM 3376 O O . VAL B 1 174 ? 18.161 25.798 72.628 1.00 25.57 173 VAL B O 1
ATOM 3380 N N . CYS B 1 175 ? 17.445 27.822 73.418 1.00 25.41 174 CYS B N 1
ATOM 3381 C CA . CYS B 1 175 ? 18.060 28.726 72.429 1.00 25.68 174 CYS B CA 1
ATOM 3382 C C . CYS B 1 175 ? 19.572 28.784 72.583 1.00 28.56 174 CYS B C 1
ATOM 3383 O O . CYS B 1 175 ? 20.240 29.335 71.729 1.00 30.41 174 CYS B O 1
ATOM 3386 N N . GLY B 1 176 ? 20.085 28.234 73.673 1.00 24.55 175 GLY B N 1
ATOM 3387 C CA . GLY B 1 176 ? 21.510 28.111 73.936 1.00 23.99 175 GLY B CA 1
ATOM 3388 C C . GLY B 1 176 ? 22.037 26.772 73.461 1.00 27.49 175 GLY B C 1
ATOM 3389 O O . GLY B 1 176 ? 23.242 26.511 73.555 1.00 27.12 175 GLY B O 1
ATOM 3390 N N . HIS B 1 177 ? 21.124 25.927 72.914 1.00 24.40 176 HIS B N 1
ATOM 3391 C CA . HIS B 1 177 ? 21.387 24.579 72.394 1.00 24.30 176 HIS B CA 1
ATOM 3392 C C . HIS B 1 177 ? 21.015 24.470 70.932 1.00 29.83 176 HIS B C 1
ATOM 3393 O O . HIS B 1 177 ? 21.706 23.772 70.173 1.00 29.66 176 HIS B O 1
ATOM 3400 N N . GLU B 1 178 ? 19.958 25.186 70.517 1.00 27.67 177 GLU B N 1
ATOM 3401 C CA . GLU B 1 178 ? 19.550 25.225 69.115 1.00 29.02 177 GLU B CA 1
ATOM 3402 C C . GLU B 1 178 ? 19.262 26.634 68.622 1.00 31.98 177 GLU B C 1
ATOM 3403 O O . GLU B 1 178 ? 18.802 27.468 69.381 1.00 31.05 177 GLU B O 1
ATOM 3409 N N . GLY B 1 179 ? 19.527 26.880 67.343 1.00 29.71 178 GLY B N 1
ATOM 3410 C CA . GLY B 1 179 ? 19.228 28.165 66.736 1.00 29.65 178 GLY B CA 1
ATOM 3411 C C . GLY B 1 179 ? 17.745 28.275 66.427 1.00 34.81 178 GLY B C 1
ATOM 3412 O O . GLY B 1 179 ? 17.101 27.259 66.155 1.00 34.63 178 GLY B O 1
ATOM 3413 N N . ILE B 1 180 ? 17.174 29.489 66.519 1.00 30.88 179 ILE B N 1
ATOM 3414 C CA . ILE B 1 180 ? 15.774 29.751 66.200 1.00 30.23 179 ILE B CA 1
ATOM 3415 C C . ILE B 1 180 ? 15.757 30.973 65.292 1.00 31.73 179 ILE B C 1
ATOM 3416 O O . ILE B 1 180 ? 16.374 31.972 65.674 1.00 29.40 179 ILE B O 1
ATOM 3421 N N . PRO B 1 181 ? 14.992 30.965 64.158 1.00 30.52 180 PRO B N 1
ATOM 3422 C CA . PRO B 1 181 ? 14.849 32.187 63.339 1.00 30.87 180 PRO B CA 1
ATOM 3423 C C . PRO B 1 181 ? 14.208 33.348 64.123 1.00 35.08 180 PRO B C 1
ATOM 3424 O O . PRO B 1 181 ? 13.368 33.107 64.999 1.00 36.01 180 PRO B O 1
ATOM 3428 N N . TYR B 1 182 ? 14.605 34.608 63.814 1.00 30.22 181 TYR B N 1
ATOM 3429 C CA . TYR B 1 182 ? 14.151 35.867 64.438 1.00 29.49 181 TYR B CA 1
ATOM 3430 C C . TYR B 1 182 ? 14.742 36.075 65.842 1.00 30.86 181 TYR B C 1
ATOM 3431 O O . TYR B 1 182 ? 14.501 37.111 66.470 1.00 29.81 181 TYR B O 1
ATOM 3440 N N . LEU B 1 183 ? 15.558 35.121 66.309 1.00 25.52 182 LEU B N 1
ATOM 3441 C CA . LEU B 1 183 ? 16.226 35.224 67.599 1.00 24.72 182 LEU B CA 1
ATOM 3442 C C . LEU B 1 183 ? 17.741 34.988 67.452 1.00 27.70 182 LEU B C 1
ATOM 3443 O O . LEU B 1 183 ? 18.305 34.342 68.325 1.00 26.97 182 LEU B O 1
ATOM 3448 N N . ILE B 1 184 ? 18.404 35.485 66.357 1.00 23.35 183 ILE B N 1
ATOM 3449 C CA . ILE B 1 184 ? 19.853 35.288 66.144 1.00 22.13 183 ILE B CA 1
ATOM 3450 C C . ILE B 1 184 ? 20.662 35.945 67.265 1.00 25.63 183 ILE B C 1
ATOM 3451 O O . ILE B 1 184 ? 21.405 35.195 67.896 1.00 26.04 183 ILE B O 1
ATOM 3456 N N . PRO B 1 185 ? 20.542 37.280 67.580 1.00 20.06 184 PRO B N 1
ATOM 3457 C CA . PRO B 1 185 ? 21.351 37.841 68.691 1.00 19.00 184 PRO B CA 1
ATOM 3458 C C . PRO B 1 185 ? 21.095 37.164 70.037 1.00 24.17 184 PRO B C 1
ATOM 3459 O O . PRO B 1 185 ? 22.035 36.926 70.807 1.00 23.32 184 PRO B O 1
ATOM 3463 N N . TYR B 1 186 ? 19.830 36.781 70.280 1.00 22.18 185 TYR B N 1
ATOM 3464 C CA . TYR B 1 186 ? 19.373 36.104 71.485 1.00 21.77 185 TYR B CA 1
ATOM 3465 C C . TYR B 1 186 ? 19.936 34.689 71.634 1.00 24.37 185 TYR B C 1
ATOM 3466 O O . TYR B 1 186 ? 20.490 34.392 72.688 1.00 23.77 185 TYR B O 1
ATOM 3475 N N . CYS B 1 187 ? 19.834 33.841 70.595 1.00 21.40 186 CYS B N 1
ATOM 3476 C CA . CYS B 1 187 ? 20.388 32.476 70.584 1.00 22.57 186 CYS B CA 1
ATOM 3477 C C . CYS B 1 187 ? 21.892 32.518 70.823 1.00 28.75 186 CYS B C 1
ATOM 3478 O O . CYS B 1 187 ? 22.403 31.766 71.644 1.00 29.14 186 CYS B O 1
ATOM 3481 N N . SER B 1 188 ? 22.592 33.418 70.109 1.00 24.51 187 SER B N 1
ATOM 3482 C CA . SER B 1 188 ? 24.033 33.616 70.207 1.00 23.12 187 SER B CA 1
ATOM 3483 C C . SER B 1 188 ? 24.439 33.930 71.635 1.00 27.34 187 SER B C 1
ATOM 3484 O O . SER B 1 188 ? 25.348 33.283 72.148 1.00 28.99 187 SER B O 1
ATOM 3487 N N . SER B 1 189 ? 23.717 34.860 72.302 1.00 21.69 188 SER B N 1
ATOM 3488 C CA . SER B 1 189 ? 23.939 35.233 73.714 1.00 19.50 188 SER B CA 1
ATOM 3489 C C . SER B 1 189 ? 23.608 34.055 74.685 1.00 22.37 188 SER B C 1
ATOM 3490 O O . SER B 1 189 ? 24.269 33.896 75.704 1.00 22.74 188 SER B O 1
ATOM 3493 N N . LYS B 1 190 ? 22.612 33.229 74.346 1.00 18.66 189 LYS B N 1
ATOM 3494 C CA . LYS B 1 190 ? 22.212 32.066 75.140 1.00 17.93 189 LYS B CA 1
ATOM 3495 C C . LYS B 1 190 ? 23.188 30.898 74.987 1.00 21.67 189 LYS B C 1
ATOM 3496 O O . LYS B 1 190 ? 23.383 30.171 75.946 1.00 22.66 189 LYS B O 1
ATOM 3502 N N . PHE B 1 191 ? 23.801 30.716 73.793 1.00 18.01 190 PHE B N 1
ATOM 3503 C CA . PHE B 1 191 ? 24.849 29.718 73.540 1.00 16.88 190 PHE B CA 1
ATOM 3504 C C . PHE B 1 191 ? 26.060 30.107 74.439 1.00 19.70 190 PHE B C 1
ATOM 3505 O O . PHE B 1 191 ? 26.615 29.258 75.138 1.00 19.63 190 PHE B O 1
ATOM 3513 N N . ALA B 1 192 ? 26.383 31.418 74.484 1.00 14.69 191 ALA B N 1
ATOM 3514 C CA . ALA B 1 192 ? 27.415 32.011 75.324 1.00 14.27 191 ALA B CA 1
ATOM 3515 C C . ALA B 1 192 ? 27.182 31.722 76.821 1.00 20.52 191 ALA B C 1
ATOM 3516 O O . ALA B 1 192 ? 28.146 31.443 77.541 1.00 21.04 191 ALA B O 1
ATOM 3518 N N . ALA B 1 193 ? 25.903 31.740 77.282 1.00 17.84 192 ALA B N 1
ATOM 3519 C CA . ALA B 1 193 ? 25.527 31.433 78.664 1.00 16.59 192 ALA B CA 1
ATOM 3520 C C . ALA B 1 193 ? 25.769 29.935 78.993 1.00 24.25 192 ALA B C 1
ATOM 3521 O O . ALA B 1 193 ? 26.307 29.619 80.053 1.00 24.61 192 ALA B O 1
ATOM 3523 N N . VAL B 1 194 ? 25.425 29.030 78.055 1.00 22.99 193 VAL B N 1
ATOM 3524 C CA . VAL B 1 194 ? 25.643 27.581 78.145 1.00 22.99 193 VAL B CA 1
ATOM 3525 C C . VAL B 1 194 ? 27.169 27.292 78.198 1.00 26.63 193 VAL B C 1
ATOM 3526 O O . VAL B 1 194 ? 27.607 26.481 79.007 1.00 25.99 193 VAL B O 1
ATOM 3530 N N . GLY B 1 195 ? 27.948 27.981 77.362 1.00 22.37 194 GLY B N 1
ATOM 3531 C CA . GLY B 1 195 ? 29.403 27.868 77.325 1.00 21.07 194 GLY B CA 1
ATOM 3532 C C . GLY B 1 195 ? 30.070 28.342 78.598 1.00 25.37 194 GLY B C 1
ATOM 3533 O O . GLY B 1 195 ? 31.019 27.711 79.068 1.00 24.60 194 GLY B O 1
ATOM 3534 N N . PHE B 1 196 ? 29.563 29.449 79.182 1.00 21.48 195 PHE B N 1
ATOM 3535 C CA . PHE B 1 196 ? 30.070 30.003 80.438 1.00 21.10 195 PHE B CA 1
ATOM 3536 C C . PHE B 1 196 ? 29.865 28.958 81.542 1.00 25.30 195 PHE B C 1
ATOM 3537 O O . PHE B 1 196 ? 30.814 28.645 82.249 1.00 24.92 195 PHE B O 1
ATOM 3545 N N . HIS B 1 197 ? 28.648 28.375 81.627 1.00 21.86 196 HIS B N 1
ATOM 3546 C CA . HIS B 1 197 ? 28.313 27.329 82.589 1.00 21.82 196 HIS B CA 1
ATOM 3547 C C . HIS B 1 197 ? 29.199 26.100 82.420 1.00 27.36 196 HIS B C 1
ATOM 3548 O O . HIS B 1 197 ? 29.694 25.592 83.418 1.00 28.62 196 HIS B O 1
ATOM 3555 N N . ARG B 1 198 ? 29.383 25.608 81.173 1.00 25.14 197 ARG B N 1
ATOM 3556 C CA . ARG B 1 198 ? 30.197 24.418 80.897 1.00 24.27 197 ARG B CA 1
ATOM 3557 C C . ARG B 1 198 ? 31.680 24.610 81.236 1.00 27.59 197 ARG B C 1
ATOM 3558 O O . ARG B 1 198 ? 32.246 23.784 81.935 1.00 29.79 197 ARG B O 1
ATOM 3566 N N . ALA B 1 199 ? 32.289 25.703 80.772 1.00 22.38 198 ALA B N 1
ATOM 3567 C CA . ALA B 1 199 ? 33.684 26.013 81.042 1.00 22.24 198 ALA B CA 1
ATOM 3568 C C . ALA B 1 199 ? 33.916 26.313 82.538 1.00 26.67 198 ALA B C 1
ATOM 3569 O O . ALA B 1 199 ? 34.935 25.872 83.075 1.00 27.35 198 ALA B O 1
ATOM 3571 N N . LEU B 1 200 ? 32.935 26.978 83.229 1.00 22.40 199 LEU B N 1
ATOM 3572 C CA . LEU B 1 200 ? 32.987 27.245 84.673 1.00 20.45 199 LEU B CA 1
ATOM 3573 C C . LEU B 1 200 ? 32.984 25.941 85.476 1.00 27.40 199 LEU B C 1
ATOM 3574 O O . LEU B 1 200 ? 33.776 25.810 86.411 1.00 26.38 199 LEU B O 1
ATOM 3579 N N . THR B 1 201 ? 32.116 24.968 85.097 1.00 27.27 200 THR B N 1
ATOM 3580 C CA . THR B 1 201 ? 32.034 23.645 85.749 1.00 28.29 200 THR B CA 1
ATOM 3581 C C . THR B 1 201 ? 33.405 22.960 85.671 1.00 33.57 200 THR B C 1
ATOM 3582 O O . THR B 1 201 ? 33.970 22.591 86.708 1.00 34.28 200 THR B O 1
ATOM 3586 N N . LEU B 1 202 ? 33.957 22.863 84.445 1.00 29.03 201 LEU B N 1
ATOM 3587 C CA . LEU B 1 202 ? 35.247 22.244 84.166 1.00 28.27 201 LEU B CA 1
ATOM 3588 C C . LEU B 1 202 ? 36.444 22.930 84.860 1.00 30.40 201 LEU B C 1
ATOM 3589 O O . LEU B 1 202 ? 37.320 22.221 85.367 1.00 30.91 201 LEU B O 1
ATOM 3594 N N . GLU B 1 203 ? 36.469 24.281 84.921 1.00 24.29 202 GLU B N 1
ATOM 3595 C CA . GLU B 1 203 ? 37.540 25.026 85.593 1.00 24.43 202 GLU B CA 1
ATOM 3596 C C . GLU B 1 203 ? 37.568 24.795 87.115 1.00 31.25 202 GLU B C 1
ATOM 3597 O O . GLU B 1 203 ? 38.649 24.568 87.654 1.00 32.00 202 GLU B O 1
ATOM 3603 N N . LEU B 1 204 ? 36.397 24.869 87.804 1.00 28.19 203 LEU B N 1
ATOM 3604 C CA . LEU B 1 204 ? 36.286 24.618 89.237 1.00 29.38 203 LEU B CA 1
ATOM 3605 C C . LEU B 1 204 ? 36.830 23.237 89.552 1.00 37.45 203 LEU B C 1
ATOM 3606 O O . LEU B 1 204 ? 37.598 23.090 90.499 1.00 38.05 203 LEU B O 1
ATOM 3611 N N . GLN B 1 205 ? 36.466 22.235 88.719 1.00 36.29 204 GLN B N 1
ATOM 3612 C CA . GLN B 1 205 ? 36.909 20.842 88.820 1.00 36.84 204 GLN B CA 1
ATOM 3613 C C . GLN B 1 205 ? 38.442 20.798 88.705 1.00 41.01 204 GLN B C 1
ATOM 3614 O O . GLN B 1 205 ? 39.100 20.315 89.625 1.00 41.66 204 GLN B O 1
ATOM 3620 N N . ALA B 1 206 ? 39.001 21.387 87.631 1.00 36.82 205 ALA B N 1
ATOM 3621 C CA . ALA B 1 206 ? 40.442 21.464 87.367 1.00 36.54 205 ALA B CA 1
ATOM 3622 C C . ALA B 1 206 ? 41.219 22.170 88.478 1.00 41.52 205 ALA B C 1
ATOM 3623 O O . ALA B 1 206 ? 42.358 21.790 88.757 1.00 40.71 205 ALA B O 1
ATOM 3625 N N . LEU B 1 207 ? 40.593 23.179 89.122 1.00 38.86 206 LEU B N 1
ATOM 3626 C CA . LEU B 1 207 ? 41.190 23.950 90.213 1.00 38.89 206 LEU B CA 1
ATOM 3627 C C . LEU B 1 207 ? 41.037 23.296 91.584 1.00 43.42 206 LEU B C 1
ATOM 3628 O O . LEU B 1 207 ? 41.511 23.843 92.585 1.00 43.62 206 LEU B O 1
ATOM 3633 N N . GLY B 1 208 ? 40.423 22.113 91.607 1.00 39.46 207 GLY B N 1
ATOM 3634 C CA . GLY B 1 208 ? 40.206 21.328 92.817 1.00 38.00 207 GLY B CA 1
ATOM 3635 C C . GLY B 1 208 ? 39.144 21.891 93.744 1.00 40.20 207 GLY B C 1
ATOM 3636 O O . GLY B 1 208 ? 39.162 21.585 94.941 1.00 41.53 207 GLY B O 1
ATOM 3637 N N . ILE B 1 209 ? 38.218 22.727 93.213 1.00 33.83 208 ILE B N 1
ATOM 3638 C CA . ILE B 1 209 ? 37.127 23.338 93.995 1.00 33.00 208 ILE B CA 1
ATOM 3639 C C . ILE B 1 209 ? 35.885 22.427 93.940 1.00 38.74 208 ILE B C 1
ATOM 3640 O O . ILE B 1 209 ? 35.098 22.459 92.989 1.00 39.21 208 ILE B O 1
ATOM 3645 N N . THR B 1 210 ? 35.727 21.612 94.971 1.00 36.75 209 THR B N 1
ATOM 3646 C CA . THR B 1 210 ? 34.666 20.606 95.080 1.00 36.84 209 THR B CA 1
ATOM 3647 C C . THR B 1 210 ? 33.324 21.109 95.658 1.00 39.60 209 THR B C 1
ATOM 3648 O O . THR B 1 210 ? 32.305 20.475 95.404 1.00 40.08 209 THR B O 1
ATOM 3652 N N . GLY B 1 211 ? 33.333 22.220 96.401 1.00 34.76 210 GLY B N 1
ATOM 3653 C CA . GLY B 1 211 ? 32.153 22.758 97.082 1.00 33.35 210 GLY B CA 1
ATOM 3654 C C . GLY B 1 211 ? 31.228 23.670 96.309 1.00 34.91 210 GLY B C 1
ATOM 3655 O O . GLY B 1 211 ? 30.118 23.966 96.776 1.00 33.79 210 GLY B O 1
ATOM 3656 N N . ILE B 1 212 ? 31.679 24.139 95.140 1.00 30.30 211 ILE B N 1
ATOM 3657 C CA . ILE B 1 212 ? 30.894 25.044 94.303 1.00 29.74 211 ILE B CA 1
ATOM 3658 C C . ILE B 1 212 ? 30.204 24.266 93.196 1.00 33.93 211 ILE B C 1
ATOM 3659 O O . ILE B 1 212 ? 30.867 23.664 92.347 1.00 33.52 211 ILE B O 1
ATOM 3664 N N . LYS B 1 213 ? 28.867 24.228 93.249 1.00 30.38 212 LYS B N 1
ATOM 3665 C CA . LYS B 1 213 ? 28.043 23.507 92.269 1.00 29.63 212 LYS B CA 1
ATOM 3666 C C . LYS B 1 213 ? 27.539 24.453 91.172 1.00 33.42 212 LYS B C 1
ATOM 3667 O O . LYS B 1 213 ? 27.532 25.677 91.354 1.00 33.14 212 LYS B O 1
ATOM 3673 N N . THR B 1 214 ? 27.167 23.892 90.019 1.00 29.43 213 THR B N 1
ATOM 3674 C CA . THR B 1 214 ? 26.676 24.669 88.890 1.00 29.05 213 THR B CA 1
ATOM 3675 C C . THR B 1 214 ? 25.473 23.977 88.283 1.00 34.06 213 THR B C 1
ATOM 3676 O O . THR B 1 214 ? 25.471 22.754 88.130 1.00 35.47 213 THR B O 1
ATOM 3680 N N . SER B 1 215 ? 24.454 24.766 87.928 1.00 28.86 214 SER B N 1
ATOM 3681 C CA . SER B 1 215 ? 23.234 24.306 87.269 1.00 26.72 214 SER B CA 1
ATOM 3682 C C . SER B 1 215 ? 22.952 25.277 86.155 1.00 27.61 214 SER B C 1
ATOM 3683 O O . SER B 1 215 ? 23.198 26.476 86.302 1.00 26.23 214 SER B O 1
ATOM 3686 N N . CYS B 1 216 ? 22.412 24.764 85.055 1.00 24.23 215 CYS B N 1
ATOM 3687 C CA . CYS B 1 216 ? 22.053 25.541 83.888 1.00 24.82 215 CYS B CA 1
ATOM 3688 C C . CYS B 1 216 ? 20.610 25.207 83.543 1.00 29.92 215 CYS B C 1
ATOM 3689 O O . CYS B 1 216 ? 20.293 24.049 83.254 1.00 31.00 215 CYS B O 1
ATOM 3692 N N . LEU B 1 217 ? 19.725 26.207 83.639 1.00 24.99 216 LEU B N 1
ATOM 3693 C CA . LEU B 1 217 ? 18.311 26.025 83.324 1.00 24.25 216 LEU B CA 1
ATOM 3694 C C . LEU B 1 217 ? 18.065 26.365 81.849 1.00 26.03 216 LEU B C 1
ATOM 3695 O O . LEU B 1 217 ? 18.345 27.483 81.420 1.00 24.31 216 LEU B O 1
ATOM 3700 N N . CYS B 1 218 ? 17.552 25.393 81.093 1.00 23.79 217 CYS B N 1
ATOM 3701 C CA . CYS B 1 218 ? 17.238 25.562 79.679 1.00 25.88 217 CYS B CA 1
ATOM 3702 C C . CYS B 1 218 ? 15.779 25.273 79.346 1.00 29.01 217 CYS B C 1
ATOM 3703 O O . CYS B 1 218 ? 15.461 24.189 78.847 1.00 29.41 217 CYS B O 1
ATOM 3706 N N . PRO B 1 219 ? 14.875 26.250 79.582 1.00 24.57 218 PRO B N 1
ATOM 3707 C CA . PRO B 1 219 ? 13.467 26.032 79.230 1.00 25.69 218 PRO B CA 1
ATOM 3708 C C . PRO B 1 219 ? 13.172 26.316 77.744 1.00 32.87 218 PRO B C 1
ATOM 3709 O O . PRO B 1 219 ? 13.946 26.995 77.051 1.00 31.33 218 PRO B O 1
ATOM 3713 N N . VAL B 1 220 ? 12.020 25.801 77.261 1.00 32.29 219 VAL B N 1
ATOM 3714 C CA . VAL B 1 220 ? 11.505 26.111 75.924 1.00 32.15 219 VAL B CA 1
ATOM 3715 C C . VAL B 1 220 ? 10.700 27.416 76.139 1.00 38.18 219 VAL B C 1
ATOM 3716 O O . VAL B 1 220 ? 10.879 28.050 77.184 1.00 39.51 219 VAL B O 1
ATOM 3720 N N . PHE B 1 221 ? 9.807 27.800 75.206 1.00 34.54 220 PHE B N 1
ATOM 3721 C CA . PHE B 1 221 ? 8.970 28.988 75.380 1.00 33.33 220 PHE B CA 1
ATOM 3722 C C . PHE B 1 221 ? 8.138 28.875 76.677 1.00 36.83 220 PHE B C 1
ATOM 3723 O O . PHE B 1 221 ? 7.584 27.812 76.954 1.00 37.40 220 PHE B O 1
ATOM 3731 N N . VAL B 1 222 ? 8.084 29.970 77.464 1.00 32.92 221 VAL B N 1
ATOM 3732 C CA . VAL B 1 222 ? 7.336 30.101 78.729 1.00 32.63 221 VAL B CA 1
ATOM 3733 C C . VAL B 1 222 ? 6.421 31.339 78.612 1.00 38.86 221 VAL B C 1
ATOM 3734 O O . VAL B 1 222 ? 6.810 32.393 78.070 1.00 38.12 221 VAL B O 1
ATOM 3738 N N . ASN B 1 223 ? 5.205 31.186 79.133 1.00 35.80 222 ASN B N 1
ATOM 3739 C CA . ASN B 1 223 ? 4.162 32.203 79.134 1.00 35.98 222 ASN B CA 1
ATOM 3740 C C . ASN B 1 223 ? 4.429 33.248 80.237 1.00 41.90 222 ASN B C 1
ATOM 3741 O O . ASN B 1 223 ? 3.738 33.266 81.269 1.00 43.31 222 ASN B O 1
ATOM 3746 N N . THR B 1 224 ? 5.446 34.101 80.017 1.00 36.48 223 THR B N 1
ATOM 3747 C CA . THR B 1 224 ? 5.852 35.153 80.958 1.00 34.39 223 THR B CA 1
ATOM 3748 C C . THR B 1 224 ? 5.671 36.540 80.343 1.00 36.04 223 THR B C 1
ATOM 3749 O O . THR B 1 224 ? 5.803 37.545 81.035 1.00 37.42 223 THR B O 1
ATOM 3753 N N . GLY B 1 225 ? 5.400 36.580 79.049 1.00 29.64 224 GLY B N 1
ATOM 3754 C CA . GLY B 1 225 ? 5.322 37.827 78.312 1.00 29.28 224 GLY B CA 1
ATOM 3755 C C . GLY B 1 225 ? 6.690 38.305 77.830 1.00 33.60 224 GLY B C 1
ATOM 3756 O O . GLY B 1 225 ? 6.784 39.398 77.274 1.00 33.94 224 GLY B O 1
ATOM 3757 N N . PHE B 1 226 ? 7.778 37.512 78.062 1.00 28.72 225 PHE B N 1
ATOM 3758 C CA . PHE B 1 226 ? 9.145 37.835 77.636 1.00 28.66 225 PHE B CA 1
ATOM 3759 C C . PHE B 1 226 ? 9.204 38.010 76.088 1.00 35.44 225 PHE B C 1
ATOM 3760 O O . PHE B 1 226 ? 9.746 38.999 75.574 1.00 35.21 225 PHE B O 1
ATOM 3768 N N . THR B 1 227 ? 8.586 37.073 75.360 1.00 33.05 226 THR B N 1
ATOM 3769 C CA . THR B 1 227 ? 8.440 37.161 73.919 1.00 33.71 226 THR B CA 1
ATOM 3770 C C . THR B 1 227 ? 6.986 36.988 73.582 1.00 43.12 226 THR B C 1
ATOM 3771 O O . THR B 1 227 ? 6.194 36.461 74.379 1.00 42.81 226 THR B O 1
ATOM 3775 N N . LYS B 1 228 ? 6.631 37.459 72.397 1.00 44.12 227 LYS B N 1
ATOM 3776 C CA . LYS B 1 228 ? 5.283 37.369 71.888 1.00 45.57 227 LYS B CA 1
ATOM 3777 C C . LYS B 1 228 ? 5.033 35.903 71.552 1.00 52.39 227 LYS B C 1
ATOM 3778 O O . LYS B 1 228 ? 5.898 35.252 70.959 1.00 51.04 227 LYS B O 1
ATOM 3784 N N . ASN B 1 229 ? 3.889 35.373 72.009 1.00 52.45 228 ASN B N 1
ATOM 3785 C CA . ASN B 1 229 ? 3.456 33.988 71.803 1.00 53.98 228 ASN B CA 1
ATOM 3786 C C . ASN B 1 229 ? 3.574 33.559 70.315 1.00 61.82 228 ASN B C 1
ATOM 3787 O O . ASN B 1 229 ? 3.189 34.343 69.440 1.00 60.66 228 ASN B O 1
ATOM 3792 N N . PRO B 1 230 ? 4.170 32.372 70.011 1.00 61.99 229 PRO B N 1
ATOM 3793 C CA . PRO B 1 230 ? 4.308 31.955 68.607 1.00 63.53 229 PRO B CA 1
ATOM 3794 C C . PRO B 1 230 ? 2.986 31.925 67.834 1.00 73.52 229 PRO B C 1
ATOM 3795 O O . PRO B 1 230 ? 1.933 31.526 68.364 1.00 72.83 229 PRO B O 1
ATOM 3799 N N . SER B 1 231 ? 3.063 32.408 66.581 1.00 74.48 230 SER B N 1
ATOM 3800 C CA . SER B 1 231 ? 1.985 32.560 65.602 1.00 76.60 230 SER B CA 1
ATOM 3801 C C . SER B 1 231 ? 0.980 31.388 65.561 1.00 85.65 230 SER B C 1
ATOM 3802 O O . SER B 1 231 ? -0.187 31.577 65.932 1.00 85.73 230 SER B O 1
ATOM 3805 N N . THR B 1 232 ? 1.437 30.183 65.141 1.00 85.07 231 THR B N 1
ATOM 3806 C CA . THR B 1 232 ? 0.580 28.996 65.012 1.00 85.92 231 THR B CA 1
ATOM 3807 C C . THR B 1 232 ? 0.979 27.848 65.971 1.00 91.44 231 THR B C 1
ATOM 3808 O O . THR B 1 232 ? 0.094 27.111 66.421 1.00 91.32 231 THR B O 1
ATOM 3812 N N . ARG B 1 233 ? 2.297 27.701 66.279 1.00 88.44 232 ARG B N 1
ATOM 3813 C CA . ARG B 1 233 ? 2.837 26.655 67.162 1.00 117.08 232 ARG B CA 1
ATOM 3814 C C . ARG B 1 233 ? 2.387 26.808 68.615 1.00 158.17 232 ARG B C 1
ATOM 3815 O O . ARG B 1 233 ? 2.381 27.912 69.157 1.00 124.97 232 ARG B O 1
ATOM 3817 N N . PRO B 1 236 ? 4.962 23.241 72.782 1.00 53.76 235 PRO B N 1
ATOM 3818 C CA . PRO B 1 236 ? 4.899 22.669 74.140 1.00 53.96 235 PRO B CA 1
ATOM 3819 C C . PRO B 1 236 ? 4.571 23.719 75.223 1.00 58.84 235 PRO B C 1
ATOM 3820 O O . PRO B 1 236 ? 5.439 24.497 75.662 1.00 57.97 235 PRO B O 1
ATOM 3824 N N . ILE B 1 237 ? 3.273 23.757 75.609 1.00 55.17 236 ILE B N 1
ATOM 3825 C CA . ILE B 1 237 ? 2.653 24.663 76.590 1.00 54.40 236 ILE B CA 1
ATOM 3826 C C . ILE B 1 237 ? 3.365 24.572 77.968 1.00 58.18 236 ILE B C 1
ATOM 3827 O O . ILE B 1 237 ? 3.182 23.569 78.674 1.00 58.89 236 ILE B O 1
ATOM 3832 N N . LEU B 1 238 ? 4.185 25.611 78.331 1.00 52.28 237 LEU B N 1
ATOM 3833 C CA . LEU B 1 238 ? 4.974 25.661 79.584 1.00 50.27 237 LEU B CA 1
ATOM 3834 C C . LEU B 1 238 ? 4.671 26.896 80.468 1.00 52.02 237 LEU B C 1
ATOM 3835 O O . LEU B 1 238 ? 4.989 28.017 80.072 1.00 51.02 237 LEU B O 1
ATOM 3840 N N . GLU B 1 239 ? 4.116 26.682 81.686 1.00 48.31 238 GLU B N 1
ATOM 3841 C CA . GLU B 1 239 ? 3.787 27.743 82.659 1.00 47.14 238 GLU B CA 1
ATOM 3842 C C . GLU B 1 239 ? 4.956 28.094 83.611 1.00 49.48 238 GLU B C 1
ATOM 3843 O O . GLU B 1 239 ? 5.852 27.271 83.813 1.00 50.42 238 GLU B O 1
ATOM 3849 N N . THR B 1 240 ? 4.957 29.336 84.151 1.00 42.48 239 THR B N 1
ATOM 3850 C CA . THR B 1 240 ? 6.030 29.884 84.994 1.00 40.87 239 THR B CA 1
ATOM 3851 C C . THR B 1 240 ? 6.314 29.076 86.265 1.00 44.37 239 THR B C 1
ATOM 3852 O O . THR B 1 240 ? 7.487 28.871 86.582 1.00 42.53 239 THR B O 1
ATOM 3856 N N . ASP B 1 241 ? 5.260 28.654 87.005 1.00 42.11 240 ASP B N 1
ATOM 3857 C CA . ASP B 1 241 ? 5.423 27.900 88.248 1.00 42.58 240 ASP B CA 1
ATOM 3858 C C . ASP B 1 241 ? 6.079 26.534 88.017 1.00 47.05 240 ASP B C 1
ATOM 3859 O O . ASP B 1 241 ? 6.854 26.082 88.862 1.00 48.01 240 ASP B O 1
ATOM 3864 N N . THR B 1 242 ? 5.808 25.910 86.849 1.00 42.39 241 THR B N 1
ATOM 3865 C CA . THR B 1 242 ? 6.383 24.623 86.419 1.00 41.18 241 THR B CA 1
ATOM 3866 C C . THR B 1 242 ? 7.909 24.758 86.254 1.00 42.11 241 THR B C 1
ATOM 3867 O O . THR B 1 242 ? 8.655 23.889 86.707 1.00 42.73 241 THR B O 1
ATOM 3871 N N . VAL B 1 243 ? 8.350 25.857 85.624 1.00 34.48 242 VAL B N 1
ATOM 3872 C CA . VAL B 1 243 ? 9.754 26.161 85.363 1.00 32.94 242 VAL B CA 1
ATOM 3873 C C . VAL B 1 243 ? 10.489 26.419 86.677 1.00 34.54 242 VAL B C 1
ATOM 3874 O O . VAL B 1 243 ? 11.568 25.859 86.889 1.00 33.52 242 VAL B O 1
ATOM 3878 N N . ALA B 1 244 ? 9.887 27.241 87.566 1.00 30.21 243 ALA B N 1
ATOM 3879 C CA . ALA B 1 244 ? 10.432 27.566 88.894 1.00 28.35 243 ALA B CA 1
ATOM 3880 C C . ALA B 1 244 ? 10.578 26.290 89.751 1.00 32.63 243 ALA B C 1
ATOM 3881 O O . ALA B 1 244 ? 11.576 26.160 90.448 1.00 32.27 243 ALA B O 1
ATOM 3883 N N . ARG B 1 245 ? 9.611 25.335 89.658 1.00 30.57 244 ARG B N 1
ATOM 3884 C CA . ARG B 1 245 ? 9.648 24.041 90.349 1.00 31.33 244 ARG B CA 1
ATOM 3885 C C . ARG B 1 245 ? 10.784 23.164 89.802 1.00 37.24 244 ARG B C 1
ATOM 3886 O O . ARG B 1 245 ? 11.530 22.580 90.571 1.00 38.56 244 ARG B O 1
ATOM 3894 N N . SER B 1 246 ? 10.925 23.090 88.482 1.00 34.88 245 SER B N 1
ATOM 3895 C CA . SER B 1 246 ? 11.972 22.324 87.802 1.00 33.81 245 SER B CA 1
ATOM 3896 C C . SER B 1 246 ? 13.361 22.817 88.197 1.00 36.41 245 SER B C 1
ATOM 3897 O O . SER B 1 246 ? 14.226 22.001 88.518 1.00 36.84 245 SER B O 1
ATOM 3900 N N . LEU B 1 247 ? 13.555 24.148 88.208 1.00 31.31 246 LEU B N 1
ATOM 3901 C CA . LEU B 1 247 ? 14.800 24.781 88.619 1.00 31.10 246 LEU B CA 1
ATOM 3902 C C . LEU B 1 247 ? 15.144 24.447 90.081 1.00 35.85 246 LEU B C 1
ATOM 3903 O O . LEU B 1 247 ? 16.259 23.989 90.333 1.00 36.45 246 LEU B O 1
ATOM 3908 N N . ILE B 1 248 ? 14.193 24.645 91.031 1.00 32.47 247 ILE B N 1
ATOM 3909 C CA . ILE B 1 248 ? 14.444 24.373 92.454 1.00 33.51 247 ILE B CA 1
ATOM 3910 C C . ILE B 1 248 ? 14.784 22.889 92.661 1.00 40.86 247 ILE B C 1
ATOM 3911 O O . ILE B 1 248 ? 15.760 22.598 93.352 1.00 40.38 247 ILE B O 1
ATOM 3916 N N . ASP B 1 249 ? 14.061 21.970 91.980 1.00 39.40 248 ASP B N 1
ATOM 3917 C CA . ASP B 1 249 ? 14.327 20.532 92.070 1.00 39.57 248 ASP B CA 1
ATOM 3918 C C . ASP B 1 249 ? 15.701 20.180 91.507 1.00 42.77 248 ASP B C 1
ATOM 3919 O O . ASP B 1 249 ? 16.354 19.292 92.048 1.00 43.78 248 ASP B O 1
ATOM 3924 N N . GLY B 1 250 ? 16.139 20.917 90.480 1.00 36.83 249 GLY B N 1
ATOM 3925 C CA . GLY B 1 250 ? 17.450 20.766 89.850 1.00 35.82 249 GLY B CA 1
ATOM 3926 C C . GLY B 1 250 ? 18.591 21.234 90.733 1.00 38.82 249 GLY B C 1
ATOM 3927 O O . GLY B 1 250 ? 19.595 20.533 90.864 1.00 40.16 249 GLY B O 1
ATOM 3928 N N . ILE B 1 251 ? 18.447 22.419 91.348 1.00 33.62 250 ILE B N 1
ATOM 3929 C CA . ILE B 1 251 ? 19.422 23.002 92.287 1.00 32.69 250 ILE B CA 1
ATOM 3930 C C . ILE B 1 251 ? 19.642 22.092 93.520 1.00 37.38 250 ILE B C 1
ATOM 3931 O O . ILE B 1 251 ? 20.790 21.817 93.894 1.00 38.64 250 ILE B O 1
ATOM 3936 N N . LEU B 1 252 ? 18.536 21.646 94.146 1.00 32.35 251 LEU B N 1
ATOM 3937 C CA . LEU B 1 252 ? 18.540 20.841 95.368 1.00 31.88 251 LEU B CA 1
ATOM 3938 C C . LEU B 1 252 ? 19.192 19.480 95.182 1.00 37.69 251 LEU B C 1
ATOM 3939 O O . LEU B 1 252 ? 19.698 18.886 96.129 1.00 37.08 251 LEU B O 1
ATOM 3944 N N . THR B 1 253 ? 19.188 19.005 93.951 1.00 36.55 252 THR B N 1
ATOM 3945 C CA . THR B 1 253 ? 19.651 17.688 93.543 1.00 36.54 252 THR B CA 1
ATOM 3946 C C . THR B 1 253 ? 21.023 17.794 92.817 1.00 40.17 252 THR B C 1
ATOM 3947 O O . THR B 1 253 ? 21.583 16.773 92.401 1.00 40.28 252 THR B O 1
ATOM 3951 N N . ASN B 1 254 ? 21.576 19.025 92.742 1.00 34.68 253 ASN B N 1
ATOM 3952 C CA . ASN B 1 254 ? 22.842 19.385 92.095 1.00 33.84 253 ASN B CA 1
ATOM 3953 C C . ASN B 1 254 ? 22.922 18.965 90.606 1.00 38.24 253 ASN B C 1
ATOM 3954 O O . ASN B 1 254 ? 24.010 18.628 90.111 1.00 37.90 253 ASN B O 1
ATOM 3959 N N . LYS B 1 255 ? 21.772 19.026 89.889 1.00 33.07 254 LYS B N 1
ATOM 3960 C CA . LYS B 1 255 ? 21.693 18.693 88.476 1.00 31.93 254 LYS B CA 1
ATOM 3961 C C . LYS B 1 255 ? 22.332 19.827 87.653 1.00 36.93 254 LYS B C 1
ATOM 3962 O O . LYS B 1 255 ? 21.984 20.996 87.826 1.00 36.43 254 LYS B O 1
ATOM 3968 N N . LYS B 1 256 ? 23.310 19.472 86.808 1.00 33.31 255 LYS B N 1
ATOM 3969 C CA . LYS B 1 256 ? 24.051 20.410 85.972 1.00 32.61 255 LYS B CA 1
ATOM 3970 C C . LYS B 1 256 ? 23.225 21.010 84.844 1.00 34.13 255 LYS B C 1
ATOM 3971 O O . LYS B 1 256 ? 23.271 22.217 84.670 1.00 33.41 255 LYS B O 1
ATOM 3977 N N . MET B 1 257 ? 22.500 20.190 84.060 1.00 30.19 256 MET B N 1
ATOM 3978 C CA . MET B 1 257 ? 21.723 20.684 82.911 1.00 29.46 256 MET B CA 1
ATOM 3979 C C . MET B 1 257 ? 20.243 20.369 83.081 1.00 34.45 256 MET B C 1
ATOM 3980 O O . MET B 1 257 ? 19.841 19.210 83.011 1.00 35.34 256 MET B O 1
ATOM 3985 N N . ILE B 1 258 ? 19.439 21.402 83.348 1.00 31.43 257 ILE B N 1
ATOM 3986 C CA . ILE B 1 258 ? 18.005 21.262 83.602 1.00 30.70 257 ILE B CA 1
ATOM 3987 C C . ILE B 1 258 ? 17.211 21.735 82.391 1.00 35.94 257 ILE B C 1
ATOM 3988 O O . ILE B 1 258 ? 17.038 22.939 82.199 1.00 36.71 257 ILE B O 1
ATOM 3993 N N . PHE B 1 259 ? 16.744 20.785 81.568 1.00 32.67 258 PHE B N 1
ATOM 3994 C CA . PHE B 1 259 ? 15.913 21.098 80.403 1.00 32.37 258 PHE B CA 1
ATOM 3995 C C . PHE B 1 259 ? 14.470 21.101 80.850 1.00 35.75 258 PHE B C 1
ATOM 3996 O O . PHE B 1 259 ? 14.088 20.259 81.656 1.00 34.51 258 PHE B O 1
ATOM 4004 N N . VAL B 1 260 ? 13.695 22.102 80.409 1.00 33.40 259 VAL B N 1
ATOM 4005 C CA . VAL B 1 260 ? 12.278 22.207 80.775 1.00 33.19 259 VAL B CA 1
ATOM 4006 C C . VAL B 1 260 ? 11.463 22.321 79.469 1.00 35.18 259 VAL B C 1
ATOM 4007 O O . VAL B 1 260 ? 11.582 23.338 78.778 1.00 34.39 259 VAL B O 1
ATOM 4011 N N . PRO B 1 261 ? 10.700 21.270 79.069 1.00 31.78 260 PRO B N 1
ATOM 4012 C CA . PRO B 1 261 ? 10.503 19.968 79.754 1.00 32.47 260 PRO B CA 1
ATOM 4013 C C . PRO B 1 261 ? 11.734 19.075 79.619 1.00 39.93 260 PRO B C 1
ATOM 4014 O O . PRO B 1 261 ? 12.415 19.134 78.590 1.00 40.65 260 PRO B O 1
ATOM 4018 N N . SER B 1 262 ? 12.026 18.266 80.646 1.00 37.95 261 SER B N 1
ATOM 4019 C CA . SER B 1 262 ? 13.195 17.380 80.678 1.00 39.44 261 SER B CA 1
ATOM 4020 C C . SER B 1 262 ? 13.357 16.494 79.434 1.00 47.68 261 SER B C 1
ATOM 4021 O O . SER B 1 262 ? 14.492 16.272 78.995 1.00 47.93 261 SER B O 1
ATOM 4024 N N . TYR B 1 263 ? 12.219 16.049 78.830 1.00 46.17 262 TYR B N 1
ATOM 4025 C CA . TYR B 1 263 ? 12.180 15.218 77.622 1.00 46.49 262 TYR B CA 1
ATOM 4026 C C . TYR B 1 263 ? 12.700 15.932 76.371 1.00 53.62 262 TYR B C 1
ATOM 4027 O O . TYR B 1 263 ? 12.871 15.279 75.342 1.00 53.99 262 TYR B O 1
ATOM 4036 N N . TYR B 1 264 ? 12.918 17.262 76.436 1.00 51.95 263 TYR B N 1
ATOM 4037 C CA . TYR B 1 264 ? 13.384 18.035 75.285 1.00 52.82 263 TYR B CA 1
ATOM 4038 C C . TYR B 1 264 ? 14.769 17.611 74.789 1.00 59.08 263 TYR B C 1
ATOM 4039 O O . TYR B 1 264 ? 15.073 17.769 73.607 1.00 59.22 263 TYR B O 1
ATOM 4048 N N . ASN B 1 265 ? 15.567 17.008 75.675 1.00 57.49 264 ASN B N 1
ATOM 4049 C CA . ASN B 1 265 ? 16.897 16.479 75.413 1.00 58.31 264 ASN B CA 1
ATOM 4050 C C . ASN B 1 265 ? 16.923 15.416 74.283 1.00 66.26 264 ASN B C 1
ATOM 4051 O O . ASN B 1 265 ? 17.961 15.295 73.628 1.00 66.48 264 ASN B O 1
ATOM 4056 N N . ILE B 1 266 ? 15.803 14.675 74.025 1.00 64.89 265 ILE B N 1
ATOM 4057 C CA . ILE B 1 266 ? 15.782 13.695 72.924 1.00 65.92 265 ILE B CA 1
ATOM 4058 C C . ILE B 1 266 ? 15.978 14.382 71.568 1.00 69.28 265 ILE B C 1
ATOM 4059 O O . ILE B 1 266 ? 16.703 13.842 70.740 1.00 69.31 265 ILE B O 1
ATOM 4064 N N . TYR B 1 267 ? 15.361 15.570 71.354 1.00 64.87 266 TYR B N 1
ATOM 4065 C CA . TYR B 1 267 ? 15.488 16.339 70.112 1.00 64.58 266 TYR B CA 1
ATOM 4066 C C . TYR B 1 267 ? 16.930 16.804 69.915 1.00 67.63 266 TYR B C 1
ATOM 4067 O O . TYR B 1 267 ? 17.433 16.792 68.791 1.00 67.65 266 TYR B O 1
ATOM 4076 N N . LEU B 1 268 ? 17.602 17.155 71.018 1.00 62.82 267 LEU B N 1
ATOM 4077 C CA . LEU B 1 268 ? 18.996 17.581 71.041 1.00 62.04 267 LEU B CA 1
ATOM 4078 C C . LEU B 1 268 ? 19.939 16.413 70.731 1.00 66.13 267 LEU B C 1
ATOM 4079 O O . LEU B 1 268 ? 20.902 16.597 69.977 1.00 64.79 267 LEU B O 1
ATOM 4084 N N . ILE B 1 269 ? 19.659 15.214 71.306 1.00 64.08 268 ILE B N 1
ATOM 4085 C CA . ILE B 1 269 ? 20.434 13.989 71.049 1.00 64.43 268 ILE B CA 1
ATOM 4086 C C . ILE B 1 269 ? 20.195 13.559 69.580 1.00 71.15 268 ILE B C 1
ATOM 4087 O O . ILE B 1 269 ? 21.141 13.134 68.917 1.00 71.06 268 ILE B O 1
ATOM 4092 N N . LEU B 1 270 ? 18.949 13.715 69.072 1.00 69.03 269 LEU B N 1
ATOM 4093 C CA . LEU B 1 270 ? 18.586 13.370 67.698 1.00 69.69 269 LEU B CA 1
ATOM 4094 C C . LEU B 1 270 ? 19.277 14.230 66.659 1.00 76.43 269 LEU B C 1
ATOM 4095 O O . LEU B 1 270 ? 19.737 13.682 65.657 1.00 76.63 269 LEU B O 1
ATOM 4100 N N . ASP B 1 271 ? 19.381 15.559 66.906 1.00 74.25 270 ASP B N 1
ATOM 4101 C CA . ASP B 1 271 ? 20.042 16.523 66.016 1.00 74.64 270 ASP B CA 1
ATOM 4102 C C . ASP B 1 271 ? 21.517 16.183 65.762 1.00 78.19 270 ASP B C 1
ATOM 4103 O O . ASP B 1 271 ? 22.007 16.416 64.657 1.00 77.03 270 ASP B O 1
ATOM 4108 N N . LYS B 1 272 ? 22.197 15.584 66.762 1.00 75.97 271 LYS B N 1
ATOM 4109 C CA . LYS B 1 272 ? 23.597 15.158 66.689 1.00 76.98 271 LYS B CA 1
ATOM 4110 C C . LYS B 1 272 ? 23.797 13.840 65.894 1.00 86.66 271 LYS B C 1
ATOM 4111 O O . LYS B 1 272 ? 24.861 13.223 66.002 1.00 86.96 271 LYS B O 1
ATOM 4117 N N . PHE B 1 273 ? 22.790 13.420 65.099 1.00 86.76 272 PHE B N 1
ATOM 4118 C CA . PHE B 1 273 ? 22.820 12.204 64.282 1.00 88.21 272 PHE B CA 1
ATOM 4119 C C . PHE B 1 273 ? 22.262 12.440 62.855 1.00 95.71 272 PHE B C 1
ATOM 4120 O O . PHE B 1 273 ? 22.461 11.599 61.973 1.00 95.48 272 PHE B O 1
ATOM 4128 N N . LEU B 1 274 ? 21.606 13.590 62.623 1.00 95.15 273 LEU B N 1
ATOM 4129 C CA . LEU B 1 274 ? 20.974 13.992 61.355 1.00 96.61 273 LEU B CA 1
ATOM 4130 C C . LEU B 1 274 ? 21.962 14.324 60.186 1.00 103.85 273 LEU B C 1
ATOM 4131 O O . LEU B 1 274 ? 23.090 14.745 60.466 1.00 104.00 273 LEU B O 1
ATOM 4136 N N . PRO B 1 275 ? 21.564 14.168 58.881 1.00 101.78 274 PRO B N 1
ATOM 4137 C CA . PRO B 1 275 ? 22.498 14.489 57.783 1.00 106.24 274 PRO B CA 1
ATOM 4138 C C . PRO B 1 275 ? 22.473 15.969 57.380 1.00 129.76 274 PRO B C 1
ATOM 4139 O O . PRO B 1 275 ? 22.734 16.326 56.229 1.00 88.78 274 PRO B O 1
#

Organism: Canis lupus familiaris (NCBI:txid9615)

InterPro domains:
  IPR002347 Short-chain dehydrogenase/reductase SDR [PF00106] (38-228)
  IPR002347 Short-chain dehydrogenase/reductase SDR [PR00080] (112-123)
  IPR002347 Short-chain dehydrogenase/reductase SDR [PR00080] (165-173)
  IPR002347 Short-chain dehydrogenase/reductase SDR [PR00080] 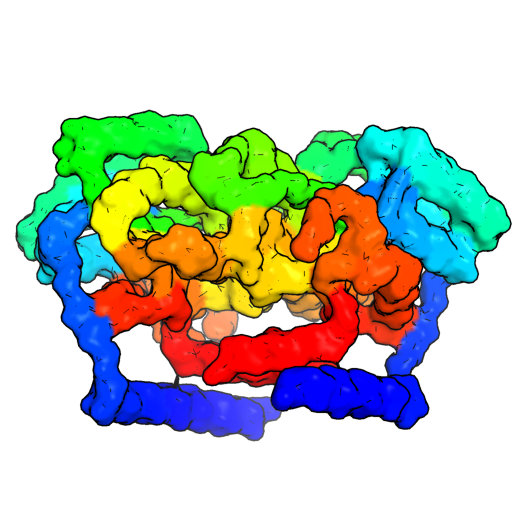(185-204)
  IPR002347 Short-chain dehydrogenase/reductase SDR [PR00081] (38-55)
  IPR002347 Short-chain dehydrogenase/reductase SDR [PR00081] (112-123)
  IPR002347 Short-chain dehydrogenase/reductase SDR [PR00081] (159-175)
  IPR002347 Short-chain dehydrogenase/reductase SDR [PR00081] (185-204)
  IPR002347 Short-chain dehydrogenase/reductase SDR [PR00081] (209-226)
  IPR036291 NAD(P)-binding domain superfamily [SSF51735] (33-289)

Secondary structure (DSSP, 8-state):
-HHHHHHHHHHHHHHHHHHSPPPPPP-TT-EEEEETTTSHHHHHHHHHHHHTT-EEEEEES-HHHHHHHHHHHHHTT--EEEEE--TT-HHHHHHHHHHHHHHT---SEEEE---------GGGS-HHHHHHHHIIIIIHHHHHHHHHHHHHHHHT-EEEEEE--GGGTS--TT-HHHHHHHHHHHHHHHHHHHHHHHTT--SEEEEEEEES--SSSSS-----HHHHHHHHHHHHHTT-SEEEESGGGHHHHHHHT-/-HHHHHHHHHHHHHHHHHHHHHHHHSPPPPPP-TT-EEEEETTTSHHHHHHHHHHHHTTPEEEEEES-HHHHHHHHHHHHHTT--EEEEE--TT-HHHHHHHHHHHHHHT---SEEEE---------GGGS-HHHHHHHHIIIIIHHHHHHHHHHHHHHHHT-EEEEEE--GGGTS--TT-HHHHHHHHHHHHHHHHHHHHHHHTT--SEEEEEEEE---SSSSSPPPS------HHHHHHHHHHHHHTT-SEEEESGGGHHHHHHHTT--

CATH classification: 3.40.50.720

Solvent-accessible surface area: 24189 Å² total; per-residue (Å²): 167,78,121,105,64,18,96,105,60,42,158,99,43,59,90,71,131,122,150,144,90,134,177,135,62,84,0,54,47,28,12,0,0,0,2,15,0,1,105,10,28,0,33,102,1,0,22,24,0,2,111,50,160,3,93,0,0,0,0,18,123,72,115,140,4,0,75,88,0,0,50,67,0,123,167,74,67,11,83,9,49,38,29,73,1,56,8,13,65,97,126,46,0,60,78,14,5,143,69,1,106,161,92,16,22,47,2,16,4,0,0,1,20,17,30,19,18,80,75,26,34,2,62,74,13,121,15,97,29,1,46,87,2,0,65,35,0,0,14,0,5,0,8,2,0,32,16,9,4,62,25,1,58,170,146,68,86,5,0,0,0,0,8,5,11,10,10,2,29,41,1,56,33,98,29,0,10,21,0,0,0,8,10,0,0,2,0,0,5,76,0,1,17,64,4,7,119,63,73,56,25,102,17,9,78,7,0,0,0,0,7,38,71,14,84,24,68,92,30,199,110,141,72,93,17,59,45,0,0,115,34,0,4,71,4,0,3,22,48,71,110,34,8,14,4,33,38,67,42,26,17,63,16,38,87,105,46,163,150,138,139,103,81,98,104,47,90,102,64,32,99,82,58,39,158,99,43,56,93,72,131,123,153,144,89,136,179,136,60,84,0,54,50,30,25,0,0,0,2,13,0,3,115,9,30,0,33,101,0,0,23,24,0,2,111,52,158,2,109,0,0,0,0,18,123,82,125,141,7,1,75,89,0,0,52,68,0,120,167,73,67,11,58,9,58,37,21,79,2,42,9,14,66,100,128,46,0,58,72,4,4,134,85,1,103,172,90,35,22,57,2,22,4,0,0,1,19,18,30,18,16,78,71,22,35,2,61,71,7,124,13,108,34,0,42,74,2,0,69,21,0,0,12,0,6,0,9,2,0,26,17,8,4,58,14,2,56,162,167,69,84,5,2,1,0,1,7,4,11,10,9,2,30,41,2,55,33,98,29,0,9,19,0,0,0,6,10,0,0,2,0,0,6,73,0,2,18,64,4,7,118,63,74,56,26,103,16,10,78,7,0,0,0,0,7,16,69,12,84,24,69,89,28,193,97,58,125,141,116,109,180,16,79,17,59,44,0,0,116,34,0,5,73,3,0,3,23,47,67,111,35,8,15,4,25,38,46,32,27,16,60,16,37,75,72,48,124,118,179

Nearest PDB structures (foldseek):
  8g93-assembly1_A  TM=1.004E+00  e=2.369E-54  Canis lupus familiaris
  8g93-assembly1_B  TM=1.004E+00  e=1.116E-52  Canis lupus familiaris
  8g89-assembly1_A  TM=1.002E+00  e=3.894E-51  Canis lupus familiaris
  9av4-assembly1_A  TM=1.002E+00  e=1.083E-50  Homo sapiens
  9av5-assembly1_A  TM=9.945E-01  e=1.378E-50  Homo sapiens

Sequence (529 aa):
LLLLLTIIYSYLEALVKVFFPRKRKSVAGEIVLITGAGHGIGRWTAYEFAKQKSRLVLWDINKHGVEETAAECRKLGATVHTFVVDCGNREDIYNSVKQVKKEVGDVTILVNNAGTVYPADLLSTKDEEITKTFEINILGHFWITKALLPSMIKRNHGHIVTVASVCGHEGIPYLIPYCSSKFAAVGFHRALTLELQALGITGIKTSCLCPVFVNTGFTKNPLETDTVARSLIDGILTNKKMIFVPSYYNIYLILDKFNIILDLLLLLLTIIYSYLEALVKVFFPRKRKSVAGEIVLITGAGHGIGRWTAYEFAKQKSRLVLWDINKHGVEETAAECRKLGATVHTFVVDCGNREDIYNSVKQVKKEVGDVTILVNNAGTVYPADLLSTKDEEITKTFEINILGHFWITKALLPSMIKRNHGHIVTVASVCGHEGIPYLIPYCSSKFAAVGFHRALTLELQALGITGIKTSCLCPVFVNTGFTKNPSTRPILETDTVARSLIDGILTNKKMIFVPSYYNIYLILDKFLP